Protein AF-A0A350W1R3-F1 (afdb_monomer)

Secondary structure (DSSP, 8-state):
-HHHHHHHHHHHHHHHHHHHHHHHHHHHHHS-----------TT------HHHHTTTT--TTT--STTHHHH-GGGGGG--S-EEEEEEEEGGG-TT-EEEEEEEEEEETTTEEEEEEEEEES-SSEEEEEEEEEEEEEEETTEEEEEEEEEEEEEETTTEEEEEEEEEEEEEEEEETTEEEEEEEE-TT--EETTEEPPPEEEEEEEEEEETTEEEEEEEEEETTSPEEEEEEEEEEEETTEEEEEEEEETTEEEEEEEEEEETTEEEEEEEE--SSSPPEEEEEEEEE--SSSS---------------S---PPPPPPPP------------EETTT--HHHHHTSTT--HHHHHHHHHHHHHT---SSGGGGGGSTT--HHHHHHHGGGEE---

Structure (mmCIF, N/CA/C/O backbone):
data_AF-A0A350W1R3-F1
#
_entry.id   AF-A0A350W1R3-F1
#
loop_
_atom_site.group_PDB
_atom_site.id
_atom_site.type_symbol
_atom_site.label_atom_id
_atom_site.label_alt_id
_atom_site.label_comp_id
_atom_site.label_asym_id
_atom_site.label_entity_id
_atom_site.label_seq_id
_atom_site.pdbx_PDB_ins_code
_atom_site.Cartn_x
_atom_site.Cartn_y
_atom_site.Cartn_z
_atom_site.occupancy
_atom_site.B_iso_or_equiv
_atom_site.auth_seq_id
_atom_site.auth_comp_id
_atom_site.auth_asym_id
_atom_site.auth_atom_id
_atom_site.pdbx_PDB_model_num
ATOM 1 N N . MET A 1 1 ? 9.446 -0.654 48.802 1.00 62.97 1 MET A N 1
ATOM 2 C CA . MET A 1 1 ? 10.309 -1.775 48.351 1.00 62.97 1 MET A CA 1
ATOM 3 C C . MET A 1 1 ? 9.496 -2.983 47.867 1.00 62.97 1 MET A C 1
ATOM 5 O O . MET A 1 1 ? 9.615 -3.348 46.706 1.00 62.97 1 MET A O 1
ATOM 9 N N . ILE A 1 2 ? 8.617 -3.566 48.695 1.00 71.31 2 ILE A N 1
ATOM 10 C CA . ILE A 1 2 ? 7.784 -4.738 48.330 1.00 71.31 2 ILE A CA 1
ATOM 11 C C . ILE A 1 2 ? 6.846 -4.457 47.140 1.00 71.31 2 ILE A C 1
ATOM 13 O O . ILE A 1 2 ? 6.671 -5.294 46.256 1.00 71.31 2 ILE A O 1
ATOM 17 N N . GLU A 1 3 ? 6.268 -3.261 47.086 1.00 68.81 3 GLU A N 1
ATOM 18 C CA . GLU A 1 3 ? 5.340 -2.855 46.026 1.00 68.81 3 GLU A CA 1
ATOM 19 C C . GLU A 1 3 ? 6.033 -2.666 44.668 1.00 68.81 3 GLU A C 1
ATOM 21 O O . GLU A 1 3 ? 5.532 -3.105 43.633 1.00 68.81 3 GLU A O 1
ATOM 26 N N . THR A 1 4 ? 7.259 -2.141 44.686 1.00 63.84 4 THR A N 1
ATOM 27 C CA . THR A 1 4 ? 8.147 -2.029 43.522 1.00 63.84 4 THR A CA 1
ATOM 28 C C . THR A 1 4 ? 8.493 -3.407 42.949 1.00 63.84 4 THR A C 1
ATOM 30 O O . THR A 1 4 ? 8.417 -3.610 41.739 1.00 63.84 4 THR A O 1
ATOM 33 N N . ILE A 1 5 ? 8.783 -4.386 43.815 1.00 70.31 5 ILE A N 1
ATOM 34 C CA . ILE A 1 5 ? 9.095 -5.771 43.424 1.00 70.31 5 ILE A CA 1
ATOM 35 C C . ILE A 1 5 ? 7.869 -6.473 42.818 1.00 70.31 5 ILE A C 1
ATOM 37 O O . ILE A 1 5 ? 7.993 -7.188 41.822 1.00 70.31 5 ILE A O 1
ATOM 41 N N . LYS A 1 6 ? 6.665 -6.247 43.363 1.00 70.75 6 LYS A N 1
ATOM 42 C CA . LYS A 1 6 ? 5.415 -6.770 42.781 1.00 70.75 6 LYS A CA 1
ATOM 43 C C . LYS A 1 6 ? 5.143 -6.181 41.392 1.00 70.75 6 LYS A C 1
ATOM 45 O O . LYS A 1 6 ? 4.746 -6.920 40.491 1.00 70.75 6 LYS A O 1
ATOM 50 N N . LYS A 1 7 ? 5.404 -4.883 41.202 1.00 65.56 7 LYS A N 1
ATOM 51 C CA . LYS A 1 7 ? 5.260 -4.192 39.909 1.00 65.56 7 LYS A CA 1
ATOM 52 C C . LYS A 1 7 ? 6.235 -4.750 38.862 1.00 65.56 7 LYS A C 1
ATOM 54 O O . LYS A 1 7 ? 5.808 -5.084 37.762 1.00 65.56 7 LYS A O 1
ATOM 59 N N . LEU A 1 8 ? 7.500 -4.961 39.239 1.00 47.84 8 LEU A N 1
ATOM 60 C CA . LEU A 1 8 ? 8.530 -5.593 38.400 1.00 47.84 8 LEU A CA 1
ATOM 61 C C . LEU A 1 8 ? 8.180 -7.038 38.014 1.00 47.84 8 LEU A C 1
ATOM 63 O O . LEU A 1 8 ? 8.264 -7.394 36.842 1.00 47.84 8 LEU A O 1
ATOM 67 N N . ARG A 1 9 ? 7.702 -7.857 38.962 1.00 63.59 9 ARG A N 1
ATOM 68 C CA . ARG A 1 9 ? 7.254 -9.232 38.667 1.00 63.59 9 ARG A CA 1
ATOM 69 C C . ARG A 1 9 ? 6.070 -9.278 37.704 1.00 63.59 9 ARG A C 1
ATOM 71 O O . ARG A 1 9 ? 6.007 -10.185 36.881 1.00 63.59 9 ARG A O 1
ATOM 78 N N . LYS A 1 10 ? 5.139 -8.323 37.795 1.00 72.06 10 LYS A N 1
ATOM 79 C CA . LYS A 1 10 ? 4.009 -8.222 36.861 1.00 72.06 10 LYS A CA 1
ATOM 80 C C . LYS A 1 10 ? 4.494 -7.896 35.445 1.00 72.06 10 LYS A C 1
ATOM 82 O O . LYS A 1 10 ? 4.158 -8.629 34.525 1.00 72.06 10 LYS A O 1
ATOM 87 N N . ILE A 1 11 ? 5.373 -6.899 35.308 1.00 59.34 11 ILE A N 1
ATOM 88 C CA . ILE A 1 11 ? 6.002 -6.520 34.030 1.00 59.34 11 ILE A CA 1
ATOM 89 C C . ILE A 1 11 ? 6.762 -7.706 33.413 1.00 59.34 11 ILE A C 1
ATOM 91 O O . ILE A 1 11 ? 6.592 -8.001 32.234 1.00 59.34 11 ILE A O 1
ATOM 95 N N . MET A 1 12 ? 7.543 -8.441 34.211 1.00 53.16 12 MET A N 1
ATOM 96 C CA . MET A 1 12 ? 8.266 -9.634 33.746 1.00 53.16 12 MET A CA 1
ATOM 97 C C . MET A 1 12 ? 7.333 -10.775 33.311 1.00 53.16 12 MET A C 1
ATOM 99 O O . MET A 1 12 ? 7.627 -11.486 32.354 1.00 53.16 12 MET A O 1
ATOM 103 N N . LYS A 1 13 ? 6.202 -10.970 33.999 1.00 69.56 13 LYS A N 1
ATOM 104 C CA . LYS A 1 13 ? 5.222 -12.009 33.649 1.00 69.56 13 LYS A CA 1
ATOM 105 C C . LYS A 1 13 ? 4.467 -11.664 32.362 1.00 69.56 13 LYS A C 1
ATOM 107 O O . LYS A 1 13 ? 4.208 -12.553 31.552 1.00 69.56 13 LYS A O 1
ATOM 112 N N . ASP A 1 14 ? 4.166 -10.383 32.161 1.00 76.75 14 ASP A N 1
ATOM 113 C CA . ASP A 1 14 ? 3.588 -9.867 30.919 1.00 76.75 14 ASP A CA 1
ATOM 114 C C . ASP A 1 14 ? 4.594 -9.980 29.758 1.00 76.75 14 ASP A C 1
ATOM 116 O O . ASP A 1 14 ? 4.206 -10.369 28.658 1.00 76.75 14 ASP A O 1
ATOM 120 N N . TYR A 1 15 ? 5.893 -9.777 30.020 1.00 70.44 15 TYR A N 1
ATOM 121 C CA . TYR A 1 15 ? 6.974 -10.014 29.055 1.00 70.44 15 TYR A CA 1
ATOM 122 C C . TYR A 1 15 ? 7.096 -11.488 28.649 1.00 70.44 15 TYR A C 1
ATOM 124 O O . TYR A 1 15 ? 7.191 -11.785 27.466 1.00 70.44 15 TYR A O 1
ATOM 132 N N . GLU A 1 16 ? 7.028 -12.435 29.588 1.00 67.06 16 GLU A N 1
ATOM 133 C CA . GLU A 1 16 ? 7.051 -13.871 29.263 1.00 67.06 16 GLU A CA 1
ATOM 134 C C . GLU A 1 16 ? 5.818 -14.312 28.460 1.00 67.06 16 GLU A C 1
ATOM 136 O O . GLU A 1 16 ? 5.909 -15.135 27.546 1.00 67.06 16 GLU A O 1
ATOM 141 N N . ARG A 1 17 ? 4.648 -13.730 28.746 1.00 70.00 17 ARG A N 1
ATOM 142 C CA . ARG A 1 17 ? 3.438 -13.965 27.950 1.00 70.00 17 ARG A CA 1
ATOM 143 C C . ARG A 1 17 ? 3.575 -13.382 26.541 1.00 70.00 17 ARG A C 1
ATOM 145 O O . ARG A 1 17 ? 3.218 -14.053 25.577 1.00 70.00 17 ARG A O 1
ATOM 152 N N . LEU A 1 18 ? 4.130 -12.177 26.423 1.00 57.44 18 LEU A N 1
ATOM 153 C CA . LEU A 1 18 ? 4.413 -11.512 25.152 1.00 57.44 18 LEU A CA 1
ATOM 154 C C . LEU A 1 18 ? 5.455 -12.284 24.331 1.00 57.44 18 LEU A C 1
ATOM 156 O O . LEU A 1 18 ? 5.239 -12.529 23.151 1.00 57.44 18 LEU A O 1
ATOM 160 N N . ARG A 1 19 ? 6.531 -12.756 24.967 1.00 68.81 19 ARG A N 1
ATOM 161 C CA . ARG A 1 19 ? 7.566 -13.607 24.367 1.00 68.81 19 ARG A CA 1
ATOM 162 C C . ARG A 1 19 ? 6.968 -14.877 23.769 1.00 68.81 19 ARG A C 1
ATOM 164 O O . ARG A 1 19 ? 7.297 -15.227 22.642 1.00 68.81 19 ARG A O 1
ATOM 171 N N . LYS A 1 20 ? 6.062 -15.548 24.487 1.00 70.06 20 LYS A N 1
ATOM 172 C CA . LYS A 1 20 ? 5.366 -16.742 23.979 1.00 70.06 20 LYS A CA 1
ATOM 173 C C . LYS A 1 20 ? 4.473 -16.431 22.777 1.00 70.06 20 LYS A C 1
ATOM 175 O O . LYS A 1 20 ? 4.448 -17.223 21.844 1.00 70.06 20 LYS A O 1
ATOM 180 N N . ILE A 1 21 ? 3.792 -15.283 22.773 1.00 69.56 21 ILE A N 1
ATOM 181 C CA . ILE A 1 21 ? 2.995 -14.825 21.623 1.00 69.56 21 ILE A CA 1
ATOM 182 C C . ILE A 1 21 ? 3.904 -14.527 20.424 1.00 69.56 21 ILE A C 1
ATOM 184 O O . ILE A 1 21 ? 3.601 -14.973 19.327 1.00 69.56 21 ILE A O 1
ATOM 188 N N . ILE A 1 22 ? 5.035 -13.844 20.628 1.00 64.12 22 ILE A N 1
ATOM 189 C CA . ILE A 1 22 ? 6.011 -13.544 19.569 1.00 64.12 22 ILE A CA 1
ATOM 190 C C . ILE A 1 22 ? 6.570 -14.837 18.966 1.00 64.12 22 ILE A C 1
ATOM 192 O O . ILE A 1 22 ? 6.543 -14.998 17.751 1.00 64.12 22 ILE A O 1
ATOM 196 N N . ILE A 1 23 ? 7.012 -15.787 19.799 1.00 70.00 23 ILE A N 1
ATOM 197 C CA . ILE A 1 23 ? 7.520 -17.089 19.336 1.00 70.00 23 ILE A CA 1
ATOM 198 C C . ILE A 1 23 ? 6.435 -17.855 18.572 1.00 70.00 23 ILE A C 1
ATOM 200 O O . ILE A 1 23 ? 6.718 -18.424 17.525 1.00 70.00 23 ILE A O 1
ATOM 204 N N . PHE A 1 24 ? 5.192 -17.840 19.058 1.00 70.50 24 PHE A N 1
ATOM 205 C CA . PHE A 1 24 ? 4.071 -18.492 18.387 1.00 70.50 24 PHE A CA 1
ATOM 206 C C . PHE A 1 24 ? 3.738 -17.843 17.038 1.00 70.50 24 PHE A C 1
ATOM 208 O O . PHE A 1 24 ? 3.488 -18.556 16.076 1.00 70.50 24 PHE A O 1
ATOM 215 N N . VAL A 1 25 ? 3.783 -16.511 16.937 1.00 61.69 25 VAL A N 1
ATOM 216 C CA . VAL A 1 25 ? 3.576 -15.785 15.675 1.00 61.69 25 VAL A CA 1
ATOM 217 C C . VAL A 1 25 ? 4.709 -16.083 14.692 1.00 61.69 25 VAL A C 1
ATOM 219 O O . VAL A 1 25 ? 4.426 -16.394 13.541 1.00 61.69 25 VAL A O 1
ATOM 222 N N . ILE A 1 26 ? 5.972 -16.070 15.130 1.00 61.28 26 ILE A N 1
ATOM 223 C CA . ILE A 1 26 ? 7.123 -16.445 14.289 1.00 61.28 26 ILE A CA 1
ATOM 224 C C . ILE A 1 26 ? 6.976 -17.890 13.791 1.00 61.28 26 ILE A C 1
ATOM 226 O O . ILE A 1 26 ? 7.149 -18.149 12.606 1.00 61.28 26 ILE A O 1
ATOM 230 N N . PHE A 1 27 ? 6.585 -18.815 14.670 1.00 64.88 27 PHE A N 1
ATOM 231 C CA . PHE A 1 27 ? 6.351 -20.218 14.327 1.00 64.88 27 PHE A CA 1
ATOM 232 C C . PHE A 1 27 ? 5.183 -20.399 13.343 1.00 64.88 27 PHE A C 1
ATOM 234 O O . PHE A 1 27 ? 5.312 -21.134 12.370 1.00 64.88 27 PHE A O 1
ATOM 241 N N . LEU A 1 28 ? 4.071 -19.677 13.532 1.00 54.97 28 LEU A N 1
ATOM 242 C CA . LEU A 1 28 ? 2.910 -19.725 12.634 1.00 54.97 28 LEU A CA 1
ATOM 243 C C . LEU A 1 28 ? 3.255 -19.226 11.221 1.00 54.97 28 LEU A C 1
ATOM 245 O O . LEU A 1 28 ? 2.776 -19.790 10.241 1.00 54.97 28 LEU A O 1
ATOM 249 N N . ASN A 1 29 ? 4.115 -18.208 11.120 1.00 50.81 29 ASN A N 1
ATOM 250 C CA . ASN A 1 29 ? 4.613 -17.703 9.838 1.00 50.81 29 ASN A CA 1
ATOM 251 C C . ASN A 1 29 ? 5.612 -18.668 9.166 1.00 50.81 29 ASN A C 1
ATOM 253 O O . ASN A 1 29 ? 5.815 -18.579 7.961 1.00 50.81 29 ASN A O 1
ATOM 257 N N . PHE A 1 30 ? 6.217 -19.601 9.912 1.00 53.56 30 PHE A N 1
ATOM 258 C CA . PHE A 1 30 ? 7.239 -20.526 9.403 1.00 53.56 30 PHE A CA 1
ATOM 259 C C . PHE A 1 30 ? 6.671 -21.883 8.927 1.00 53.56 30 PHE A C 1
ATOM 261 O O . PHE A 1 30 ? 7.329 -22.595 8.175 1.00 53.56 30 PHE A O 1
ATOM 268 N N . CYS A 1 31 ? 5.452 -22.262 9.333 1.00 46.78 31 CYS A N 1
ATOM 269 C CA . CYS A 1 31 ? 4.908 -23.617 9.124 1.00 46.78 31 CYS A CA 1
ATOM 270 C C . CYS A 1 31 ? 4.199 -23.891 7.781 1.00 46.78 31 CYS A C 1
ATOM 272 O O . CYS A 1 31 ? 3.614 -24.961 7.635 1.00 46.78 31 CYS A O 1
ATOM 274 N N . ASN A 1 32 ? 4.249 -22.999 6.791 1.00 44.22 32 ASN A N 1
ATOM 275 C CA . ASN A 1 32 ? 3.683 -23.263 5.460 1.00 44.22 32 ASN A CA 1
ATOM 276 C C . ASN A 1 32 ? 4.768 -23.114 4.393 1.00 44.22 32 ASN A C 1
ATOM 278 O O . ASN A 1 32 ? 4.953 -22.036 3.839 1.00 44.22 32 ASN A O 1
ATOM 282 N N . PHE A 1 33 ? 5.510 -24.193 4.137 1.00 45.41 33 PHE A N 1
ATOM 283 C CA . PHE A 1 33 ? 6.537 -24.231 3.098 1.00 45.41 33 PHE A CA 1
ATOM 284 C C . PHE A 1 33 ? 6.303 -25.419 2.171 1.00 45.41 33 PHE A C 1
ATOM 286 O O . PHE A 1 33 ? 6.510 -26.572 2.545 1.00 45.41 33 PHE A O 1
ATOM 293 N N . SER A 1 34 ? 5.907 -25.126 0.939 1.00 37.91 34 SER A N 1
ATOM 294 C CA . SER A 1 34 ? 6.037 -26.048 -0.183 1.00 37.91 34 SER A CA 1
ATOM 295 C C . SER A 1 34 ? 6.293 -25.261 -1.467 1.00 37.91 34 SER A C 1
ATOM 297 O O . SER A 1 34 ? 5.733 -24.189 -1.663 1.00 37.91 34 SER A O 1
ATOM 299 N N . ASN A 1 35 ? 7.200 -25.821 -2.268 1.00 43.69 35 ASN A N 1
ATOM 300 C CA . ASN A 1 35 ? 7.840 -25.321 -3.489 1.00 43.69 35 ASN A CA 1
ATOM 301 C C . ASN A 1 35 ? 6.921 -24.598 -4.499 1.00 43.69 35 ASN A C 1
ATOM 303 O O . ASN A 1 35 ? 5.784 -25.024 -4.673 1.00 43.69 35 ASN A O 1
ATOM 307 N N . PHE A 1 36 ? 7.465 -23.626 -5.254 1.00 42.53 36 PHE A N 1
ATOM 308 C CA . PHE A 1 36 ? 7.752 -23.718 -6.707 1.00 42.53 36 PHE A CA 1
ATOM 309 C C . PHE A 1 36 ? 7.710 -22.370 -7.492 1.00 42.53 36 PHE A C 1
ATOM 311 O O . PHE A 1 36 ? 7.163 -21.384 -7.027 1.00 42.53 36 PHE A O 1
ATOM 318 N N . TYR A 1 37 ? 8.278 -22.456 -8.713 1.00 35.81 37 TYR A N 1
ATOM 319 C CA . TYR A 1 37 ? 8.132 -21.725 -9.994 1.00 35.81 37 TYR A CA 1
ATOM 320 C C . TYR A 1 37 ? 8.533 -20.245 -10.139 1.00 35.81 37 TYR A C 1
ATOM 322 O O . TYR A 1 37 ? 8.145 -19.361 -9.391 1.00 35.81 37 TYR A O 1
ATOM 330 N N . ASN A 1 38 ? 9.311 -20.004 -11.203 1.00 35.78 38 ASN A N 1
ATOM 331 C CA . ASN A 1 38 ? 9.752 -18.696 -11.679 1.00 35.78 38 ASN A CA 1
ATOM 332 C C . ASN A 1 38 ? 8.846 -18.241 -12.830 1.00 35.78 38 ASN A C 1
ATOM 334 O O . ASN A 1 38 ? 8.601 -19.020 -13.754 1.00 35.78 38 ASN A O 1
ATOM 338 N N . CYS A 1 39 ? 8.438 -16.975 -12.822 1.00 41.94 39 CYS A N 1
ATOM 339 C CA . CYS A 1 39 ? 7.891 -16.292 -13.991 1.00 41.94 39 CYS A CA 1
ATOM 340 C C . CYS A 1 39 ? 8.743 -15.052 -14.301 1.00 41.94 39 CYS A C 1
ATOM 342 O O . CYS A 1 39 ? 9.383 -14.502 -13.406 1.00 41.94 39 CYS A O 1
ATOM 344 N N . LEU A 1 40 ? 8.795 -14.656 -15.574 1.00 36.97 40 LEU A N 1
ATOM 345 C CA . LEU A 1 40 ? 9.473 -13.443 -16.045 1.00 36.97 40 LEU A CA 1
ATOM 346 C C . LEU A 1 40 ? 8.506 -12.251 -15.956 1.00 36.97 40 LEU A C 1
ATOM 348 O O . LEU A 1 40 ? 7.314 -12.417 -16.207 1.00 36.97 40 LEU A O 1
ATOM 352 N N . TYR A 1 41 ? 9.020 -11.066 -15.611 1.00 48.78 41 TYR A N 1
ATOM 353 C CA . TYR A 1 41 ? 8.220 -9.875 -15.291 1.00 48.78 41 TYR A CA 1
ATOM 354 C C . TYR A 1 41 ? 8.378 -8.754 -16.344 1.00 48.78 41 TYR A C 1
ATOM 356 O O . TYR A 1 41 ? 9.484 -8.576 -16.862 1.00 48.78 41 TYR A O 1
ATOM 364 N N . PRO A 1 42 ? 7.309 -7.991 -16.658 1.00 51.84 42 PRO A N 1
ATOM 365 C CA . PRO A 1 42 ? 7.353 -6.833 -17.561 1.00 51.84 42 PRO A CA 1
ATOM 366 C C . PRO A 1 42 ? 7.877 -5.548 -16.879 1.00 51.84 42 PRO A C 1
ATOM 368 O O . PRO A 1 42 ? 8.070 -5.498 -15.663 1.00 51.84 42 PRO A O 1
ATOM 371 N N . ALA A 1 43 ? 8.084 -4.483 -17.666 1.00 48.97 43 ALA A N 1
ATOM 372 C CA . ALA A 1 43 ? 8.433 -3.144 -17.172 1.00 48.97 43 ALA A CA 1
ATOM 373 C C . ALA A 1 43 ? 7.356 -2.566 -16.226 1.00 48.97 43 ALA A C 1
ATOM 375 O O . ALA A 1 43 ? 6.179 -2.911 -16.325 1.00 48.97 43 ALA A O 1
ATOM 376 N N . PHE A 1 44 ? 7.748 -1.651 -15.326 1.00 59.34 44 PHE A N 1
ATOM 377 C CA . PHE A 1 44 ? 6.893 -1.105 -14.253 1.00 59.34 44 PHE A CA 1
ATOM 378 C C . PHE A 1 44 ? 6.353 -2.154 -13.265 1.00 59.34 44 PHE A C 1
ATOM 380 O O . PHE A 1 44 ? 5.247 -2.015 -12.738 1.00 59.34 44 PHE A O 1
ATOM 387 N N . GLU A 1 45 ? 7.161 -3.175 -12.962 1.00 69.75 45 GLU A N 1
ATOM 388 C CA . GLU A 1 45 ? 6.887 -4.137 -11.890 1.00 69.75 45 GLU A CA 1
ATOM 389 C C . GLU A 1 45 ? 6.621 -3.430 -10.543 1.00 69.75 45 GLU A C 1
ATOM 391 O O . GLU A 1 45 ? 7.106 -2.322 -10.275 1.00 69.75 45 GLU A O 1
ATOM 396 N N . SER A 1 46 ? 5.854 -4.087 -9.669 1.00 68.19 46 SER A N 1
ATOM 397 C CA . SER A 1 46 ? 5.597 -3.628 -8.305 1.00 68.19 46 SER A CA 1
ATOM 398 C C . SER A 1 46 ? 6.894 -3.590 -7.484 1.00 68.19 46 SER A C 1
ATOM 400 O O . SER A 1 46 ? 7.286 -4.557 -6.834 1.00 68.19 46 SER A O 1
ATOM 402 N N . ARG A 1 47 ? 7.567 -2.438 -7.506 1.00 84.31 47 ARG A N 1
ATOM 403 C CA . ARG A 1 47 ? 8.753 -2.141 -6.693 1.00 84.31 47 ARG A CA 1
ATOM 404 C C . ARG A 1 47 ? 8.343 -1.624 -5.317 1.00 84.31 47 ARG A C 1
ATOM 406 O O . ARG A 1 47 ? 7.359 -0.887 -5.219 1.00 84.31 47 ARG A O 1
ATOM 413 N N . PRO A 1 48 ? 9.109 -1.924 -4.256 1.00 81.31 48 PRO A N 1
ATOM 414 C CA . PRO A 1 48 ? 8.759 -1.515 -2.904 1.00 81.31 48 PRO A CA 1
ATOM 415 C C . PRO A 1 48 ? 8.787 0.017 -2.769 1.00 81.31 48 PRO A C 1
ATOM 417 O O . PRO A 1 48 ? 9.858 0.619 -2.849 1.00 81.31 48 PRO A O 1
ATOM 420 N N . PRO A 1 49 ? 7.638 0.677 -2.540 1.00 87.12 49 PRO A N 1
ATOM 421 C CA . PRO A 1 49 ? 7.562 2.137 -2.497 1.00 87.12 49 PRO A CA 1
ATOM 422 C C . PRO A 1 49 ? 8.043 2.725 -1.158 1.00 87.12 49 PRO A C 1
ATOM 424 O O . PRO A 1 49 ? 8.332 3.919 -1.070 1.00 87.12 49 PRO A O 1
ATOM 427 N N . GLY A 1 50 ? 8.154 1.892 -0.116 1.00 95.50 50 GLY A N 1
ATOM 428 C CA . GLY A 1 50 ? 8.597 2.302 1.213 1.00 95.50 50 GLY A CA 1
ATOM 429 C C . GLY A 1 50 ? 8.934 1.143 2.140 1.00 95.50 50 GLY A C 1
ATOM 430 O O . GLY A 1 50 ? 8.408 0.035 2.014 1.00 95.50 50 GLY A O 1
ATOM 431 N N . ALA A 1 51 ? 9.806 1.421 3.107 1.00 97.94 51 ALA A N 1
ATOM 432 C CA . ALA A 1 51 ? 10.346 0.442 4.040 1.00 97.94 51 ALA A CA 1
ATOM 433 C C . ALA A 1 51 ? 9.298 -0.085 5.030 1.00 97.94 51 ALA A C 1
ATOM 435 O O . ALA A 1 51 ? 9.273 -1.272 5.339 1.00 97.94 51 ALA A O 1
ATOM 436 N N . ARG A 1 52 ? 8.389 0.765 5.523 1.00 97.38 52 ARG A N 1
ATOM 437 C CA . ARG A 1 52 ? 7.347 0.350 6.476 1.00 97.38 52 ARG A CA 1
ATOM 438 C C . ARG A 1 52 ? 6.460 -0.793 5.953 1.00 97.38 52 ARG A C 1
ATOM 440 O O . ARG A 1 52 ? 6.402 -1.818 6.637 1.00 97.38 52 ARG A O 1
ATOM 447 N N . PRO A 1 53 ? 5.787 -0.664 4.793 1.00 97.38 53 PRO A N 1
ATOM 448 C CA . PRO A 1 53 ? 4.975 -1.753 4.260 1.00 97.38 53 PRO A CA 1
ATOM 449 C C . PRO A 1 53 ? 5.829 -2.942 3.806 1.00 97.38 53 PRO A C 1
ATOM 451 O O . PRO A 1 53 ? 5.421 -4.085 4.001 1.00 97.38 53 PRO A O 1
ATOM 454 N N . LEU A 1 54 ? 7.043 -2.706 3.289 1.00 96.50 54 LEU A N 1
ATOM 455 C CA . LEU A 1 54 ? 7.937 -3.797 2.904 1.00 96.50 54 LEU A CA 1
ATOM 456 C C . LEU A 1 54 ? 8.377 -4.643 4.102 1.00 96.50 54 LEU A C 1
ATOM 458 O O . LEU A 1 54 ? 8.406 -5.860 4.002 1.00 96.50 54 LEU A O 1
ATOM 462 N N . GLY A 1 55 ? 8.640 -4.032 5.261 1.00 97.31 55 GLY A N 1
ATOM 463 C CA . GLY A 1 55 ? 8.939 -4.751 6.505 1.00 97.31 55 GLY A CA 1
ATOM 464 C C . GLY A 1 55 ? 7.803 -5.676 6.965 1.00 97.31 55 GLY A C 1
ATOM 465 O O . GLY A 1 55 ? 8.047 -6.599 7.741 1.00 97.31 55 GLY A O 1
ATOM 466 N N . MET A 1 56 ? 6.588 -5.460 6.455 1.00 97.31 56 MET A N 1
ATOM 467 C CA . MET A 1 56 ? 5.394 -6.290 6.638 1.00 97.31 56 MET A CA 1
ATOM 468 C C . MET A 1 56 ? 5.092 -7.181 5.416 1.00 97.31 56 MET A C 1
ATOM 470 O O . MET A 1 56 ? 3.963 -7.640 5.276 1.00 97.31 56 MET A O 1
ATOM 474 N N . SER A 1 57 ? 6.064 -7.402 4.522 1.00 95.75 57 SER A N 1
ATOM 475 C CA . SER A 1 57 ? 5.914 -8.147 3.261 1.00 95.75 57 SER A CA 1
ATOM 476 C C . SER A 1 57 ? 4.701 -7.699 2.452 1.00 95.75 57 SER A C 1
ATOM 478 O O . SER A 1 57 ? 3.912 -8.520 2.009 1.00 95.75 57 SER A O 1
ATOM 480 N N . ALA A 1 58 ? 4.519 -6.381 2.313 1.00 95.69 58 ALA A N 1
ATOM 481 C CA . ALA A 1 58 ? 3.431 -5.779 1.544 1.00 95.69 58 ALA A CA 1
ATOM 482 C C . ALA A 1 58 ? 2.002 -6.063 2.063 1.00 95.69 58 ALA A C 1
ATOM 484 O O . ALA A 1 58 ? 1.047 -5.647 1.412 1.00 95.69 58 ALA A O 1
ATOM 485 N N . ALA A 1 59 ? 1.832 -6.671 3.248 1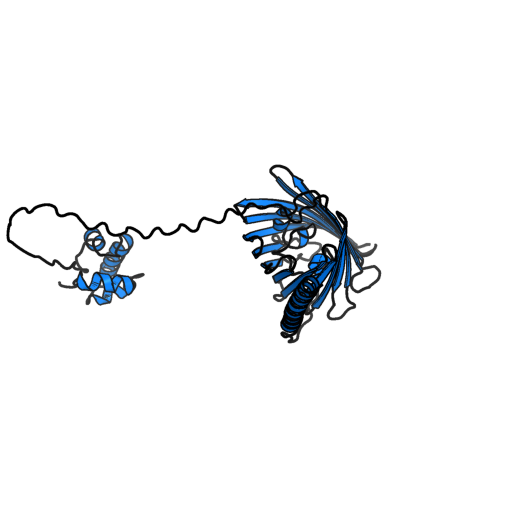.00 97.06 59 ALA A N 1
ATOM 486 C CA . ALA A 1 59 ? 0.532 -6.851 3.902 1.00 97.06 59 ALA A CA 1
ATOM 487 C C . ALA A 1 59 ? 0.034 -5.527 4.517 1.00 97.06 59 ALA A C 1
ATOM 489 O O . ALA A 1 59 ? 0.154 -5.276 5.723 1.00 97.06 59 ALA A O 1
ATOM 490 N N . PHE A 1 60 ? -0.451 -4.631 3.662 1.00 97.38 60 PHE A N 1
ATOM 491 C CA . PHE A 1 60 ? -0.660 -3.224 3.974 1.00 97.38 60 PHE A CA 1
ATOM 492 C C . PHE A 1 60 ? -1.969 -2.642 3.430 1.00 97.38 60 PHE A C 1
ATOM 494 O O . PHE A 1 60 ? -2.331 -1.541 3.833 1.00 97.38 60 PHE A O 1
ATOM 501 N N . VAL A 1 61 ? -2.732 -3.339 2.585 1.00 97.88 61 VAL A N 1
ATOM 502 C CA . VAL A 1 61 ? -3.922 -2.783 1.906 1.00 97.88 61 VAL A CA 1
ATOM 503 C C . VAL A 1 61 ? -5.012 -2.320 2.871 1.00 97.88 61 VAL A C 1
ATOM 505 O O . VAL A 1 61 ? -5.660 -1.298 2.630 1.00 97.88 61 VAL A O 1
ATOM 508 N N . ALA A 1 62 ? -5.207 -3.032 3.980 1.00 97.75 62 ALA A N 1
ATOM 509 C CA . ALA A 1 62 ? -6.158 -2.640 5.022 1.00 97.75 62 ALA A CA 1
ATOM 510 C C . ALA A 1 62 ? -5.559 -1.735 6.118 1.00 97.75 62 ALA A C 1
ATOM 512 O O . ALA A 1 62 ? -6.299 -1.221 6.959 1.00 97.75 62 ALA A O 1
ATOM 513 N N . LEU A 1 63 ? -4.234 -1.546 6.127 1.00 95.50 63 LEU A N 1
ATOM 514 C CA . LEU A 1 63 ? -3.535 -0.664 7.064 1.00 95.50 63 LEU A CA 1
ATOM 515 C C . LEU A 1 63 ? -3.314 0.724 6.450 1.00 95.50 63 LEU A C 1
ATOM 517 O O . LEU A 1 63 ? -3.726 1.693 7.068 1.00 95.50 63 LEU A O 1
ATOM 521 N N . SER A 1 64 ? -2.691 0.793 5.267 1.00 95.31 64 SER A N 1
ATOM 522 C CA . SER A 1 64 ? -2.550 1.902 4.301 1.00 95.31 64 SER A CA 1
ATOM 523 C C . SER A 1 64 ? -2.708 3.340 4.826 1.00 95.31 64 SER A C 1
ATOM 525 O O . SER A 1 64 ? -3.356 4.164 4.198 1.00 95.31 64 SER A O 1
ATOM 527 N N . ASN A 1 65 ? -2.149 3.672 5.988 1.00 95.00 65 ASN A N 1
ATOM 528 C CA . ASN A 1 65 ? -2.471 4.899 6.732 1.00 95.00 65 ASN A CA 1
ATOM 529 C C . ASN A 1 65 ? -1.354 5.948 6.697 1.00 95.00 65 ASN A C 1
ATOM 531 O O . ASN A 1 65 ? -1.193 6.720 7.641 1.00 95.00 65 ASN A O 1
ATOM 535 N N . ASP A 1 66 ? -0.533 5.932 5.655 1.00 96.00 66 ASP A N 1
ATOM 536 C CA . ASP A 1 66 ? 0.588 6.850 5.488 1.00 96.00 66 ASP A CA 1
ATOM 537 C C . ASP A 1 66 ? 0.828 7.167 4.007 1.00 96.00 66 ASP A C 1
ATOM 539 O O . ASP A 1 66 ? 0.076 6.752 3.125 1.00 96.00 66 ASP A O 1
ATOM 543 N N . THR A 1 67 ? 1.885 7.920 3.724 1.00 97.19 67 THR A N 1
ATOM 544 C CA . THR A 1 67 ? 2.264 8.334 2.362 1.00 97.19 67 THR A CA 1
ATOM 545 C C . THR A 1 67 ? 2.653 7.195 1.405 1.00 97.19 67 THR A C 1
ATOM 547 O O . THR A 1 67 ? 2.876 7.455 0.221 1.00 97.19 67 THR A O 1
ATOM 550 N N . ASN A 1 68 ? 2.674 5.932 1.852 1.00 97.62 68 ASN A N 1
ATOM 551 C CA . ASN A 1 68 ? 2.760 4.766 0.966 1.00 97.62 68 ASN A CA 1
ATOM 552 C C . ASN A 1 68 ? 1.397 4.361 0.389 1.00 97.62 68 ASN A C 1
ATOM 554 O O . ASN A 1 68 ? 1.347 3.576 -0.557 1.00 97.62 68 ASN A O 1
ATOM 558 N N . ALA A 1 69 ? 0.294 4.890 0.925 1.00 98.00 69 ALA A N 1
ATOM 559 C CA . ALA A 1 69 ? -1.061 4.530 0.527 1.00 98.00 69 ALA A CA 1
ATOM 560 C C . ALA A 1 69 ? -1.351 4.592 -0.984 1.00 98.00 69 ALA A C 1
ATOM 562 O O . ALA A 1 69 ? -2.014 3.667 -1.460 1.00 98.00 69 ALA A O 1
ATOM 563 N N . PRO A 1 70 ? -0.826 5.562 -1.768 1.00 97.25 70 PRO A N 1
ATOM 564 C CA . PRO A 1 70 ? -0.994 5.576 -3.223 1.00 97.25 70 PRO A CA 1
ATOM 565 C C . PRO A 1 70 ? -0.571 4.270 -3.904 1.00 97.25 70 PRO A C 1
ATOM 567 O O . PRO A 1 70 ? -1.149 3.891 -4.912 1.00 97.25 70 PRO A O 1
ATOM 570 N N . TYR A 1 71 ? 0.395 3.544 -3.345 1.00 96.62 71 TYR A N 1
ATOM 571 C CA . TYR A 1 71 ? 0.930 2.322 -3.942 1.00 96.62 71 TYR A CA 1
ATOM 572 C C . TYR A 1 71 ? 0.271 1.038 -3.428 1.00 96.62 71 TYR A C 1
ATOM 574 O O . TYR A 1 71 ? 0.524 -0.028 -3.983 1.00 96.62 71 TYR A O 1
ATOM 582 N N . TYR A 1 72 ? -0.564 1.107 -2.387 1.00 97.44 72 TYR A N 1
ATOM 583 C CA . TYR A 1 72 ? -1.229 -0.060 -1.793 1.00 97.44 72 TYR A CA 1
ATOM 584 C C . TYR A 1 72 ? -2.742 0.070 -1.866 1.00 97.44 72 TYR A C 1
ATOM 586 O O . TYR A 1 72 ? -3.387 -0.687 -2.585 1.00 97.44 72 TYR A O 1
ATOM 594 N N . ASN A 1 73 ? -3.306 1.046 -1.159 1.00 98.50 73 ASN A N 1
ATOM 595 C CA . ASN A 1 73 ? -4.730 1.345 -1.177 1.00 98.50 73 ASN A CA 1
ATOM 596 C C . ASN A 1 73 ? -4.935 2.858 -1.011 1.00 98.50 73 ASN A C 1
ATOM 598 O O . ASN A 1 73 ? -4.778 3.359 0.114 1.00 98.50 73 ASN A O 1
ATOM 602 N N . PRO A 1 74 ? -5.307 3.587 -2.081 1.00 98.56 74 PRO A N 1
ATOM 603 C CA . PRO A 1 74 ? -5.437 5.037 -2.025 1.00 98.56 74 PRO A CA 1
ATOM 604 C C . PRO A 1 74 ? -6.514 5.506 -1.044 1.00 98.56 74 PRO A C 1
ATOM 606 O O . PRO A 1 74 ? -6.358 6.579 -0.473 1.00 98.56 74 PRO A O 1
ATOM 609 N N . ALA A 1 75 ? -7.549 4.707 -0.745 1.00 98.62 75 ALA A N 1
ATOM 610 C CA . ALA A 1 75 ? -8.559 5.067 0.260 1.00 98.62 75 ALA A CA 1
ATOM 611 C C . ALA A 1 75 ? -7.960 5.322 1.648 1.00 98.62 75 ALA A C 1
ATOM 613 O O . ALA A 1 75 ? -8.477 6.127 2.426 1.00 98.62 75 ALA A O 1
ATOM 614 N N . GLY A 1 76 ? -6.849 4.652 1.953 1.00 97.62 76 GLY A N 1
ATOM 615 C CA . GLY A 1 76 ? -6.149 4.798 3.216 1.00 97.62 76 GLY A CA 1
ATOM 616 C C . GLY A 1 76 ? -5.492 6.170 3.415 1.00 97.62 76 GLY A C 1
ATOM 617 O O . GLY A 1 76 ? -5.339 6.587 4.562 1.00 97.62 76 GLY A O 1
ATOM 618 N N . LEU A 1 77 ? -5.241 6.948 2.348 1.00 97.56 77 LEU A N 1
ATOM 619 C CA . LEU A 1 77 ? -4.782 8.343 2.466 1.00 97.56 77 LEU A CA 1
ATOM 620 C C . LEU A 1 77 ? -5.719 9.187 3.328 1.00 97.56 77 LEU A C 1
ATOM 622 O O . LEU A 1 77 ? -5.265 10.089 4.025 1.00 97.56 77 LEU A O 1
ATOM 626 N N . ARG A 1 78 ? -7.025 8.882 3.336 1.00 97.25 78 ARG A N 1
ATOM 627 C CA . ARG A 1 78 ? -7.999 9.605 4.161 1.00 97.25 78 ARG A CA 1
ATOM 628 C C . ARG A 1 78 ? -7.698 9.494 5.664 1.00 97.25 78 ARG A C 1
ATOM 630 O O . ARG A 1 78 ? -8.202 10.313 6.431 1.00 97.25 78 ARG A O 1
ATOM 637 N N . LEU A 1 79 ? -6.888 8.523 6.089 1.00 95.69 79 LEU A N 1
ATOM 638 C CA . LEU A 1 79 ? -6.436 8.361 7.473 1.00 95.69 79 LEU A CA 1
ATOM 639 C C . LEU A 1 79 ? -5.307 9.321 7.865 1.00 95.69 79 LEU A C 1
ATOM 641 O O . LEU A 1 79 ? -4.959 9.359 9.041 1.00 95.69 79 LEU A O 1
ATOM 645 N N . ILE A 1 80 ? -4.740 10.091 6.936 1.00 95.94 80 ILE A N 1
ATOM 646 C CA . ILE A 1 80 ? -3.688 11.061 7.240 1.00 95.94 80 ILE A CA 1
ATOM 647 C C . ILE A 1 80 ? -4.337 12.341 7.815 1.00 95.94 80 ILE A C 1
ATOM 649 O O . ILE A 1 80 ? -5.160 12.957 7.134 1.00 95.94 80 ILE A O 1
ATOM 653 N N . PRO A 1 81 ? -4.017 12.741 9.065 1.00 93.88 81 PRO A N 1
ATOM 654 C CA . PRO A 1 81 ? -4.696 13.848 9.752 1.00 93.88 81 PRO A CA 1
ATOM 655 C C . PRO A 1 81 ? -4.202 15.244 9.360 1.00 93.88 81 PRO A C 1
ATOM 657 O O . PRO A 1 81 ? -4.961 16.202 9.465 1.00 93.88 81 PRO A O 1
ATOM 660 N N . GLU A 1 82 ? -2.949 15.374 8.926 1.00 96.06 82 GLU A N 1
ATOM 661 C CA . GLU A 1 82 ? -2.318 16.643 8.550 1.00 96.06 82 GLU A CA 1
ATOM 662 C C . GLU A 1 82 ? -1.299 16.417 7.425 1.00 96.06 82 GLU A C 1
ATOM 664 O O . GLU A 1 82 ? -1.248 15.343 6.837 1.00 96.06 82 GLU A O 1
ATOM 669 N N . PHE A 1 83 ? -0.478 17.414 7.105 1.00 97.56 83 PHE A N 1
ATOM 670 C CA . PHE A 1 83 ? 0.573 17.252 6.112 1.00 97.56 83 PHE A CA 1
ATOM 671 C C . PHE A 1 83 ? 1.559 16.138 6.509 1.00 97.56 83 PHE A C 1
ATOM 673 O O . PHE A 1 83 ? 2.129 16.116 7.606 1.00 97.56 83 PHE A O 1
ATOM 680 N N . GLU A 1 84 ? 1.796 15.227 5.573 1.00 98.06 84 GLU A N 1
ATOM 681 C CA . GLU A 1 84 ? 2.822 14.201 5.670 1.00 98.06 84 GLU A CA 1
ATOM 682 C C . GLU A 1 84 ? 3.602 14.136 4.359 1.00 98.06 84 GLU A C 1
ATOM 684 O O . GLU A 1 84 ? 3.016 14.165 3.278 1.00 98.06 84 GLU A O 1
ATOM 689 N N . CYS A 1 85 ? 4.922 13.991 4.442 1.00 98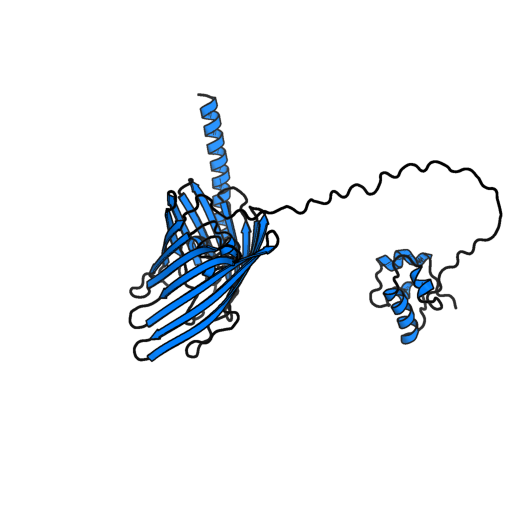.44 85 CYS A N 1
ATOM 690 C CA . CYS A 1 85 ? 5.736 13.619 3.294 1.00 98.44 85 CYS A CA 1
ATOM 691 C C . CYS A 1 85 ? 6.737 12.524 3.645 1.00 98.44 85 CYS A C 1
ATOM 693 O O . CYS A 1 85 ? 7.126 12.362 4.804 1.00 98.44 85 CYS A O 1
ATOM 695 N N . SER A 1 86 ? 7.159 11.773 2.638 1.00 98.44 86 SER A N 1
ATOM 696 C CA . SER A 1 86 ? 8.184 10.750 2.756 1.00 98.44 86 SER A CA 1
ATOM 697 C C . SER A 1 86 ? 9.058 10.680 1.517 1.00 98.44 86 SER A C 1
ATOM 699 O O . SER A 1 86 ? 8.669 11.072 0.415 1.00 98.44 86 SER A O 1
ATOM 701 N N . THR A 1 87 ? 10.270 10.184 1.722 1.00 98.62 87 THR A N 1
ATOM 702 C CA . THR A 1 87 ? 11.180 9.773 0.664 1.00 98.62 87 THR A CA 1
ATOM 703 C C . THR A 1 87 ? 11.699 8.375 0.965 1.00 98.62 87 THR A C 1
ATOM 705 O O . THR A 1 87 ? 11.922 8.035 2.129 1.00 98.62 87 THR A O 1
ATOM 708 N N . THR A 1 88 ? 11.889 7.572 -0.074 1.00 98.56 88 THR A N 1
ATOM 709 C CA . THR A 1 88 ? 12.412 6.210 0.001 1.00 98.56 88 THR A CA 1
ATOM 710 C C . THR A 1 88 ? 13.561 6.053 -0.980 1.00 98.56 88 THR A C 1
ATOM 712 O O . THR A 1 88 ? 13.450 6.467 -2.133 1.00 98.56 88 THR A O 1
ATOM 715 N N . TYR A 1 89 ? 14.628 5.401 -0.527 1.00 97.56 89 TYR A N 1
ATOM 716 C CA . TYR A 1 89 ? 15.754 4.959 -1.339 1.00 97.56 89 TYR A CA 1
ATOM 717 C C . TYR A 1 89 ? 15.871 3.433 -1.281 1.00 97.56 89 TYR A C 1
ATOM 719 O O . TYR A 1 89 ? 15.795 2.835 -0.201 1.00 97.56 89 TYR A O 1
ATOM 727 N N . ASN A 1 90 ? 16.097 2.817 -2.438 1.00 94.31 90 ASN A N 1
ATOM 728 C CA . ASN A 1 90 ? 16.432 1.407 -2.583 1.00 94.31 90 ASN A CA 1
ATOM 729 C C . ASN A 1 90 ? 17.457 1.226 -3.716 1.00 94.31 90 ASN A C 1
ATOM 731 O O . ASN A 1 90 ? 17.376 1.896 -4.746 1.00 94.31 90 ASN A O 1
ATOM 735 N N . GLN A 1 91 ? 18.383 0.288 -3.544 1.00 92.44 91 GLN A N 1
ATOM 736 C CA . GLN A 1 91 ? 19.223 -0.242 -4.614 1.00 92.44 91 GLN A CA 1
ATOM 737 C C . GLN A 1 91 ? 18.845 -1.709 -4.809 1.00 92.44 91 GLN A C 1
ATOM 739 O O . GLN A 1 91 ? 19.227 -2.556 -3.999 1.00 92.44 91 GLN A O 1
ATOM 744 N N . LEU A 1 92 ? 18.063 -1.987 -5.855 1.00 90.31 92 LEU A N 1
ATOM 745 C CA . LEU A 1 92 ? 17.468 -3.306 -6.054 1.00 90.31 92 LEU A CA 1
ATOM 746 C C . LEU A 1 92 ? 18.549 -4.368 -6.229 1.00 90.31 92 LEU A C 1
ATOM 748 O O . LEU A 1 92 ? 19.485 -4.200 -7.016 1.00 90.31 92 LEU A O 1
ATOM 752 N N . PHE A 1 93 ? 18.401 -5.456 -5.480 1.00 89.44 93 PHE A N 1
ATOM 753 C CA . PHE A 1 93 ? 19.294 -6.612 -5.471 1.00 89.44 93 PHE A CA 1
ATOM 754 C C . PHE A 1 93 ? 20.751 -6.248 -5.186 1.00 89.44 93 PHE A C 1
ATOM 756 O O . PHE A 1 93 ? 21.665 -6.939 -5.623 1.00 89.44 93 PHE A O 1
ATOM 763 N N . SER A 1 94 ? 20.982 -5.118 -4.510 1.00 88.19 94 SER A N 1
ATOM 764 C CA . SER A 1 94 ? 22.318 -4.556 -4.291 1.00 88.19 94 SER A CA 1
ATOM 765 C C . SER A 1 94 ? 23.119 -4.298 -5.582 1.00 88.19 94 SER A C 1
ATOM 767 O O . SER A 1 94 ? 24.323 -4.056 -5.519 1.00 88.19 94 SER A O 1
ATOM 769 N N . VAL A 1 95 ? 22.469 -4.245 -6.751 1.00 90.38 95 VAL A N 1
ATOM 770 C CA . VAL A 1 95 ? 23.126 -4.034 -8.050 1.00 90.38 95 VAL A CA 1
ATOM 771 C C . VAL A 1 95 ? 23.264 -2.543 -8.353 1.00 90.38 95 VAL A C 1
ATOM 773 O O . VAL A 1 95 ? 22.306 -1.770 -8.262 1.00 90.38 95 VAL A O 1
ATOM 776 N N . GLU A 1 96 ? 24.468 -2.126 -8.742 1.00 90.19 96 GLU A N 1
ATOM 777 C CA . GLU A 1 96 ? 24.735 -0.749 -9.155 1.00 90.19 96 GLU A CA 1
ATOM 778 C C . GLU A 1 96 ? 23.901 -0.366 -10.391 1.00 90.19 96 GLU A C 1
ATOM 780 O O . GLU A 1 96 ? 23.733 -1.146 -11.325 1.00 90.19 96 GLU A O 1
ATOM 785 N N . GLY A 1 97 ? 23.337 0.844 -10.387 1.00 89.19 97 GLY A N 1
ATOM 786 C CA . GLY A 1 97 ? 22.465 1.335 -11.459 1.00 89.19 97 GLY A CA 1
ATOM 787 C C . GLY A 1 97 ? 20.987 0.947 -11.320 1.00 89.19 97 GLY A C 1
ATOM 788 O O . GLY A 1 97 ? 20.139 1.630 -11.892 1.00 89.19 97 GLY A O 1
ATOM 789 N N . LEU A 1 98 ? 20.632 -0.047 -10.495 1.00 92.44 98 LEU A N 1
ATOM 790 C CA . LEU A 1 98 ? 19.233 -0.430 -10.229 1.00 92.44 98 LEU A CA 1
ATOM 791 C C . LEU A 1 98 ? 18.624 0.339 -9.050 1.00 92.44 98 LEU A C 1
ATOM 793 O O . LEU A 1 98 ? 17.984 -0.212 -8.153 1.00 92.44 98 LEU A O 1
ATOM 797 N N . GLN A 1 99 ? 18.840 1.649 -9.046 1.00 94.88 99 GLN A N 1
ATOM 798 C CA . GLN A 1 99 ? 18.334 2.533 -8.005 1.00 94.88 99 GLN A CA 1
ATOM 799 C C . GLN A 1 99 ? 16.838 2.777 -8.206 1.00 94.88 99 GLN A C 1
ATOM 801 O O . GLN A 1 99 ? 16.392 3.069 -9.318 1.00 94.88 99 GLN A O 1
ATOM 806 N N . TYR A 1 100 ? 16.075 2.703 -7.119 1.00 95.94 100 TYR A N 1
ATOM 807 C CA . TYR A 1 100 ? 14.670 3.075 -7.068 1.00 95.94 100 TYR A CA 1
ATOM 808 C C . TYR A 1 100 ? 14.446 4.107 -5.968 1.00 95.94 100 TYR A C 1
ATOM 810 O O . TYR A 1 100 ? 14.736 3.866 -4.796 1.00 95.94 100 TYR A O 1
ATOM 818 N N . ASN A 1 101 ? 13.931 5.267 -6.360 1.00 97.62 101 ASN A N 1
ATOM 819 C CA . ASN A 1 101 ? 13.669 6.383 -5.464 1.00 97.62 101 ASN A CA 1
ATOM 820 C C . ASN A 1 101 ? 12.195 6.745 -5.512 1.00 97.62 101 ASN A C 1
ATOM 822 O O . ASN A 1 101 ? 11.607 6.791 -6.594 1.00 97.62 101 ASN A O 1
ATOM 826 N N . VAL A 1 102 ? 11.620 7.057 -4.355 1.00 98.50 102 VAL A N 1
ATOM 827 C CA . VAL A 1 102 ? 10.229 7.499 -4.240 1.00 98.50 102 VAL A CA 1
ATOM 828 C C . VAL A 1 102 ? 10.163 8.746 -3.383 1.00 98.50 102 VAL A C 1
ATOM 830 O O . VAL A 1 102 ? 10.806 8.814 -2.346 1.00 98.50 102 VAL A O 1
ATOM 833 N N . PHE A 1 103 ? 9.352 9.709 -3.793 1.00 98.75 103 PHE A N 1
ATOM 834 C CA . PHE A 1 103 ? 8.895 10.814 -2.966 1.00 98.75 103 PHE A CA 1
ATOM 835 C C . PHE A 1 103 ? 7.369 10.801 -2.941 1.00 98.75 103 PHE A C 1
ATOM 837 O O . PHE A 1 103 ? 6.737 10.639 -3.984 1.00 98.75 103 PHE A O 1
ATOM 844 N N . SER A 1 104 ? 6.775 11.004 -1.772 1.00 98.62 104 SER A N 1
ATOM 845 C CA . SER A 1 104 ? 5.328 11.099 -1.602 1.00 98.62 104 SER A CA 1
ATOM 846 C C . SER A 1 104 ? 4.986 12.228 -0.644 1.00 98.62 104 SER A C 1
ATOM 848 O O . SER A 1 104 ? 5.638 12.398 0.382 1.00 98.62 104 SER A O 1
ATOM 850 N N . ALA A 1 105 ? 3.926 12.969 -0.936 1.00 98.69 105 ALA A N 1
ATOM 851 C CA . ALA A 1 105 ? 3.344 13.948 -0.032 1.00 98.69 105 ALA A CA 1
ATOM 852 C C . ALA A 1 105 ? 1.824 13.811 -0.031 1.00 98.69 105 ALA A C 1
ATOM 854 O O . ALA A 1 105 ? 1.218 13.528 -1.063 1.00 98.69 105 ALA A O 1
ATOM 855 N N . ALA A 1 106 ? 1.210 14.025 1.124 1.00 98.50 106 ALA A N 1
ATOM 856 C CA . ALA A 1 106 ? -0.230 14.009 1.289 1.00 98.50 106 ALA A CA 1
ATOM 857 C C . ALA A 1 106 ? -0.660 15.120 2.240 1.00 98.50 106 ALA A C 1
ATOM 859 O O . ALA A 1 106 ? 0.027 15.424 3.216 1.00 98.50 106 ALA A O 1
ATOM 860 N N . MET A 1 107 ? -1.808 15.723 1.953 1.00 97.88 107 MET A N 1
ATOM 861 C CA . MET A 1 107 ? -2.388 16.746 2.811 1.00 97.88 107 MET A CA 1
ATOM 862 C C . MET A 1 107 ? -3.915 16.714 2.779 1.00 97.88 107 MET A C 1
ATOM 864 O O . MET A 1 107 ? -4.508 16.541 1.708 1.00 97.88 107 MET A O 1
ATOM 868 N N . PRO A 1 108 ? -4.573 16.908 3.931 1.00 97.69 108 PRO A N 1
ATOM 869 C CA . PRO A 1 108 ? -5.998 17.186 3.972 1.00 97.69 108 PRO A CA 1
ATOM 870 C C . PRO A 1 108 ? -6.323 18.508 3.276 1.00 97.69 108 PRO A C 1
ATOM 872 O O . PRO A 1 108 ? -5.657 19.519 3.491 1.00 97.69 108 PRO A O 1
ATOM 875 N N . VAL A 1 109 ? -7.382 18.503 2.474 1.00 97.38 109 VAL A N 1
ATOM 876 C CA . VAL A 1 109 ? -7.946 19.682 1.820 1.00 97.38 109 VAL A CA 1
ATOM 877 C C . VAL A 1 109 ? -9.438 19.722 2.116 1.00 97.38 109 VAL A C 1
ATOM 879 O O . VAL A 1 109 ? -10.150 18.723 1.973 1.00 97.38 109 VAL A O 1
ATOM 882 N N . GLU A 1 110 ? -9.920 20.889 2.541 1.00 93.88 110 GLU A N 1
ATOM 883 C CA . GLU A 1 110 ? -11.325 21.083 2.881 1.00 93.88 110 GLU A CA 1
ATOM 884 C C . GLU A 1 110 ? -12.228 20.635 1.719 1.00 93.88 110 GLU A C 1
ATOM 886 O O . GLU A 1 110 ? -11.980 20.966 0.560 1.00 93.88 110 GLU A O 1
ATOM 891 N N . LYS A 1 111 ? -13.273 19.858 2.030 1.00 92.12 111 LYS A N 1
ATOM 892 C CA . LYS A 1 111 ? -14.261 19.288 1.086 1.00 92.12 111 LYS A CA 1
ATOM 893 C C . LYS A 1 111 ? -13.734 18.242 0.095 1.00 92.12 111 LYS A C 1
ATOM 895 O O . LYS A 1 111 ? -14.528 17.423 -0.351 1.00 92.12 111 LYS A O 1
ATOM 900 N N . LEU A 1 112 ? -12.438 18.221 -0.214 1.00 93.75 112 LEU A N 1
ATOM 901 C CA . LEU A 1 112 ? -11.831 17.228 -1.111 1.00 93.75 112 LEU A CA 1
ATOM 902 C C . LEU A 1 112 ? -11.324 15.980 -0.376 1.00 93.75 112 LEU A C 1
ATOM 904 O O . LEU A 1 112 ? -11.006 14.983 -1.015 1.00 93.75 112 LEU A O 1
ATOM 908 N N . GLY A 1 113 ? -11.249 16.003 0.955 1.00 96.75 113 GLY A N 1
ATOM 909 C CA . GLY A 1 113 ? -10.698 14.895 1.734 1.00 96.75 113 GLY A CA 1
ATOM 910 C C . GLY A 1 113 ? -9.185 15.029 1.855 1.00 96.75 113 GLY A C 1
ATOM 911 O O . GLY A 1 113 ? -8.708 16.038 2.358 1.00 96.75 113 GLY A O 1
ATOM 912 N N . VAL A 1 114 ? -8.425 14.024 1.432 1.00 98.56 114 VAL A N 1
ATOM 913 C CA . VAL A 1 114 ? -6.956 14.063 1.402 1.00 98.56 114 VAL A CA 1
ATOM 914 C C . VAL A 1 114 ? -6.497 13.953 -0.041 1.00 98.56 114 VAL A C 1
ATOM 916 O O . VAL A 1 114 ? -6.941 13.068 -0.772 1.00 98.56 114 VAL A O 1
ATOM 919 N N . VAL A 1 115 ? -5.614 14.856 -0.457 1.00 98.75 115 VAL A N 1
ATOM 920 C CA . VAL A 1 115 ? -4.947 14.796 -1.762 1.00 98.75 115 VAL A CA 1
ATOM 921 C C . VAL A 1 115 ? -3.512 14.329 -1.571 1.00 98.75 115 VAL A C 1
ATOM 923 O O . VAL A 1 115 ? -2.879 14.652 -0.565 1.00 98.75 115 VAL A O 1
ATOM 926 N N . GLY A 1 116 ? -3.006 13.561 -2.529 1.00 98.69 116 GLY A N 1
ATOM 927 C CA . GLY A 1 116 ? -1.648 13.039 -2.530 1.00 98.69 116 GLY A CA 1
ATOM 928 C C . GLY A 1 116 ? -0.951 13.274 -3.863 1.00 98.69 116 GLY A C 1
ATOM 929 O O . GLY A 1 116 ? -1.587 13.278 -4.917 1.00 98.69 116 GLY A O 1
ATOM 930 N N . LEU A 1 117 ? 0.361 13.461 -3.801 1.00 98.75 117 LEU A N 1
ATOM 931 C CA . LEU A 1 117 ? 1.258 13.475 -4.948 1.00 98.75 117 LEU A CA 1
ATOM 932 C C . LEU A 1 117 ? 2.416 12.528 -4.650 1.00 98.75 117 LEU A C 1
ATOM 934 O O . LEU A 1 117 ? 3.096 12.691 -3.636 1.00 98.75 117 LEU A O 1
ATOM 938 N N . SER A 1 118 ? 2.676 11.595 -5.557 1.00 98.69 118 SER A N 1
ATOM 939 C CA . SER A 1 118 ? 3.851 10.733 -5.494 1.00 98.69 118 SER A CA 1
ATOM 940 C C . SER A 1 118 ? 4.639 10.775 -6.795 1.00 98.69 118 SER A C 1
ATOM 942 O O . SER A 1 118 ? 4.073 10.858 -7.883 1.00 98.69 118 SER A O 1
ATOM 944 N N . TYR A 1 119 ? 5.958 10.701 -6.673 1.00 98.56 119 TYR A N 1
ATOM 945 C CA . TYR A 1 119 ? 6.902 10.572 -7.770 1.00 98.56 119 TYR A CA 1
ATOM 946 C C . TYR A 1 119 ? 7.814 9.385 -7.489 1.00 98.56 119 TYR A C 1
ATOM 948 O O . TYR A 1 119 ? 8.361 9.285 -6.391 1.00 98.56 119 TYR A O 1
ATOM 956 N N . SER A 1 120 ? 8.014 8.511 -8.470 1.00 97.88 120 SER A N 1
ATOM 957 C CA . SER A 1 120 ? 9.037 7.475 -8.394 1.00 97.88 120 SER A CA 1
ATOM 958 C C . SER A 1 120 ? 9.919 7.455 -9.632 1.00 97.88 120 SER A C 1
ATOM 960 O O . SER A 1 120 ? 9.492 7.831 -10.725 1.00 97.88 120 SER A O 1
ATOM 962 N N . GLN A 1 121 ? 11.167 7.030 -9.449 1.00 96.94 121 GLN A N 1
ATOM 963 C CA . GLN A 1 121 ? 12.143 6.874 -10.519 1.00 96.94 121 GLN A CA 1
ATOM 964 C C . GLN A 1 121 ? 12.947 5.595 -10.318 1.00 96.94 121 GLN A C 1
ATOM 966 O O . GLN A 1 121 ? 13.517 5.393 -9.246 1.00 96.94 121 GLN A O 1
ATOM 971 N N . PHE A 1 122 ? 13.038 4.788 -11.370 1.00 96.25 122 PHE A N 1
ATOM 972 C CA . PHE A 1 122 ? 13.850 3.581 -11.439 1.00 96.25 122 PHE A CA 1
ATOM 973 C C . PHE A 1 122 ? 14.850 3.645 -12.598 1.00 96.25 122 PHE A C 1
ATOM 975 O O . PHE A 1 122 ? 14.516 4.134 -13.681 1.00 96.25 122 PHE A O 1
ATOM 982 N N . GLY A 1 123 ? 16.032 3.077 -12.368 1.00 93.69 123 GLY A N 1
ATOM 983 C CA . GLY A 1 123 ? 16.987 2.717 -13.411 1.00 93.69 123 GLY A CA 1
ATOM 984 C C . GLY A 1 123 ? 18.074 3.764 -13.694 1.00 93.69 123 GLY A C 1
ATOM 985 O O . GLY A 1 123 ? 18.013 4.895 -13.187 1.00 93.69 123 GLY A O 1
ATOM 986 N N . PRO A 1 124 ? 19.099 3.368 -14.472 1.00 94.00 124 PRO A N 1
ATOM 987 C CA . PRO A 1 124 ? 20.281 4.175 -14.750 1.00 94.00 124 PRO A CA 1
ATOM 988 C C . PRO A 1 124 ? 20.022 5.238 -15.833 1.00 94.00 124 PRO A C 1
ATOM 990 O O . PRO A 1 124 ? 18.891 5.631 -16.108 1.00 94.00 124 PRO A O 1
ATOM 993 N N . SER A 1 125 ? 21.075 5.808 -16.420 1.00 90.88 125 SER A N 1
ATOM 994 C CA . SER A 1 125 ? 20.932 6.913 -17.376 1.00 90.88 125 SER A CA 1
ATOM 995 C C . SER A 1 125 ? 20.340 6.458 -18.720 1.00 90.88 125 SER A C 1
ATOM 997 O O . SER A 1 125 ? 19.588 7.203 -19.354 1.00 90.88 125 SER A O 1
ATOM 999 N N . GLU A 1 126 ? 20.633 5.209 -19.077 1.00 93.94 126 GLU A N 1
ATOM 1000 C CA . GLU A 1 126 ? 20.336 4.524 -20.331 1.00 93.94 126 GLU A CA 1
ATOM 1001 C C . GLU A 1 126 ? 18.914 3.957 -20.358 1.00 93.94 126 GLU A C 1
ATOM 1003 O O . GLU A 1 126 ? 18.317 3.823 -21.425 1.00 93.94 126 GLU A O 1
ATOM 1008 N N . TYR A 1 127 ? 18.363 3.659 -19.182 1.00 94.31 127 TYR A N 1
ATOM 1009 C CA . TYR A 1 127 ? 17.026 3.114 -18.998 1.00 94.31 127 TYR A CA 1
ATOM 1010 C C . TYR A 1 127 ? 16.377 3.772 -17.784 1.00 94.31 127 TYR A C 1
ATOM 1012 O O . TYR A 1 127 ? 16.820 3.571 -16.655 1.00 94.31 127 TYR A O 1
ATOM 1020 N N . LYS A 1 128 ? 15.324 4.561 -18.008 1.00 95.19 128 LYS A N 1
ATOM 1021 C CA . LYS A 1 128 ? 14.592 5.242 -16.937 1.00 95.19 128 LYS A CA 1
ATOM 1022 C C . LYS A 1 128 ? 13.112 4.957 -17.006 1.00 95.19 128 LYS A C 1
ATOM 1024 O O . LYS A 1 128 ? 12.455 5.266 -17.999 1.00 95.19 128 LYS A O 1
ATOM 1029 N N . GLU A 1 129 ? 12.583 4.523 -15.877 1.00 95.62 129 GLU A N 1
ATOM 1030 C CA . GLU A 1 129 ? 11.155 4.495 -15.609 1.00 95.62 129 GLU A CA 1
ATOM 1031 C C . GLU A 1 129 ? 10.822 5.576 -14.588 1.00 95.62 129 GLU A C 1
ATOM 1033 O O . GLU A 1 129 ? 11.488 5.706 -13.560 1.00 95.62 129 GLU A O 1
ATOM 1038 N N . ARG A 1 130 ? 9.793 6.373 -14.863 1.00 96.62 130 ARG A N 1
ATOM 1039 C CA . ARG A 1 130 ? 9.276 7.370 -13.925 1.00 96.62 130 ARG A CA 1
ATOM 1040 C C . ARG A 1 130 ? 7.779 7.222 -13.787 1.00 96.62 130 ARG A C 1
ATOM 1042 O O . ARG A 1 130 ? 7.093 7.010 -14.778 1.00 96.62 130 ARG A O 1
ATOM 1049 N N . THR A 1 131 ? 7.280 7.408 -12.577 1.00 97.69 131 THR A N 1
ATOM 1050 C CA . THR A 1 131 ? 5.846 7.387 -12.302 1.00 97.69 131 THR A CA 1
ATOM 1051 C C . THR A 1 131 ? 5.464 8.649 -11.556 1.00 97.69 131 THR A C 1
ATOM 1053 O O . THR A 1 131 ? 6.115 9.007 -10.578 1.00 97.69 131 THR A O 1
ATOM 1056 N N . VAL A 1 132 ? 4.402 9.316 -11.999 1.00 98.69 132 VAL A N 1
ATOM 1057 C CA . VAL A 1 132 ? 3.736 10.384 -11.244 1.00 98.69 132 VAL A CA 1
ATOM 1058 C C . VAL A 1 132 ? 2.353 9.885 -10.860 1.00 98.69 132 VAL A C 1
ATOM 1060 O O . VAL A 1 132 ? 1.613 9.426 -11.725 1.00 98.69 132 VAL A O 1
ATOM 1063 N N . VAL A 1 133 ? 1.996 9.981 -9.582 1.00 98.75 133 VAL A N 1
ATOM 1064 C CA . VAL A 1 133 ? 0.689 9.573 -9.060 1.00 98.75 133 VAL A CA 1
ATOM 1065 C C . VAL A 1 133 ? 0.015 10.775 -8.421 1.00 98.75 133 VAL A C 1
ATOM 1067 O O . VAL A 1 133 ? 0.555 11.368 -7.489 1.00 98.75 133 VAL A O 1
ATOM 1070 N N . LEU A 1 134 ? -1.168 11.122 -8.914 1.00 98.88 134 LEU A N 1
ATOM 1071 C CA . LEU A 1 134 ? -2.084 12.044 -8.256 1.00 98.88 134 LEU A CA 1
ATOM 1072 C C . LEU A 1 134 ? -3.157 11.226 -7.556 1.00 98.88 134 LEU A C 1
ATOM 1074 O O . LEU A 1 134 ? -3.856 10.446 -8.200 1.00 98.88 134 LEU A O 1
ATOM 1078 N N . SER A 1 135 ? -3.300 11.419 -6.254 1.00 98.81 135 SER A N 1
ATOM 1079 C CA . SER A 1 135 ? -4.225 10.651 -5.429 1.00 98.81 135 SER A CA 1
ATOM 1080 C C . SER A 1 135 ? -5.265 11.546 -4.780 1.00 98.81 135 SER A C 1
ATOM 1082 O O . SER A 1 135 ? -4.971 12.665 -4.355 1.00 98.81 135 SER A O 1
ATOM 1084 N N . ASN A 1 136 ? -6.474 11.025 -4.621 1.00 98.81 136 ASN A N 1
ATOM 1085 C CA . ASN A 1 136 ? -7.478 11.625 -3.758 1.00 98.81 136 ASN A CA 1
ATOM 1086 C C . ASN A 1 136 ? -8.196 10.546 -2.951 1.00 98.81 136 ASN A C 1
ATOM 1088 O O . ASN A 1 136 ? -8.456 9.456 -3.457 1.00 98.81 136 ASN A O 1
ATOM 1092 N N . ALA A 1 137 ? -8.506 10.853 -1.694 1.00 98.75 137 ALA A N 1
ATOM 1093 C CA . ALA A 1 137 ? -9.236 9.964 -0.808 1.00 98.75 137 ALA A CA 1
ATOM 1094 C C . ALA A 1 137 ? -10.214 10.726 0.076 1.00 98.75 137 ALA A C 1
ATOM 1096 O O . ALA A 1 137 ? -9.882 11.749 0.676 1.00 98.75 137 ALA A O 1
ATOM 1097 N N . PHE A 1 138 ? -11.421 10.194 0.211 1.00 97.75 138 PHE A N 1
ATOM 1098 C CA . PHE A 1 138 ? -12.511 10.829 0.935 1.00 97.75 138 PHE A CA 1
ATOM 1099 C C . PHE A 1 138 ? -13.383 9.798 1.655 1.00 97.75 138 PHE A C 1
ATOM 1101 O O . PHE A 1 138 ? -13.274 8.585 1.470 1.00 97.75 138 PHE A O 1
ATOM 1108 N N . LEU A 1 139 ? -14.228 10.305 2.549 1.00 96.50 139 LEU A N 1
ATOM 1109 C CA . LEU A 1 139 ? -15.195 9.511 3.298 1.00 96.50 139 LEU A CA 1
ATOM 1110 C C . LEU A 1 139 ? -16.462 9.353 2.444 1.00 96.50 139 LEU A C 1
ATOM 1112 O O . LEU A 1 139 ? -17.061 10.359 2.074 1.00 96.50 139 LEU A O 1
ATOM 1116 N N . LEU A 1 140 ? -16.873 8.118 2.145 1.00 94.62 140 LEU A N 1
ATOM 1117 C CA . LEU A 1 140 ? -18.153 7.835 1.477 1.00 94.62 140 LEU A CA 1
ATOM 1118 C C . LEU A 1 140 ? -19.309 7.800 2.478 1.00 94.62 140 LEU A C 1
ATOM 1120 O O . LEU A 1 140 ? -20.377 8.358 2.242 1.00 94.62 140 LEU A O 1
ATOM 1124 N N . SER A 1 141 ? -19.095 7.116 3.597 1.00 93.00 141 SER A N 1
ATOM 1125 C CA . SER A 1 141 ? -20.042 6.996 4.704 1.00 93.00 141 SER A CA 1
ATOM 1126 C C . SER A 1 141 ? -19.285 6.690 5.991 1.00 93.00 141 SER A C 1
ATOM 1128 O O . SER A 1 141 ? -18.074 6.485 5.964 1.00 93.00 141 SER A O 1
ATOM 1130 N N . GLU A 1 142 ? -19.981 6.599 7.124 1.00 88.06 142 GLU A N 1
ATOM 1131 C CA . GLU A 1 142 ? -19.363 6.223 8.401 1.00 88.06 142 GLU A CA 1
ATOM 1132 C C . GLU A 1 142 ? -18.546 4.927 8.272 1.00 88.06 142 GLU A C 1
ATOM 1134 O O . GLU A 1 142 ? -19.063 3.881 7.873 1.00 88.06 142 GLU A O 1
ATOM 1139 N N . GLY A 1 143 ? -17.247 5.026 8.564 1.00 89.75 143 GLY A N 1
ATOM 1140 C CA . GLY A 1 143 ? -16.299 3.918 8.467 1.00 89.75 143 GLY A CA 1
ATOM 1141 C C . GLY A 1 143 ? -15.960 3.449 7.046 1.00 89.75 143 GLY A C 1
ATOM 1142 O O . GLY A 1 143 ? -15.149 2.541 6.925 1.00 89.75 143 GLY A O 1
ATOM 1143 N N . LEU A 1 144 ? -16.512 4.031 5.978 1.00 97.31 144 LEU A N 1
ATOM 1144 C CA . LEU A 1 144 ? -16.228 3.628 4.597 1.00 97.31 144 LEU A CA 1
ATOM 1145 C C . LEU A 1 144 ? -15.471 4.725 3.852 1.00 97.31 144 LEU A C 1
ATOM 1147 O O . LEU A 1 144 ? -15.996 5.815 3.616 1.00 97.31 144 LEU A O 1
ATOM 1151 N N . LEU A 1 145 ? -14.242 4.416 3.459 1.00 98.25 145 LEU A N 1
ATOM 1152 C CA . LEU A 1 145 ? -13.352 5.312 2.733 1.00 98.25 145 LEU A CA 1
ATOM 1153 C C . LEU A 1 145 ? -13.210 4.847 1.297 1.00 98.25 145 LEU A C 1
ATOM 1155 O O . LEU A 1 145 ? -13.191 3.646 1.020 1.00 98.25 145 LEU A O 1
ATOM 1159 N N . PHE A 1 146 ? -13.056 5.815 0.410 1.00 98.75 146 PHE A N 1
ATOM 1160 C CA . PHE A 1 146 ? -12.750 5.597 -0.989 1.00 98.75 146 PHE A CA 1
ATOM 1161 C C . PHE A 1 146 ? -11.548 6.437 -1.371 1.00 98.75 146 PHE A C 1
ATOM 1163 O O . PHE A 1 146 ? -11.358 7.535 -0.848 1.00 98.75 146 PHE A O 1
ATOM 1170 N N . GLY A 1 147 ? -10.748 5.928 -2.293 1.00 98.81 147 GLY A N 1
ATOM 1171 C CA . GLY A 1 147 ? -9.708 6.712 -2.923 1.00 98.81 147 GLY A CA 1
ATOM 1172 C C . GLY A 1 147 ? -9.434 6.225 -4.327 1.00 98.81 147 GLY A C 1
ATOM 1173 O O . GLY A 1 147 ? -9.754 5.093 -4.684 1.00 98.81 147 GLY A O 1
ATOM 1174 N N . TYR A 1 148 ? -8.838 7.096 -5.120 1.00 98.81 148 TYR A N 1
ATOM 1175 C CA . TYR A 1 148 ? -8.435 6.793 -6.479 1.00 98.81 148 TYR A CA 1
ATOM 1176 C C . TYR A 1 148 ? -7.094 7.451 -6.789 1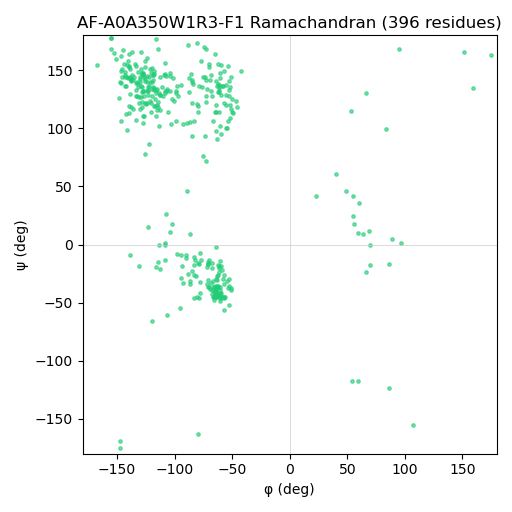.00 98.81 148 TYR A C 1
ATOM 1178 O O . TYR A 1 148 ? -6.737 8.474 -6.197 1.00 98.81 148 TYR A O 1
ATOM 1186 N N . ASN A 1 149 ? -6.380 6.864 -7.744 1.00 98.81 149 ASN A N 1
ATOM 1187 C CA . ASN A 1 149 ? -5.173 7.423 -8.324 1.00 98.81 149 ASN A CA 1
ATOM 1188 C C . ASN A 1 149 ? -5.361 7.662 -9.815 1.00 98.81 149 ASN A C 1
ATOM 1190 O O . ASN A 1 149 ? -5.892 6.807 -10.524 1.00 98.81 149 ASN A O 1
ATOM 1194 N N . LEU A 1 150 ? -4.810 8.773 -10.288 1.00 98.69 150 LEU A N 1
ATOM 1195 C CA . LEU A 1 150 ? -4.435 8.965 -11.678 1.00 98.69 150 LEU A CA 1
ATOM 1196 C C . LEU A 1 150 ? -2.911 8.875 -11.767 1.00 98.69 150 LEU A C 1
ATOM 1198 O O . LEU A 1 150 ? -2.198 9.704 -11.199 1.00 98.69 150 LEU A O 1
ATOM 1202 N N . LYS A 1 151 ? -2.416 7.844 -12.448 1.00 97.56 151 LYS A N 1
ATOM 1203 C CA . LYS A 1 151 ? -0.993 7.514 -12.529 1.00 97.56 151 LYS A CA 1
ATOM 1204 C C . LYS A 1 151 ? -0.503 7.699 -13.955 1.00 97.56 151 LYS A C 1
ATOM 1206 O O . LYS A 1 151 ? -1.104 7.149 -14.863 1.00 97.56 151 LYS A O 1
ATOM 1211 N N . THR A 1 152 ? 0.602 8.402 -14.163 1.00 97.88 152 THR A N 1
ATOM 1212 C CA . THR A 1 152 ? 1.263 8.472 -15.472 1.00 97.88 152 THR A CA 1
ATOM 1213 C C . THR A 1 152 ? 2.649 7.861 -15.372 1.00 97.88 152 THR A C 1
ATOM 1215 O O . THR A 1 152 ? 3.495 8.340 -14.613 1.00 97.88 152 THR A O 1
ATOM 1218 N N . ASN A 1 153 ? 2.859 6.802 -16.146 1.00 96.81 153 ASN A N 1
ATOM 1219 C CA . ASN A 1 153 ? 4.117 6.087 -16.290 1.00 96.81 153 ASN A CA 1
ATOM 1220 C C . ASN A 1 153 ? 4.865 6.646 -17.501 1.00 96.81 153 ASN A C 1
ATOM 1222 O O . ASN A 1 153 ? 4.258 6.885 -18.542 1.00 96.81 153 ASN A O 1
ATOM 1226 N N . PHE A 1 154 ? 6.169 6.849 -17.371 1.00 96.06 154 PHE A N 1
ATOM 1227 C CA . PHE A 1 154 ? 7.048 7.336 -18.426 1.00 96.06 154 PHE A CA 1
ATOM 1228 C C . PHE A 1 154 ? 8.232 6.392 -18.555 1.00 96.06 154 PHE A C 1
ATOM 1230 O O . PHE A 1 154 ? 8.987 6.217 -17.596 1.00 96.06 154 PHE A O 1
ATOM 1237 N N . LEU A 1 155 ? 8.423 5.838 -19.744 1.00 95.38 155 LEU A N 1
ATOM 1238 C CA . LEU A 1 155 ? 9.562 5.006 -20.097 1.00 95.38 155 LEU A CA 1
ATOM 1239 C C . LEU A 1 155 ? 10.491 5.802 -21.009 1.00 95.38 155 LEU A C 1
ATOM 1241 O O . LEU A 1 155 ? 10.043 6.446 -21.956 1.00 95.38 155 LEU A O 1
ATOM 1245 N N . LYS A 1 156 ? 11.791 5.773 -20.733 1.00 95.06 156 LYS A N 1
ATOM 1246 C CA . LYS A 1 156 ? 12.817 6.303 -21.630 1.00 95.06 156 LYS A CA 1
ATOM 1247 C C . LYS A 1 156 ? 13.949 5.298 -21.750 1.00 95.06 156 LYS A C 1
ATOM 1249 O O . LYS A 1 156 ? 14.530 4.909 -20.740 1.00 95.06 156 LYS A O 1
ATOM 1254 N N . ILE A 1 157 ? 14.294 4.968 -22.986 1.00 94.50 157 ILE A N 1
ATOM 1255 C CA . ILE A 1 157 ? 15.410 4.096 -23.332 1.00 94.50 157 ILE A CA 1
ATOM 1256 C C . ILE A 1 157 ? 16.316 4.885 -24.278 1.00 94.50 157 ILE A C 1
ATOM 1258 O O . ILE A 1 157 ? 15.870 5.375 -25.321 1.00 94.50 157 ILE A O 1
ATOM 1262 N N . SER A 1 158 ? 17.580 5.068 -23.900 1.00 93.81 158 SER A N 1
ATOM 1263 C CA . SER A 1 158 ? 18.568 5.734 -24.754 1.00 93.81 158 SER A CA 1
ATOM 1264 C C . SER A 1 158 ? 18.645 5.031 -26.106 1.00 93.81 158 SER A C 1
ATOM 1266 O O . SER A 1 158 ? 18.614 3.811 -26.157 1.00 93.81 158 SER A O 1
ATOM 1268 N N . GLU A 1 159 ? 18.706 5.802 -27.193 1.00 93.75 159 GLU A N 1
ATOM 1269 C CA . GLU A 1 159 ? 18.711 5.315 -28.589 1.00 93.75 159 GLU A CA 1
ATOM 1270 C C . GLU A 1 159 ? 17.390 4.708 -29.106 1.00 93.75 159 GLU A C 1
ATOM 1272 O O . GLU A 1 159 ? 17.188 4.684 -30.317 1.00 93.75 159 GLU A O 1
ATOM 1277 N N . TYR A 1 160 ? 16.451 4.321 -28.233 1.00 89.44 160 TYR A N 1
ATOM 1278 C CA . TYR A 1 160 ? 15.159 3.724 -28.624 1.00 89.44 160 TYR A CA 1
ATOM 1279 C C . TYR A 1 160 ? 13.947 4.649 -28.416 1.00 89.44 160 TYR A C 1
ATOM 1281 O O . TYR A 1 160 ? 12.877 4.393 -28.962 1.00 89.44 160 TYR A O 1
ATOM 1289 N N . GLY A 1 161 ? 14.105 5.749 -27.672 1.00 93.12 161 GLY A N 1
ATOM 1290 C CA . GLY A 1 161 ? 13.087 6.793 -27.527 1.00 93.12 161 GLY A CA 1
ATOM 1291 C C . GLY A 1 161 ? 12.398 6.806 -26.163 1.00 93.12 161 GLY A C 1
ATOM 1292 O O . GLY A 1 161 ? 12.968 6.415 -25.142 1.00 93.12 161 GLY A O 1
ATOM 1293 N N . SER A 1 162 ? 11.181 7.344 -26.124 1.00 94.81 162 SER A N 1
ATOM 1294 C CA . SER A 1 162 ? 10.383 7.450 -24.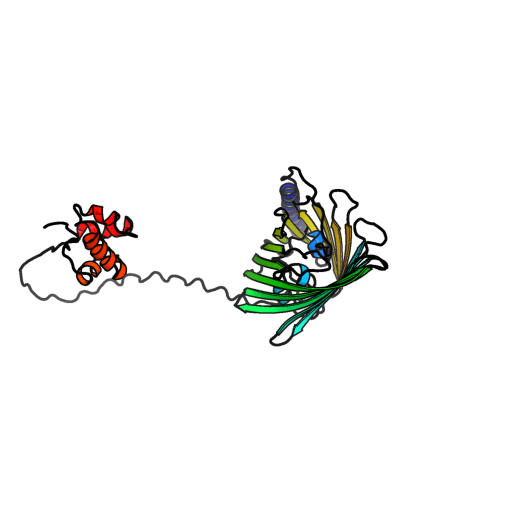902 1.00 94.81 162 SER A CA 1
ATOM 1295 C C . SER A 1 162 ? 8.912 7.214 -25.179 1.00 94.81 162 SER A C 1
ATOM 1297 O O . SER A 1 162 ? 8.426 7.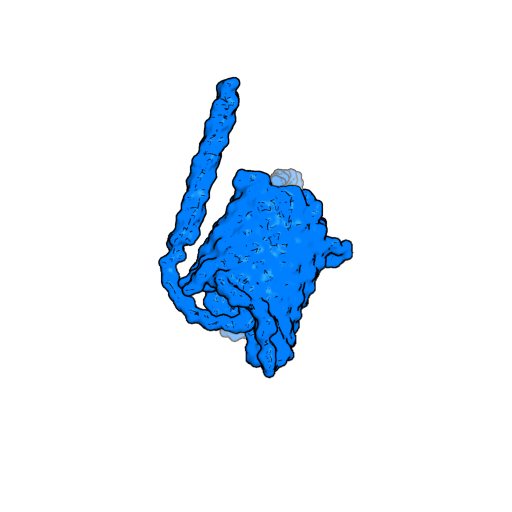630 -26.228 1.00 94.81 162 SER A O 1
ATOM 1299 N N . ASP A 1 163 ? 8.216 6.653 -24.200 1.00 95.75 163 ASP A N 1
ATOM 1300 C CA . ASP A 1 163 ? 6.776 6.434 -24.245 1.00 95.75 163 ASP A CA 1
ATOM 1301 C C . ASP A 1 163 ? 6.132 6.736 -22.884 1.00 95.75 163 ASP A C 1
ATOM 1303 O O . ASP A 1 163 ? 6.823 6.847 -21.862 1.00 95.75 163 ASP A O 1
ATOM 1307 N N . SER A 1 164 ? 4.814 6.905 -22.855 1.00 95.75 164 SER A N 1
ATOM 1308 C CA . SER A 1 164 ? 4.069 7.119 -21.623 1.00 95.75 164 SER A CA 1
ATOM 1309 C C . SER A 1 164 ? 2.678 6.509 -21.655 1.00 95.75 164 SER A C 1
ATOM 1311 O O . SER A 1 164 ? 2.016 6.446 -22.685 1.00 95.75 164 SER A O 1
ATOM 1313 N N . ALA A 1 165 ? 2.208 6.100 -20.480 1.00 96.38 165 ALA A N 1
ATOM 1314 C CA . ALA A 1 165 ? 0.911 5.465 -20.332 1.00 96.38 165 ALA A CA 1
ATOM 1315 C C . ALA A 1 165 ? 0.234 5.898 -19.032 1.00 96.38 165 ALA A C 1
ATOM 1317 O O . ALA A 1 165 ? 0.868 5.952 -17.973 1.00 96.38 165 ALA A O 1
ATOM 1318 N N . THR A 1 166 ? -1.063 6.194 -19.100 1.00 97.44 166 THR A N 1
ATOM 1319 C CA . THR A 1 166 ? -1.849 6.627 -17.940 1.00 97.44 166 THR A CA 1
ATOM 1320 C C . THR A 1 166 ? -2.698 5.484 -17.400 1.00 97.44 166 THR A C 1
ATOM 1322 O O . THR A 1 166 ? -3.498 4.905 -18.129 1.00 97.44 166 THR A O 1
ATOM 1325 N N . ALA A 1 167 ? -2.549 5.192 -16.112 1.00 97.06 167 ALA A N 1
ATOM 1326 C CA . ALA A 1 167 ? -3.313 4.198 -15.377 1.00 97.06 167 ALA A CA 1
ATOM 1327 C C . ALA A 1 167 ? -4.295 4.842 -14.395 1.00 97.06 167 ALA A C 1
ATOM 1329 O O . ALA A 1 167 ? -4.066 5.946 -13.887 1.00 97.06 167 ALA A O 1
ATOM 1330 N N . VAL A 1 168 ? -5.336 4.088 -14.060 1.00 98.50 168 VAL A N 1
ATOM 1331 C CA . VAL A 1 168 ? -6.247 4.394 -12.958 1.00 98.50 168 VAL A CA 1
ATOM 1332 C C . VAL A 1 168 ? -6.144 3.295 -11.904 1.00 98.50 168 VAL A C 1
ATOM 1334 O O . VAL A 1 168 ? -6.202 2.110 -12.232 1.00 98.50 168 VAL A O 1
ATOM 1337 N N . ASP A 1 169 ? -6.022 3.695 -10.639 1.00 98.62 169 ASP A N 1
ATOM 1338 C CA . ASP A 1 169 ? -6.120 2.781 -9.498 1.00 98.62 169 ASP A CA 1
ATOM 1339 C C . ASP A 1 169 ? -7.297 3.205 -8.608 1.00 98.62 169 ASP A C 1
ATOM 1341 O O . ASP A 1 169 ? -7.568 4.398 -8.457 1.00 98.62 169 ASP A O 1
ATOM 1345 N N . LEU A 1 170 ? -7.978 2.245 -7.989 1.00 98.88 170 LEU A N 1
ATOM 1346 C CA . LEU A 1 170 ? -9.111 2.454 -7.089 1.00 98.88 170 LEU A CA 1
ATOM 1347 C C . LEU A 1 170 ? -8.873 1.739 -5.764 1.00 98.88 170 LEU A C 1
ATOM 1349 O O . LEU A 1 170 ? -8.291 0.659 -5.714 1.00 98.88 170 LEU A O 1
ATOM 1353 N N . GLY A 1 171 ? -9.378 2.322 -4.684 1.00 98.88 171 GLY A N 1
ATOM 1354 C CA . GLY A 1 171 ? -9.264 1.779 -3.343 1.00 98.88 171 GLY A CA 1
ATOM 1355 C C . GLY A 1 171 ? -10.538 1.978 -2.539 1.00 98.88 171 GLY A C 1
ATOM 1356 O O . GLY A 1 171 ? -11.196 3.016 -2.625 1.00 98.88 171 GLY A O 1
ATOM 1357 N N . VAL A 1 172 ? -10.856 0.989 -1.710 1.00 98.81 172 VAL A N 1
ATOM 1358 C CA . VAL A 1 172 ? -11.905 1.056 -0.690 1.00 98.81 172 VAL A CA 1
ATOM 1359 C C . VAL A 1 172 ? -11.320 0.578 0.632 1.00 98.81 172 VAL A C 1
ATOM 1361 O O . VAL A 1 172 ? -10.555 -0.389 0.676 1.00 98.81 172 VAL A O 1
ATOM 1364 N N . LEU A 1 173 ? -11.675 1.246 1.728 1.00 98.56 173 LEU A N 1
ATOM 1365 C CA . LEU A 1 173 ? -11.277 0.840 3.073 1.00 98.56 173 LEU A CA 1
ATOM 1366 C C . LEU A 1 173 ? -12.459 0.946 4.038 1.00 98.56 173 LEU A C 1
ATOM 1368 O O . LEU A 1 173 ? -12.969 2.033 4.298 1.00 98.56 173 LEU A O 1
ATOM 1372 N N . ALA A 1 174 ? -12.876 -0.189 4.590 1.00 97.81 174 ALA A N 1
ATOM 1373 C CA . ALA A 1 174 ? -13.921 -0.290 5.597 1.00 97.81 174 ALA A CA 1
ATOM 1374 C C . ALA A 1 174 ? -13.304 -0.412 7.001 1.00 97.81 174 ALA A C 1
ATOM 1376 O O . ALA A 1 174 ? -12.788 -1.458 7.397 1.00 97.81 174 ALA A O 1
ATOM 1377 N N . ARG A 1 175 ? -13.384 0.666 7.779 1.00 95.12 175 ARG A N 1
ATOM 1378 C CA . ARG A 1 175 ? -13.037 0.760 9.201 1.00 95.12 175 ARG A CA 1
ATOM 1379 C C . ARG A 1 175 ? -14.225 0.310 10.047 1.00 95.12 175 ARG A C 1
ATOM 1381 O O . ARG A 1 175 ? -15.112 1.094 10.368 1.00 95.12 175 ARG A O 1
ATOM 1388 N N . ILE A 1 176 ? -14.233 -0.969 10.408 1.00 93.44 176 ILE A N 1
ATOM 1389 C CA . ILE A 1 176 ? -15.307 -1.580 11.207 1.00 93.44 176 ILE A CA 1
ATOM 1390 C C . ILE A 1 176 ? -15.153 -1.219 12.693 1.00 93.44 176 ILE A C 1
ATOM 1392 O O . ILE A 1 176 ? -16.136 -1.099 13.419 1.00 93.44 176 ILE A O 1
ATOM 1396 N N . SER A 1 177 ? -13.913 -1.048 13.156 1.00 90.81 177 SER A N 1
ATOM 1397 C CA . SER A 1 177 ? -13.579 -0.500 14.474 1.00 90.81 177 SER A CA 1
ATOM 1398 C C . SER A 1 177 ? -12.176 0.118 14.449 1.00 90.81 177 SER A C 1
ATOM 1400 O O . SER A 1 177 ? -11.455 -0.009 13.459 1.00 90.81 177 SER A O 1
ATOM 1402 N N . GLU A 1 178 ? -11.731 0.712 15.558 1.00 84.31 178 GLU A N 1
ATOM 1403 C CA . GLU A 1 178 ? -10.340 1.181 15.711 1.00 84.31 178 GLU A CA 1
ATOM 1404 C C . GLU A 1 178 ? -9.295 0.059 15.561 1.00 84.31 178 GLU A C 1
ATOM 1406 O O . GLU A 1 178 ? -8.129 0.322 15.247 1.00 84.31 178 GLU A O 1
ATOM 1411 N N . ASN A 1 179 ? -9.722 -1.191 15.772 1.00 91.69 179 ASN A N 1
ATOM 1412 C CA . ASN A 1 179 ? -8.859 -2.365 15.837 1.00 91.69 179 ASN A CA 1
ATOM 1413 C C . ASN A 1 179 ? -9.069 -3.358 14.689 1.00 91.69 179 ASN A C 1
ATOM 1415 O O . ASN A 1 179 ? -8.412 -4.398 14.671 1.00 91.69 179 ASN A O 1
ATOM 1419 N N . PHE A 1 180 ? -9.990 -3.077 13.767 1.00 95.81 180 PHE A N 1
ATOM 1420 C CA . PHE A 1 180 ? -10.318 -3.982 12.670 1.00 95.81 180 PHE A CA 1
ATOM 1421 C C . PHE A 1 180 ? -10.738 -3.205 11.428 1.00 95.81 180 PHE A C 1
ATOM 1423 O O . PHE A 1 180 ? -11.663 -2.387 11.487 1.00 95.81 180 PHE A O 1
ATOM 1430 N N . ALA A 1 181 ? -10.075 -3.488 10.311 1.00 97.50 181 ALA A N 1
ATOM 1431 C CA . ALA A 1 181 ? -10.422 -2.939 9.012 1.00 97.50 181 ALA A CA 1
ATOM 1432 C C . ALA A 1 181 ? -10.304 -3.999 7.917 1.00 97.50 181 ALA A C 1
ATOM 1434 O O . ALA A 1 181 ? -9.529 -4.949 8.033 1.00 97.50 181 ALA A O 1
ATOM 1435 N N . ILE A 1 182 ? -11.073 -3.804 6.853 1.00 98.62 182 ILE A N 1
ATOM 1436 C CA . ILE A 1 182 ? -11.002 -4.585 5.620 1.00 98.62 182 ILE A CA 1
ATOM 1437 C C . ILE A 1 182 ? -10.756 -3.596 4.488 1.00 98.62 182 ILE A C 1
ATOM 1439 O O . ILE A 1 182 ? -11.414 -2.557 4.428 1.00 98.62 182 ILE A O 1
ATOM 1443 N N . GLY A 1 183 ? -9.808 -3.896 3.611 1.00 98.62 183 GLY A N 1
ATOM 1444 C CA . GLY A 1 183 ? -9.463 -3.057 2.469 1.00 98.62 183 GLY A CA 1
ATOM 1445 C C . GLY A 1 183 ? -9.523 -3.837 1.168 1.00 98.62 183 GLY A C 1
ATOM 1446 O O . GLY A 1 183 ? -9.300 -5.044 1.153 1.00 98.62 183 GLY A O 1
ATOM 1447 N N . SER A 1 184 ? -9.791 -3.140 0.073 1.00 98.81 184 SER A N 1
ATOM 1448 C CA . SER A 1 184 ? -9.627 -3.669 -1.277 1.00 98.81 184 SER A CA 1
ATOM 1449 C C . SER A 1 184 ? -9.015 -2.606 -2.174 1.00 98.81 184 SER A C 1
ATOM 1451 O O . SER A 1 184 ? -9.349 -1.427 -2.049 1.00 98.81 184 SER A O 1
ATOM 1453 N N . SER A 1 185 ? -8.150 -3.023 -3.086 1.00 98.62 185 SER A N 1
ATOM 1454 C CA . SER A 1 185 ? -7.483 -2.160 -4.053 1.00 98.62 185 SER A CA 1
ATOM 1455 C C . SER A 1 185 ? -7.468 -2.832 -5.421 1.00 98.62 185 SER A C 1
ATOM 1457 O O . SER A 1 185 ? -7.304 -4.049 -5.505 1.00 98.62 185 SER A O 1
ATOM 1459 N N . ALA A 1 186 ? -7.662 -2.043 -6.470 1.00 98.50 186 ALA A N 1
ATOM 1460 C CA . ALA A 1 186 ? -7.564 -2.459 -7.862 1.00 98.50 186 ALA A CA 1
ATOM 1461 C C . ALA A 1 186 ? -6.653 -1.464 -8.583 1.00 98.50 186 ALA A C 1
ATOM 1463 O O . ALA A 1 186 ? -6.957 -0.272 -8.628 1.00 98.50 186 ALA A O 1
ATOM 1464 N N . LYS A 1 187 ? -5.515 -1.923 -9.096 1.00 97.62 187 LYS A N 1
ATOM 1465 C CA . LYS A 1 187 ? -4.507 -1.085 -9.757 1.00 97.62 187 LYS A CA 1
ATOM 1466 C C . LYS A 1 187 ? -4.499 -1.355 -11.248 1.00 97.62 187 LYS A C 1
ATOM 1468 O O . LYS A 1 187 ? -4.649 -2.503 -11.648 1.00 97.62 187 LYS A O 1
ATOM 1473 N N . ASN A 1 188 ? -4.228 -0.320 -12.038 1.00 96.62 188 ASN A N 1
ATOM 1474 C CA . ASN A 1 188 ? -4.168 -0.394 -13.496 1.00 96.62 188 ASN A CA 1
ATOM 1475 C C . ASN A 1 188 ? -5.458 -0.961 -14.116 1.00 96.62 188 ASN A C 1
ATOM 1477 O O . ASN A 1 188 ? -5.394 -1.742 -15.059 1.00 96.62 188 ASN A O 1
ATOM 1481 N N . ILE A 1 189 ? -6.629 -0.547 -13.616 1.00 97.19 189 ILE A N 1
ATOM 1482 C CA . ILE A 1 189 ? -7.939 -1.102 -14.026 1.00 97.19 189 ILE A CA 1
ATOM 1483 C C . ILE A 1 189 ? -8.253 -0.916 -15.520 1.00 97.19 189 ILE A C 1
ATOM 1485 O O . ILE A 1 189 ? -9.221 -1.458 -16.042 1.00 97.19 189 ILE A O 1
ATOM 1489 N N . ASN A 1 190 ? -7.486 -0.059 -16.194 1.00 95.44 190 ASN A N 1
ATOM 1490 C CA . ASN A 1 190 ? -7.600 0.245 -17.611 1.00 95.44 190 ASN A CA 1
ATOM 1491 C C . ASN A 1 190 ? -6.502 -0.413 -18.465 1.00 95.44 190 ASN A C 1
ATOM 1493 O O . ASN A 1 190 ? -6.367 -0.016 -19.618 1.00 95.44 190 ASN A O 1
ATOM 1497 N N . GLU A 1 191 ? -5.713 -1.343 -17.904 1.00 94.50 191 GLU A N 1
ATOM 1498 C CA . GLU A 1 191 ? -4.619 -2.076 -18.570 1.00 94.50 191 GLU A CA 1
ATOM 1499 C C . GLU A 1 191 ? -3.784 -1.186 -19.517 1.00 94.50 191 GLU A C 1
ATOM 1501 O O . GLU A 1 191 ? -3.763 -1.406 -20.735 1.00 94.50 191 GLU A O 1
ATOM 1506 N N . PRO A 1 192 ? -3.142 -0.120 -19.009 1.00 95.19 192 PRO A N 1
ATOM 1507 C CA . PRO A 1 192 ? -2.471 0.835 -19.873 1.00 95.19 192 PRO A CA 1
ATOM 1508 C C . PRO A 1 192 ? -1.317 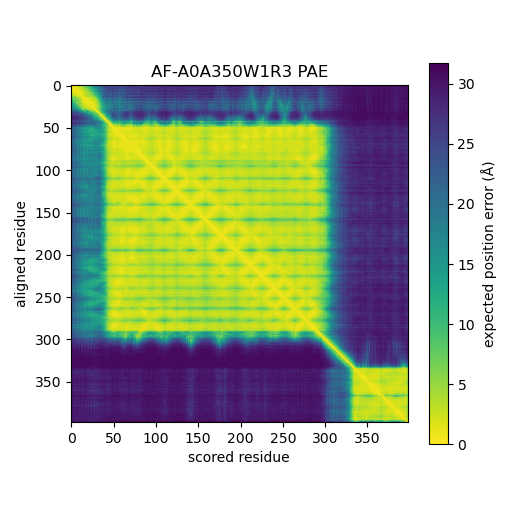0.166 -20.623 1.00 95.19 192 PRO A C 1
ATOM 1510 O O . PRO A 1 192 ? -0.582 -0.652 -20.069 1.00 95.19 192 PRO A O 1
ATOM 1513 N N . VAL A 1 193 ? -1.159 0.540 -21.888 1.00 93.19 193 VAL A N 1
ATOM 1514 C CA . VAL A 1 193 ? -0.131 -0.002 -22.782 1.00 93.19 193 VAL A CA 1
ATOM 1515 C C . VAL A 1 193 ? 1.038 0.969 -22.842 1.00 93.19 193 VAL A C 1
ATOM 1517 O O . VAL A 1 193 ? 0.818 2.165 -23.026 1.00 93.19 193 VAL A O 1
ATOM 1520 N N . ILE A 1 194 ? 2.260 0.460 -22.693 1.00 90.62 194 ILE A N 1
ATOM 1521 C CA . ILE A 1 194 ? 3.496 1.219 -22.893 1.00 90.62 194 ILE A CA 1
ATOM 1522 C C . ILE A 1 194 ? 4.454 0.405 -23.768 1.00 90.62 194 ILE A C 1
ATOM 1524 O O . ILE A 1 194 ? 4.715 -0.772 -23.520 1.00 90.62 194 ILE A O 1
ATOM 1528 N N . GLY A 1 195 ? 4.950 1.012 -24.839 1.00 87.38 195 GLY A N 1
ATOM 1529 C CA . GLY A 1 195 ? 5.586 0.304 -25.939 1.00 87.38 195 GLY A CA 1
ATOM 1530 C C . GLY A 1 195 ? 4.605 -0.686 -26.564 1.00 87.38 195 GLY A C 1
ATOM 1531 O O . GLY A 1 195 ? 3.556 -0.300 -27.075 1.00 87.38 195 GLY A O 1
ATOM 1532 N N . ASN A 1 196 ? 4.946 -1.972 -26.497 1.00 86.06 196 ASN A N 1
ATOM 1533 C CA . ASN A 1 196 ? 4.094 -3.067 -26.969 1.00 86.06 196 ASN A CA 1
ATOM 1534 C C . ASN A 1 196 ? 3.493 -3.896 -25.824 1.00 86.06 196 ASN A C 1
ATOM 1536 O O . ASN A 1 196 ? 2.772 -4.857 -26.089 1.00 86.06 196 ASN A O 1
ATOM 1540 N N . ASP A 1 197 ? 3.780 -3.534 -24.572 1.00 88.50 197 ASP A N 1
ATOM 1541 C CA . ASP A 1 197 ? 3.423 -4.326 -23.402 1.00 88.50 197 ASP A CA 1
ATOM 1542 C C . ASP A 1 197 ? 2.286 -3.669 -22.618 1.00 88.50 197 ASP A C 1
ATOM 1544 O O . ASP A 1 197 ? 2.191 -2.444 -22.497 1.00 88.50 197 ASP A O 1
ATOM 1548 N N . LYS A 1 198 ? 1.416 -4.504 -22.050 1.00 91.31 198 LYS A N 1
ATOM 1549 C CA . LYS A 1 198 ? 0.414 -4.067 -21.078 1.00 91.31 198 LYS A CA 1
ATOM 1550 C C . LYS A 1 198 ? 1.034 -4.004 -19.689 1.00 91.31 198 LYS A C 1
ATOM 1552 O O . LYS A 1 198 ? 1.719 -4.934 -19.268 1.00 91.31 198 LYS A O 1
ATOM 1557 N N . ILE A 1 199 ? 0.715 -2.953 -18.944 1.00 91.50 199 ILE A N 1
ATOM 1558 C CA . ILE A 1 199 ? 0.962 -2.919 -17.504 1.00 91.50 199 ILE A CA 1
ATOM 1559 C C . ILE A 1 199 ? -0.179 -3.700 -16.825 1.00 91.50 199 ILE A C 1
ATOM 1561 O O . ILE A 1 199 ? -1.341 -3.320 -16.996 1.00 91.50 199 ILE A O 1
ATOM 1565 N N . PRO A 1 200 ? 0.124 -4.775 -16.072 1.00 92.25 200 PRO A N 1
ATOM 1566 C CA . PRO A 1 200 ? -0.883 -5.718 -15.594 1.00 92.25 200 PRO A CA 1
ATOM 1567 C C . PRO A 1 200 ? -1.820 -5.107 -14.552 1.00 92.25 200 PRO A C 1
ATOM 1569 O O . PRO A 1 200 ? -1.406 -4.299 -13.708 1.00 92.25 200 PRO A O 1
ATOM 1572 N N . GLU A 1 201 ? -3.077 -5.545 -14.575 1.00 95.06 201 GLU A N 1
ATOM 1573 C CA . GLU A 1 201 ? -4.030 -5.270 -13.504 1.00 95.06 201 GLU A CA 1
ATOM 1574 C C . GLU A 1 201 ? -3.650 -6.037 -12.226 1.00 95.06 201 GLU A C 1
ATOM 1576 O O . GLU A 1 201 ? -3.200 -7.187 -12.272 1.00 95.06 201 GLU A O 1
ATOM 1581 N N . VAL A 1 202 ? -3.830 -5.399 -11.066 1.00 96.00 202 VAL A N 1
ATOM 1582 C CA . VAL A 1 202 ? -3.572 -6.020 -9.757 1.00 96.00 202 VAL A CA 1
ATOM 1583 C C . VAL A 1 202 ? -4.760 -5.796 -8.838 1.00 96.00 202 VAL A C 1
ATOM 1585 O O . VAL A 1 202 ? -5.104 -4.654 -8.532 1.00 96.00 202 VAL A O 1
ATOM 1588 N N . PHE A 1 203 ? -5.343 -6.885 -8.344 1.00 98.25 203 PHE A N 1
ATOM 1589 C CA . PHE A 1 203 ? -6.384 -6.853 -7.324 1.00 98.25 203 PHE A CA 1
ATOM 1590 C C . PHE A 1 203 ? -5.848 -7.354 -5.996 1.00 98.25 203 PHE A C 1
ATOM 1592 O O . PHE A 1 203 ? -5.310 -8.456 -5.915 1.00 98.25 203 PHE A O 1
ATOM 1599 N N . THR A 1 204 ? -6.084 -6.594 -4.934 1.00 98.56 204 THR A N 1
ATOM 1600 C CA . THR A 1 204 ? -5.668 -6.983 -3.589 1.00 98.56 204 THR A CA 1
ATOM 1601 C C . THR A 1 204 ? -6.810 -6.780 -2.606 1.00 98.56 204 THR A C 1
ATOM 1603 O O . THR A 1 204 ? -7.437 -5.720 -2.578 1.00 98.56 204 THR A O 1
ATOM 1606 N N . VAL A 1 205 ? -7.074 -7.778 -1.766 1.00 98.88 205 VAL A N 1
ATOM 1607 C CA . VAL A 1 205 ? -8.009 -7.679 -0.637 1.00 98.88 205 VAL A CA 1
ATOM 1608 C C . VAL A 1 205 ? -7.244 -7.949 0.644 1.00 98.88 205 VAL A C 1
ATOM 1610 O O . VAL A 1 205 ? -6.475 -8.901 0.714 1.00 98.88 205 VAL A O 1
ATOM 1613 N N . GLY A 1 206 ? -7.461 -7.113 1.651 1.00 98.50 206 GLY A N 1
ATOM 1614 C CA . GLY A 1 206 ? -6.686 -7.115 2.879 1.00 98.50 206 GLY A CA 1
ATOM 1615 C C . GLY A 1 206 ? -7.533 -7.058 4.136 1.00 98.50 206 GLY A C 1
ATOM 1616 O O . GLY A 1 206 ? -8.629 -6.490 4.156 1.00 98.50 206 GLY A O 1
ATOM 1617 N N . ILE A 1 207 ? -6.982 -7.594 5.217 1.00 98.50 207 ILE A N 1
ATOM 1618 C CA . ILE A 1 207 ? -7.504 -7.497 6.573 1.00 98.50 207 ILE A CA 1
ATOM 1619 C C . ILE A 1 207 ? -6.431 -6.891 7.470 1.00 98.50 207 ILE A C 1
ATOM 1621 O O . ILE A 1 207 ? -5.271 -7.296 7.460 1.00 98.50 207 ILE A O 1
ATOM 1625 N N . PHE A 1 208 ? -6.852 -5.948 8.305 1.00 97.75 208 PHE A N 1
ATOM 1626 C CA . PHE A 1 208 ? -6.031 -5.358 9.346 1.00 97.75 208 PHE A CA 1
ATOM 1627 C C . PHE A 1 208 ? -6.629 -5.642 10.722 1.00 97.75 208 PHE A C 1
ATOM 1629 O O . PHE A 1 208 ? -7.822 -5.422 10.946 1.00 97.75 208 PHE A O 1
ATOM 1636 N N . LEU A 1 209 ? -5.785 -6.074 11.659 1.00 95.75 209 LEU A N 1
ATOM 1637 C CA . LEU A 1 209 ? -6.147 -6.341 13.049 1.00 95.75 209 LEU A CA 1
ATOM 1638 C C . LEU A 1 209 ? -5.158 -5.687 14.018 1.00 95.75 209 LEU A C 1
ATOM 1640 O O . LEU A 1 209 ? -3.943 -5.816 13.878 1.00 95.75 209 LEU A O 1
ATOM 1644 N N . ARG A 1 210 ? -5.684 -5.057 15.069 1.00 94.75 210 ARG A N 1
ATOM 1645 C CA . ARG A 1 210 ? -4.913 -4.486 16.183 1.00 94.75 210 ARG A CA 1
ATOM 1646 C C . ARG A 1 210 ? -5.429 -5.038 17.511 1.00 94.75 210 ARG A C 1
ATOM 1648 O O . ARG A 1 210 ? -6.191 -4.367 18.205 1.00 94.75 210 ARG A O 1
ATOM 1655 N N . PRO A 1 211 ? -5.063 -6.275 17.883 1.00 87.12 211 PRO A N 1
ATOM 1656 C CA . PRO A 1 211 ? -5.586 -6.900 19.098 1.00 87.12 211 PRO A CA 1
ATOM 1657 C C . PRO A 1 211 ? -5.160 -6.159 20.371 1.00 87.12 211 PRO A C 1
ATOM 1659 O O . PRO A 1 211 ? -5.878 -6.174 21.367 1.00 87.12 211 PRO A O 1
ATOM 1662 N N . LEU A 1 212 ? -3.991 -5.510 20.344 1.00 89.31 212 LEU A N 1
ATOM 1663 C CA . LEU A 1 212 ? -3.448 -4.718 21.442 1.00 89.31 212 LEU A CA 1
ATOM 1664 C C . LEU A 1 212 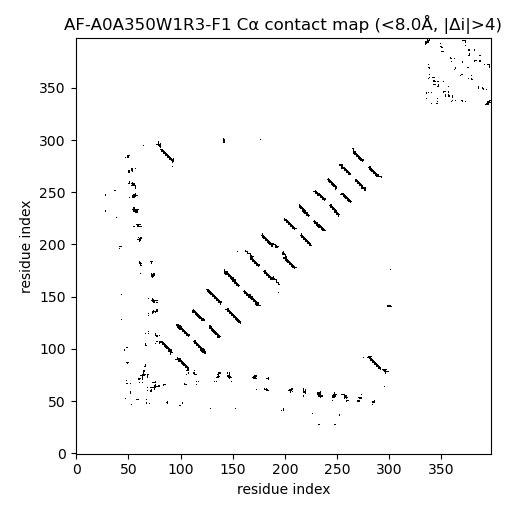? -2.814 -3.440 20.890 1.00 89.31 212 LEU A C 1
ATOM 1666 O O . LEU A 1 212 ? -2.294 -3.412 19.773 1.00 89.31 212 LEU A O 1
ATOM 1670 N N . LYS A 1 213 ? -2.811 -2.374 21.696 1.00 87.50 213 LYS A N 1
ATOM 1671 C CA . LYS A 1 213 ? -2.164 -1.109 21.329 1.00 87.50 213 LYS A CA 1
ATOM 1672 C C . LYS A 1 213 ? -0.684 -1.354 21.019 1.00 87.50 213 LYS A C 1
ATOM 1674 O O . LYS A 1 213 ? 0.061 -1.811 21.878 1.00 87.50 213 LYS A O 1
ATOM 1679 N N . GLY A 1 214 ? -0.268 -1.000 19.804 1.00 86.00 214 GLY A N 1
ATOM 1680 C CA . GLY A 1 214 ? 1.112 -1.172 19.348 1.00 86.00 214 GLY A CA 1
ATOM 1681 C C . GLY A 1 214 ? 1.414 -2.522 18.698 1.00 86.00 214 GLY A C 1
ATOM 1682 O O . GLY A 1 214 ? 2.567 -2.738 18.351 1.00 86.00 214 GLY A O 1
ATOM 1683 N N . ILE A 1 215 ? 0.419 -3.394 18.509 1.00 93.19 215 ILE A N 1
ATOM 1684 C CA . ILE A 1 215 ? 0.568 -4.642 17.759 1.00 93.19 215 ILE A CA 1
ATOM 1685 C C . ILE A 1 215 ? -0.406 -4.622 16.589 1.00 93.19 215 ILE A C 1
ATOM 1687 O O . ILE A 1 215 ? -1.617 -4.644 16.793 1.00 93.19 215 ILE A O 1
ATOM 1691 N N . ASN A 1 216 ? 0.138 -4.586 15.383 1.00 96.00 216 ASN A N 1
ATOM 1692 C CA . ASN A 1 216 ? -0.601 -4.534 14.133 1.00 96.00 216 ASN A CA 1
ATOM 1693 C C . ASN A 1 216 ? -0.345 -5.825 13.347 1.00 96.00 216 ASN A C 1
ATOM 1695 O O . ASN A 1 216 ? 0.805 -6.234 13.202 1.00 96.00 216 ASN A O 1
ATOM 1699 N N . PHE A 1 217 ? -1.407 -6.430 12.827 1.00 97.56 217 PHE A N 1
ATOM 1700 C CA . PHE A 1 217 ? -1.368 -7.558 11.902 1.00 97.56 217 PHE A CA 1
ATOM 1701 C C . PHE A 1 217 ? -2.018 -7.143 10.585 1.00 97.56 217 PHE A C 1
ATOM 1703 O O . PHE A 1 217 ? -3.091 -6.536 10.594 1.00 97.56 217 PHE A O 1
ATOM 1710 N N . GLY A 1 218 ? -1.366 -7.482 9.480 1.00 97.62 218 GLY A N 1
ATOM 1711 C CA . GLY A 1 218 ? -1.883 -7.364 8.124 1.00 97.62 218 GLY A CA 1
ATOM 1712 C C . GLY A 1 218 ? -1.920 -8.736 7.464 1.00 97.62 218 GLY A C 1
ATOM 1713 O O . GLY A 1 218 ? -0.997 -9.536 7.641 1.00 97.62 218 GLY A O 1
ATOM 1714 N N . TRP A 1 219 ? -2.985 -9.000 6.720 1.00 97.94 219 TRP A N 1
ATOM 1715 C CA . TRP A 1 219 ? -3.080 -10.147 5.831 1.00 97.94 219 TRP A CA 1
ATOM 1716 C C . TRP A 1 219 ? -3.730 -9.713 4.529 1.00 97.94 219 TRP A C 1
ATOM 1718 O O . TRP A 1 219 ? -4.886 -9.296 4.552 1.00 97.94 219 TRP A O 1
ATOM 1728 N N . ASP A 1 220 ? -3.005 -9.848 3.425 1.00 98.56 220 ASP A N 1
ATOM 1729 C CA . ASP A 1 220 ? -3.494 -9.511 2.097 1.00 98.56 220 ASP A CA 1
ATOM 1730 C C . ASP A 1 220 ? -3.461 -10.737 1.170 1.00 98.56 220 ASP A C 1
ATOM 1732 O O . ASP A 1 220 ? -2.603 -11.617 1.283 1.00 98.56 220 ASP A O 1
ATOM 1736 N N . VAL A 1 221 ? -4.424 -10.782 0.253 1.00 98.25 221 VAL A N 1
ATOM 1737 C CA . VAL A 1 221 ? -4.499 -11.707 -0.880 1.00 98.25 221 VAL A CA 1
ATOM 1738 C C . VAL A 1 221 ? -4.392 -10.866 -2.140 1.00 98.25 221 VAL A C 1
ATOM 1740 O O . VAL A 1 221 ? -5.270 -10.041 -2.397 1.00 98.25 221 VAL A O 1
ATOM 1743 N N . GLU A 1 222 ? -3.328 -11.067 -2.905 1.00 97.19 222 GLU A N 1
ATOM 1744 C CA . GLU A 1 222 ? -3.040 -10.344 -4.137 1.00 97.19 222 GLU A CA 1
ATOM 1745 C C . GLU A 1 222 ? -3.170 -11.268 -5.347 1.00 97.19 222 GLU A C 1
ATOM 1747 O O . GLU A 1 222 ? -2.702 -12.407 -5.352 1.00 97.19 222 GLU A O 1
ATOM 1752 N N . LYS A 1 223 ? -3.821 -10.760 -6.389 1.00 95.06 223 LYS A N 1
ATOM 1753 C CA . LYS A 1 223 ? -3.922 -11.388 -7.696 1.00 95.06 223 LYS A CA 1
ATOM 1754 C C . LYS A 1 223 ? -3.476 -10.380 -8.745 1.00 95.06 223 LYS A C 1
ATOM 1756 O O . LYS A 1 223 ? -4.230 -9.476 -9.105 1.00 95.06 223 LYS A O 1
ATOM 1761 N N . THR A 1 224 ? -2.270 -10.586 -9.251 1.00 93.38 224 THR A N 1
ATOM 1762 C CA . THR A 1 224 ? -1.774 -9.921 -10.456 1.00 93.38 224 THR A CA 1
ATOM 1763 C C . THR A 1 224 ? -2.239 -10.700 -11.683 1.00 93.38 224 THR A C 1
ATOM 1765 O O . THR A 1 224 ? -2.310 -11.937 -11.671 1.00 93.38 224 THR A O 1
ATOM 1768 N N . GLN A 1 225 ? -2.602 -9.978 -12.737 1.00 88.50 225 GLN A N 1
ATOM 1769 C CA . GLN A 1 225 ? -2.922 -10.555 -14.036 1.00 88.50 225 GLN A CA 1
ATOM 1770 C C . GLN A 1 225 ? -1.791 -11.483 -14.508 1.00 88.50 225 GLN A C 1
ATOM 1772 O O . GLN A 1 225 ? -0.615 -11.170 -14.354 1.00 88.50 225 GLN A O 1
ATOM 1777 N N . ASP A 1 226 ? -2.162 -12.659 -15.019 1.00 87.00 226 ASP A N 1
ATOM 1778 C CA . ASP A 1 226 ? -1.245 -13.696 -15.522 1.00 87.00 226 ASP A CA 1
ATOM 1779 C C . ASP A 1 226 ? -0.215 -14.266 -14.519 1.00 87.00 226 ASP A C 1
ATOM 1781 O O . ASP A 1 226 ? 0.638 -15.064 -14.898 1.00 87.00 226 ASP A O 1
ATOM 1785 N N . GLN A 1 227 ? -0.331 -13.952 -13.224 1.00 87.25 227 GLN A N 1
ATOM 1786 C CA . GLN A 1 227 ? 0.497 -14.521 -12.146 1.00 87.25 227 GLN A CA 1
ATOM 1787 C C . GLN A 1 227 ? -0.335 -15.376 -11.188 1.00 87.25 227 GLN A C 1
ATOM 1789 O O . GLN A 1 227 ? -1.567 -15.347 -11.243 1.00 87.25 227 GLN A O 1
ATOM 1794 N N . SER A 1 228 ? 0.283 -16.157 -10.298 1.00 89.88 228 SER A N 1
ATOM 1795 C CA . SER A 1 228 ? -0.490 -16.886 -9.283 1.00 89.88 228 SER A CA 1
ATOM 1796 C C . SER A 1 228 ? -0.992 -15.934 -8.192 1.00 89.88 228 SER A C 1
ATOM 1798 O O . SER A 1 228 ? -0.676 -14.747 -8.160 1.00 89.88 228 SER A O 1
ATOM 1800 N N . VAL A 1 229 ? -1.870 -16.436 -7.324 1.00 92.62 229 VAL A N 1
ATOM 1801 C CA . VAL A 1 229 ? -2.298 -15.674 -6.146 1.00 92.62 229 VAL A CA 1
ATOM 1802 C C . VAL A 1 229 ? -1.150 -15.652 -5.142 1.00 92.62 229 VAL A C 1
ATOM 1804 O O . VAL A 1 229 ? -0.674 -16.717 -4.753 1.00 92.62 229 VAL A O 1
ATOM 1807 N N . SER A 1 230 ? -0.775 -14.464 -4.673 1.00 93.69 230 SER A N 1
ATOM 1808 C CA . SER A 1 230 ? 0.183 -14.292 -3.583 1.00 93.69 230 SER A CA 1
ATOM 1809 C C . SER A 1 230 ? -0.544 -13.922 -2.293 1.00 93.69 230 SER A C 1
ATOM 1811 O O . SER A 1 230 ? -1.405 -13.043 -2.254 1.00 93.69 230 SER A O 1
ATOM 1813 N N . LEU A 1 231 ? -0.205 -14.613 -1.210 1.00 96.56 231 LEU A N 1
ATOM 1814 C CA . LEU A 1 231 ? -0.634 -14.272 0.145 1.00 96.56 231 LEU A CA 1
ATOM 1815 C C . LEU A 1 231 ? 0.478 -13.514 0.851 1.00 96.56 231 LEU A C 1
ATOM 1817 O O . LEU A 1 231 ? 1.606 -14.007 0.881 1.00 96.56 231 LEU A O 1
ATOM 1821 N N . HIS A 1 232 ? 0.145 -12.381 1.461 1.00 97.12 232 HIS A N 1
ATOM 1822 C CA . HIS A 1 232 ? 1.066 -11.523 2.201 1.00 97.12 232 HIS A CA 1
ATOM 1823 C C . HIS A 1 232 ? 0.644 -11.456 3.665 1.00 97.12 232 HIS A C 1
ATOM 1825 O O . HIS A 1 232 ? -0.482 -11.072 3.976 1.00 97.12 232 HIS A O 1
ATOM 1831 N N . PHE A 1 233 ? 1.549 -11.775 4.581 1.00 98.06 233 PHE A N 1
ATOM 1832 C CA . PHE A 1 233 ? 1.317 -11.689 6.019 1.00 98.06 233 PHE A CA 1
ATOM 1833 C C . PHE A 1 233 ? 2.358 -10.779 6.647 1.00 98.06 233 PHE A C 1
ATOM 1835 O O . PHE A 1 233 ? 3.554 -10.928 6.407 1.00 98.06 233 PHE A O 1
ATOM 1842 N N . GLY A 1 234 ? 1.908 -9.855 7.487 1.00 97.56 234 GLY A N 1
ATOM 1843 C CA . GLY A 1 234 ? 2.771 -8.834 8.055 1.00 97.56 234 GLY A CA 1
ATOM 1844 C C . GLY A 1 234 ? 2.413 -8.500 9.487 1.00 97.56 234 GLY A C 1
ATOM 1845 O O . GLY A 1 234 ? 1.250 -8.494 9.889 1.00 97.56 234 GLY A O 1
ATOM 1846 N N . THR A 1 235 ? 3.433 -8.182 10.269 1.00 97.31 235 THR A N 1
ATOM 1847 C CA . THR A 1 235 ? 3.295 -7.781 11.667 1.00 97.31 235 THR A CA 1
ATOM 1848 C C . THR A 1 235 ? 4.125 -6.537 11.942 1.00 97.31 235 THR A C 1
ATOM 1850 O O . THR A 1 235 ? 5.250 -6.419 11.464 1.00 97.31 235 THR A O 1
ATOM 1853 N N . GLU A 1 236 ? 3.587 -5.611 12.731 1.00 97.75 236 GLU A N 1
ATOM 1854 C CA . GLU A 1 236 ? 4.311 -4.449 13.252 1.00 97.75 236 GLU A CA 1
ATOM 1855 C C . GLU A 1 236 ? 4.119 -4.394 14.771 1.00 97.75 236 GLU A C 1
ATOM 1857 O O . GLU A 1 236 ? 3.001 -4.260 15.275 1.00 97.75 236 GLU A O 1
ATOM 1862 N N . PHE A 1 237 ? 5.228 -4.498 15.503 1.00 95.00 237 PHE A N 1
ATOM 1863 C CA . PHE A 1 237 ? 5.275 -4.469 16.959 1.00 95.00 237 PHE A CA 1
ATOM 1864 C C . PHE A 1 237 ? 6.013 -3.225 17.435 1.00 95.00 237 PHE A C 1
ATOM 1866 O O . PHE A 1 237 ? 7.188 -3.005 17.145 1.00 95.00 237 PHE A O 1
ATOM 1873 N N . ARG A 1 238 ? 5.331 -2.420 18.239 1.00 93.94 238 ARG A N 1
ATOM 1874 C CA . ARG A 1 238 ? 5.909 -1.273 18.926 1.00 93.94 238 ARG A CA 1
ATOM 1875 C C . ARG A 1 238 ? 6.514 -1.723 20.247 1.00 93.94 238 ARG A C 1
ATOM 1877 O O . ARG A 1 238 ? 5.784 -1.983 21.200 1.00 93.94 238 ARG A O 1
ATOM 1884 N N . ILE A 1 239 ? 7.840 -1.783 20.298 1.00 89.25 239 ILE A N 1
ATOM 1885 C CA . ILE A 1 239 ? 8.578 -2.160 21.509 1.00 89.25 239 ILE A CA 1
ATOM 1886 C C . ILE A 1 239 ? 8.649 -0.968 22.465 1.00 89.25 239 ILE A C 1
ATOM 1888 O O . ILE A 1 239 ? 8.374 -1.101 23.654 1.00 89.25 239 ILE A O 1
ATOM 1892 N N . LEU A 1 240 ? 8.983 0.208 21.930 1.00 91.69 240 LEU A N 1
ATOM 1893 C CA . LEU A 1 240 ? 9.056 1.477 22.654 1.00 91.69 240 LEU A CA 1
ATOM 1894 C C . LEU A 1 240 ? 8.261 2.533 21.886 1.00 91.69 240 LEU A C 1
ATOM 1896 O O . LEU A 1 240 ? 7.934 2.347 20.717 1.00 91.69 240 LEU A O 1
ATOM 1900 N N . GLU A 1 241 ? 7.962 3.676 22.504 1.00 86.12 241 GLU A N 1
ATOM 1901 C CA . GLU A 1 241 ? 7.216 4.740 21.812 1.00 86.12 241 GLU A CA 1
ATOM 1902 C C . GLU A 1 241 ? 7.897 5.203 20.517 1.00 86.12 241 GLU A C 1
ATOM 1904 O O . GLU A 1 241 ? 7.203 5.482 19.535 1.00 86.12 241 GLU A O 1
ATOM 1909 N N . PHE A 1 242 ? 9.234 5.196 20.519 1.00 89.94 242 PHE A N 1
ATOM 1910 C CA . PHE A 1 242 ? 10.099 5.587 19.413 1.00 89.94 242 PHE A CA 1
ATOM 1911 C C . PHE A 1 242 ? 10.627 4.417 18.573 1.00 89.94 242 PHE A C 1
ATOM 1913 O O . PHE A 1 242 ? 11.266 4.681 17.567 1.00 89.94 242 PHE A O 1
ATOM 1920 N N . PHE A 1 243 ? 10.426 3.151 18.964 1.00 94.94 243 PHE A N 1
ATOM 1921 C CA . PHE A 1 243 ? 11.048 2.006 18.283 1.00 94.94 243 PHE A CA 1
ATOM 1922 C C . PHE A 1 243 ? 10.043 0.902 17.962 1.00 94.94 243 PHE A C 1
ATOM 1924 O O . PHE A 1 243 ? 9.320 0.413 18.839 1.00 94.94 243 PHE A O 1
ATOM 1931 N N . LEU A 1 244 ? 10.021 0.503 16.694 1.00 96.25 244 LEU A N 1
ATOM 1932 C CA . LEU A 1 244 ? 9.138 -0.518 16.151 1.00 96.25 244 LEU A CA 1
ATOM 1933 C C . LEU A 1 244 ? 9.958 -1.570 15.417 1.00 96.25 244 LEU A C 1
ATOM 1935 O O . LEU A 1 244 ? 10.960 -1.242 14.791 1.00 96.25 244 LEU A O 1
ATOM 1939 N N . ILE A 1 245 ? 9.486 -2.809 15.449 1.00 97.88 245 ILE A N 1
ATOM 1940 C CA . ILE A 1 245 ? 9.985 -3.901 14.615 1.00 97.88 245 ILE A CA 1
ATOM 1941 C C . ILE A 1 245 ? 8.855 -4.433 13.747 1.00 97.88 245 ILE A C 1
ATOM 1943 O O . ILE A 1 245 ? 7.679 -4.359 14.116 1.00 97.88 245 ILE A O 1
ATOM 1947 N N . ARG A 1 246 ? 9.218 -4.969 12.591 1.00 98.12 246 ARG A N 1
ATOM 1948 C CA . ARG A 1 246 ? 8.301 -5.542 11.618 1.00 98.12 246 ARG A CA 1
ATOM 1949 C C . ARG A 1 246 ? 8.866 -6.842 11.090 1.00 98.12 246 ARG A C 1
ATOM 1951 O O . ARG A 1 246 ? 10.079 -6.982 10.944 1.00 98.12 246 ARG A O 1
ATOM 1958 N N . SER A 1 247 ? 7.976 -7.772 10.800 1.00 97.75 247 SER A N 1
ATOM 1959 C CA . SER A 1 247 ? 8.311 -8.968 10.044 1.00 97.75 247 SER A CA 1
ATOM 1960 C C . SER A 1 247 ? 7.136 -9.373 9.180 1.00 97.75 247 SER A C 1
ATOM 1962 O O . SER A 1 247 ? 5.981 -9.153 9.561 1.00 97.75 247 SER A O 1
ATOM 1964 N N . GLY A 1 248 ? 7.431 -10.010 8.057 1.00 96.75 248 GLY A N 1
ATOM 1965 C CA . GLY A 1 248 ? 6.414 -10.532 7.164 1.00 96.75 248 GLY A CA 1
ATOM 1966 C C . GLY A 1 248 ? 6.914 -11.681 6.305 1.00 96.75 248 GLY A C 1
ATOM 1967 O O . GLY A 1 248 ? 8.116 -11.955 6.241 1.00 96.75 248 GLY A O 1
ATOM 1968 N N . VAL A 1 249 ? 5.959 -12.342 5.665 1.00 95.81 249 VAL A N 1
ATOM 1969 C CA . VAL A 1 249 ? 6.177 -13.387 4.670 1.00 95.81 249 VAL A CA 1
ATOM 1970 C C . VAL A 1 249 ? 5.194 -13.204 3.517 1.00 95.81 249 VAL A C 1
ATOM 1972 O O . VAL A 1 249 ? 4.042 -12.825 3.730 1.00 95.81 249 VAL A O 1
ATOM 1975 N N . GLN A 1 250 ? 5.645 -13.496 2.303 1.00 92.69 250 GLN A N 1
ATOM 1976 C CA . GLN A 1 250 ? 4.800 -13.662 1.121 1.00 92.69 250 GLN A CA 1
ATOM 1977 C C . GLN A 1 250 ? 5.035 -15.031 0.478 1.00 92.69 250 GLN A C 1
ATOM 1979 O O . GLN A 1 250 ? 6.062 -15.649 0.754 1.00 92.69 250 GLN A O 1
ATOM 1984 N N . THR A 1 251 ? 4.096 -15.511 -0.341 1.00 87.81 251 THR A N 1
ATOM 1985 C CA . THR A 1 251 ? 4.066 -16.910 -0.823 1.00 87.81 251 THR A CA 1
ATOM 1986 C C . THR A 1 251 ? 4.315 -17.097 -2.319 1.00 87.81 251 THR A C 1
ATOM 1988 O O . THR A 1 251 ? 4.729 -18.188 -2.696 1.00 87.81 251 THR A O 1
ATOM 1991 N N . ASP A 1 252 ? 4.131 -16.076 -3.161 1.00 82.94 252 ASP A N 1
ATOM 1992 C CA . ASP A 1 252 ? 4.397 -16.185 -4.603 1.00 82.94 252 ASP A CA 1
ATOM 1993 C C . ASP A 1 252 ? 5.025 -14.890 -5.158 1.00 82.94 252 ASP A C 1
ATOM 1995 O O . ASP A 1 252 ? 4.316 -13.911 -5.387 1.00 82.94 252 ASP A O 1
ATOM 1999 N N . PRO A 1 253 ? 6.362 -14.831 -5.324 1.00 84.56 253 PRO A N 1
ATOM 2000 C CA . PRO A 1 253 ? 7.339 -15.815 -4.854 1.00 84.56 253 PRO A CA 1
ATOM 2001 C C . PRO A 1 253 ? 7.472 -15.801 -3.325 1.00 84.56 253 PRO A C 1
ATOM 2003 O O . PRO A 1 253 ? 7.272 -14.766 -2.681 1.00 84.56 253 PRO A O 1
ATOM 2006 N N . SER A 1 254 ? 7.902 -16.921 -2.739 1.00 86.25 254 SER A N 1
ATOM 2007 C CA . SER A 1 254 ? 8.202 -16.994 -1.306 1.00 86.25 254 SER A CA 1
ATOM 2008 C C . SER A 1 254 ? 9.322 -16.029 -0.915 1.00 86.25 254 SER A C 1
ATOM 2010 O O . SER A 1 254 ? 10.472 -16.203 -1.322 1.00 86.25 254 SER A O 1
ATOM 2012 N N . ARG A 1 255 ? 8.998 -15.014 -0.110 1.00 88.25 255 ARG A N 1
ATOM 2013 C CA . ARG A 1 255 ? 9.960 -14.024 0.401 1.00 88.25 255 ARG A CA 1
ATOM 2014 C C . ARG A 1 255 ? 9.657 -13.692 1.855 1.00 88.25 255 ARG A C 1
ATOM 2016 O O . ARG A 1 255 ? 8.513 -13.767 2.296 1.00 88.25 255 ARG A O 1
ATOM 2023 N N . PHE A 1 256 ? 10.689 -13.289 2.582 1.00 93.75 256 PHE A N 1
ATOM 2024 C CA . PHE A 1 256 ? 10.607 -12.830 3.958 1.00 93.75 256 PHE A CA 1
ATOM 2025 C C . PHE A 1 256 ? 11.051 -11.383 4.060 1.00 93.75 256 PHE A C 1
ATOM 2027 O O . PHE A 1 256 ? 11.983 -10.948 3.378 1.00 93.75 256 PHE A O 1
ATOM 2034 N N . SER A 1 257 ? 10.430 -10.662 4.983 1.00 95.44 257 SER A N 1
ATOM 2035 C CA . SER A 1 257 ? 10.840 -9.316 5.339 1.00 95.44 257 SER A CA 1
ATOM 2036 C C . SER A 1 257 ? 11.130 -9.186 6.822 1.00 95.44 257 SER A C 1
ATOM 2038 O O . SER A 1 257 ? 10.429 -9.737 7.674 1.00 95.44 257 SER A O 1
ATOM 2040 N N . PHE A 1 258 ? 12.119 -8.361 7.131 1.00 97.44 258 PHE A N 1
ATOM 2041 C CA . PHE A 1 258 ? 12.325 -7.800 8.457 1.00 97.44 258 PHE A CA 1
ATOM 2042 C C . PHE A 1 258 ? 12.430 -6.288 8.325 1.00 97.44 258 PHE A C 1
ATOM 2044 O O . PHE A 1 258 ? 12.974 -5.784 7.350 1.00 97.44 258 PHE A O 1
ATOM 2051 N N . GLY A 1 259 ? 11.944 -5.541 9.303 1.00 98.00 259 GLY A N 1
ATOM 2052 C CA . GLY A 1 259 ? 12.119 -4.100 9.306 1.00 98.00 259 GLY A CA 1
ATOM 2053 C C . GLY A 1 259 ? 12.105 -3.519 10.700 1.00 98.00 259 GLY A C 1
ATOM 2054 O O . GLY A 1 259 ? 11.670 -4.149 11.662 1.00 98.00 259 GLY A O 1
ATOM 2055 N N . PHE A 1 260 ? 12.557 -2.281 10.808 1.00 98.12 260 PHE A N 1
ATOM 2056 C CA . PHE A 1 260 ? 12.418 -1.507 12.028 1.00 98.12 260 PHE A CA 1
ATOM 2057 C C . PHE A 1 260 ? 12.090 -0.056 11.708 1.00 98.12 260 PHE A C 1
ATOM 2059 O O . PHE A 1 260 ? 12.336 0.426 10.606 1.00 98.12 260 PHE A O 1
ATOM 2066 N N . GLY A 1 261 ? 11.500 0.622 12.684 1.00 97.94 261 GLY A N 1
ATOM 2067 C CA . GLY A 1 261 ? 11.173 2.037 12.614 1.00 97.94 261 GLY A CA 1
ATOM 2068 C C . GLY A 1 261 ? 11.716 2.764 13.835 1.00 97.94 261 GLY A C 1
ATOM 2069 O O . GLY A 1 261 ? 11.562 2.277 14.959 1.00 97.94 261 GLY A O 1
ATOM 2070 N N . PHE A 1 262 ? 12.335 3.919 13.620 1.00 96.50 262 PHE A N 1
ATOM 2071 C CA . PHE A 1 262 ? 12.746 4.847 14.661 1.00 96.50 262 PHE A CA 1
ATOM 2072 C C . PHE A 1 262 ? 12.015 6.181 14.492 1.00 96.50 262 PHE A C 1
ATOM 2074 O O . PHE A 1 262 ? 12.181 6.873 13.489 1.00 96.50 262 PHE A O 1
ATOM 2081 N N . ASN A 1 263 ? 11.234 6.566 15.498 1.00 92.75 263 ASN A N 1
ATOM 2082 C CA . ASN A 1 263 ? 10.343 7.718 15.435 1.00 92.75 263 ASN A CA 1
ATOM 2083 C C . ASN A 1 263 ? 10.702 8.719 16.526 1.00 92.75 263 ASN A C 1
ATOM 2085 O O . ASN A 1 263 ? 10.662 8.404 17.716 1.00 92.75 263 ASN A O 1
ATOM 2089 N N . ARG A 1 264 ? 10.985 9.960 16.143 1.00 89.88 264 ARG A N 1
ATOM 2090 C CA . ARG A 1 264 ? 11.277 11.046 17.076 1.00 89.88 264 ARG A CA 1
ATOM 2091 C C . ARG A 1 264 ? 10.491 12.287 16.678 1.00 89.88 264 ARG A C 1
ATOM 2093 O O . ARG A 1 264 ? 10.853 12.986 15.735 1.00 89.88 264 ARG A O 1
ATOM 2100 N N . LYS A 1 265 ? 9.457 12.602 17.467 1.00 88.81 265 LYS A N 1
ATOM 2101 C CA . LYS A 1 265 ? 8.508 13.692 17.186 1.00 88.81 265 LYS A CA 1
ATOM 2102 C C . LYS A 1 265 ? 7.909 13.514 15.780 1.00 88.81 265 LYS A C 1
ATOM 2104 O O . LYS A 1 265 ? 7.277 12.497 15.524 1.00 88.81 265 LYS A O 1
ATOM 2109 N N . SER A 1 266 ? 8.153 14.469 14.891 1.00 93.00 266 SER A N 1
ATOM 2110 C CA . SER A 1 266 ? 7.685 14.485 13.507 1.00 93.00 266 SER A CA 1
ATOM 2111 C C . SER A 1 266 ? 8.554 13.678 12.543 1.00 93.00 266 SER A C 1
ATOM 2113 O O . SER A 1 266 ? 8.136 13.482 11.410 1.00 93.00 266 SER A O 1
ATOM 2115 N N . LEU A 1 267 ? 9.746 13.227 12.953 1.00 95.69 267 LEU A N 1
ATOM 2116 C CA . LEU A 1 267 ? 10.674 12.503 12.083 1.00 95.69 267 LEU A CA 1
ATOM 2117 C C . LEU A 1 267 ? 10.531 10.992 12.271 1.00 95.69 267 LEU A C 1
ATOM 2119 O O . LEU A 1 267 ? 10.627 10.493 13.395 1.00 95.69 267 LEU A O 1
ATOM 2123 N N . TYR A 1 268 ? 10.345 10.280 11.168 1.00 96.81 268 TYR A N 1
ATOM 2124 C CA . TYR A 1 268 ? 10.175 8.832 11.129 1.00 96.81 268 TYR A CA 1
ATOM 2125 C C . TYR A 1 268 ? 11.207 8.253 10.175 1.00 96.81 268 TYR A C 1
ATOM 2127 O O . TYR A 1 268 ? 11.247 8.627 9.007 1.00 96.81 268 TYR A O 1
ATOM 2135 N N . PHE A 1 269 ? 12.043 7.359 10.677 1.00 98.19 269 PHE A N 1
ATOM 2136 C CA . PHE A 1 269 ? 12.976 6.588 9.877 1.00 98.19 269 PHE A CA 1
ATOM 2137 C C . PHE A 1 269 ? 12.508 5.141 9.860 1.00 98.19 269 PHE A C 1
ATOM 2139 O O . PHE A 1 269 ? 12.301 4.560 10.922 1.00 98.19 269 PHE A O 1
ATOM 2146 N N . ASP A 1 270 ? 12.380 4.550 8.682 1.00 98.50 270 ASP A N 1
ATOM 2147 C CA . ASP A 1 270 ? 12.045 3.144 8.521 1.00 98.50 270 ASP A CA 1
ATOM 2148 C C . ASP A 1 270 ? 13.112 2.453 7.673 1.00 98.50 270 ASP A C 1
ATOM 2150 O O . ASP A 1 270 ? 13.589 2.989 6.674 1.00 98.50 270 ASP A O 1
ATOM 2154 N N . TYR A 1 271 ? 13.460 1.238 8.070 1.00 98.56 271 TYR A N 1
ATOM 2155 C CA . TYR A 1 271 ? 14.329 0.344 7.322 1.00 98.56 271 TYR A CA 1
ATOM 2156 C C . TYR A 1 271 ? 13.624 -0.993 7.108 1.00 98.56 271 TYR A C 1
ATOM 2158 O O . TYR A 1 271 ? 12.950 -1.491 8.017 1.00 98.56 271 TYR A O 1
ATOM 2166 N N . ALA A 1 272 ? 13.816 -1.589 5.934 1.00 98.31 272 ALA A N 1
ATOM 2167 C CA . ALA A 1 272 ? 13.401 -2.950 5.642 1.00 98.31 272 ALA A CA 1
ATOM 2168 C C . ALA A 1 272 ? 14.478 -3.724 4.883 1.00 98.31 272 ALA A C 1
ATOM 2170 O O . ALA A 1 272 ? 15.138 -3.203 3.990 1.00 98.31 272 ALA A O 1
ATOM 2171 N N . TYR A 1 273 ? 14.597 -4.990 5.254 1.00 96.44 273 TYR A N 1
ATOM 2172 C CA . TYR A 1 273 ? 15.313 -6.040 4.556 1.00 96.44 273 TYR A CA 1
ATOM 2173 C C . TYR A 1 273 ? 14.283 -6.974 3.926 1.00 96.44 273 TYR A C 1
ATOM 2175 O O . TYR A 1 273 ? 13.345 -7.388 4.615 1.00 96.44 273 TYR A O 1
ATOM 2183 N N . PHE A 1 274 ? 14.455 -7.316 2.654 1.00 93.25 274 PHE A N 1
ATOM 2184 C CA . PHE A 1 274 ? 13.514 -8.156 1.922 1.00 93.25 274 PHE A CA 1
ATOM 2185 C C . PHE A 1 274 ? 14.247 -9.153 1.032 1.00 93.25 274 PHE A C 1
ATOM 2187 O O . PHE A 1 274 ? 15.020 -8.771 0.160 1.00 93.25 274 PHE A O 1
ATOM 2194 N N . THR A 1 275 ? 14.039 -10.444 1.271 1.00 90.69 275 THR A N 1
ATOM 2195 C CA . THR A 1 275 ? 14.772 -11.498 0.559 1.00 90.69 275 THR A CA 1
ATOM 2196 C C . THR A 1 275 ? 14.302 -11.617 -0.885 1.00 90.69 275 THR A C 1
ATOM 2198 O O . THR A 1 275 ? 13.097 -11.619 -1.127 1.00 90.69 275 THR A O 1
ATOM 2201 N N . HIS A 1 276 ? 15.216 -11.860 -1.820 1.00 88.19 276 HIS A N 1
ATOM 2202 C CA . HIS A 1 276 ? 14.873 -12.301 -3.169 1.00 88.19 276 HIS A CA 1
ATOM 2203 C C . HIS A 1 276 ? 15.110 -13.822 -3.301 1.00 88.19 276 HIS A C 1
ATOM 2205 O O . HIS A 1 276 ? 16.061 -14.327 -2.709 1.00 88.19 276 HIS A O 1
ATOM 2211 N N . PRO A 1 277 ? 14.278 -14.585 -4.041 1.00 80.06 277 PRO A N 1
ATOM 2212 C CA . PRO A 1 277 ? 14.450 -16.038 -4.174 1.00 80.06 277 PRO A CA 1
ATOM 2213 C C . PRO A 1 277 ? 15.758 -16.447 -4.866 1.00 80.06 277 PRO A C 1
ATOM 2215 O O . PRO A 1 277 ? 16.254 -17.545 -4.633 1.00 80.06 277 PRO A O 1
ATOM 2218 N N . THR A 1 278 ? 16.300 -15.586 -5.731 1.00 81.75 278 THR A N 1
ATOM 2219 C CA . THR A 1 278 ? 17.459 -15.906 -6.585 1.00 81.75 278 THR A CA 1
ATOM 2220 C C . THR A 1 278 ? 18.576 -14.868 -6.571 1.00 81.75 278 THR A C 1
ATOM 2222 O O . THR A 1 278 ? 19.686 -15.182 -6.983 1.00 81.75 278 THR A O 1
ATOM 2225 N N . MET A 1 279 ? 18.290 -13.644 -6.133 1.00 87.38 279 MET A N 1
ATOM 2226 C CA . MET A 1 279 ? 19.222 -12.513 -6.171 1.00 87.38 279 MET A CA 1
ATOM 2227 C C . MET A 1 279 ? 19.529 -12.095 -4.734 1.00 87.38 279 MET A C 1
ATOM 2229 O O . MET A 1 279 ? 18.938 -12.630 -3.791 1.00 87.38 279 MET A O 1
ATOM 2233 N N . ASP A 1 280 ? 20.411 -11.117 -4.562 1.00 89.31 280 ASP A N 1
ATOM 2234 C CA . ASP A 1 280 ? 20.619 -10.518 -3.252 1.00 89.31 280 ASP A CA 1
ATOM 2235 C C . ASP A 1 280 ? 19.347 -9.834 -2.744 1.00 89.31 280 ASP A C 1
ATOM 2237 O O . ASP A 1 280 ? 18.453 -9.441 -3.498 1.00 89.31 280 ASP A O 1
ATOM 2241 N N . ALA A 1 281 ? 19.259 -9.724 -1.425 1.00 89.81 281 ALA A N 1
ATOM 2242 C CA . ALA A 1 281 ? 18.141 -9.081 -0.766 1.00 89.81 281 ALA A CA 1
ATOM 2243 C C . ALA A 1 281 ? 18.143 -7.561 -0.980 1.00 89.81 281 ALA A C 1
ATOM 2245 O O . ALA A 1 281 ? 19.192 -6.926 -1.120 1.00 89.81 281 ALA A O 1
ATOM 2246 N N . ASP A 1 282 ? 16.949 -6.981 -0.926 1.00 92.06 282 ASP A N 1
ATOM 2247 C CA . ASP A 1 282 ? 16.756 -5.541 -0.986 1.00 92.06 282 ASP A CA 1
ATOM 2248 C C . ASP A 1 282 ? 16.917 -4.909 0.397 1.00 92.06 282 ASP A C 1
ATOM 2250 O O . ASP A 1 282 ? 16.414 -5.414 1.409 1.00 92.06 282 ASP A O 1
ATOM 2254 N N . HIS A 1 283 ? 17.565 -3.747 0.409 1.00 95.31 283 HIS A N 1
ATOM 2255 C CA . HIS A 1 283 ? 17.699 -2.876 1.568 1.00 95.31 283 HIS A CA 1
ATOM 2256 C C . HIS A 1 283 ? 16.989 -1.554 1.279 1.00 95.31 283 HIS A C 1
ATOM 2258 O O . HIS A 1 283 ? 17.447 -0.749 0.468 1.00 95.31 283 HIS A O 1
ATOM 2264 N N . VAL A 1 284 ? 15.872 -1.320 1.963 1.00 97.44 284 VAL A N 1
ATOM 2265 C CA . VAL A 1 284 ? 15.002 -0.167 1.712 1.00 97.44 284 VAL A CA 1
ATOM 2266 C C . VAL A 1 284 ? 15.030 0.775 2.897 1.00 97.44 284 VAL A C 1
ATOM 2268 O O . VAL A 1 284 ? 14.798 0.365 4.035 1.00 97.44 284 VAL A O 1
ATOM 2271 N N . PHE A 1 285 ? 15.277 2.050 2.617 1.00 98.12 285 PHE A N 1
ATOM 2272 C CA . PHE A 1 285 ? 15.361 3.115 3.608 1.00 98.12 285 PHE A CA 1
ATOM 2273 C C . PHE A 1 285 ? 14.294 4.155 3.309 1.00 98.12 285 PHE A C 1
ATOM 2275 O O . PHE A 1 285 ? 14.239 4.669 2.196 1.00 98.12 285 PHE A O 1
ATOM 2282 N N . SER A 1 286 ? 13.479 4.503 4.299 1.00 98.56 286 SER A N 1
ATOM 2283 C CA . SER A 1 286 ? 12.483 5.564 4.181 1.00 98.56 286 SER A CA 1
ATOM 2284 C C . SER A 1 286 ? 12.656 6.596 5.284 1.00 98.56 286 SER A C 1
ATOM 2286 O O . SER A 1 286 ? 12.899 6.265 6.444 1.00 98.56 286 SER A O 1
ATOM 2288 N N . LEU A 1 287 ? 12.481 7.861 4.923 1.00 98.44 287 LEU A N 1
ATOM 2289 C CA . LEU A 1 287 ? 12.427 8.984 5.846 1.00 98.44 287 LEU A CA 1
ATOM 2290 C C . LEU A 1 287 ? 11.104 9.711 5.644 1.00 98.44 287 LEU A C 1
ATOM 2292 O O . LEU A 1 287 ? 10.775 10.071 4.519 1.00 98.44 287 LEU A O 1
ATOM 2296 N N . SER A 1 288 ? 10.365 9.953 6.722 1.00 97.94 288 SER A N 1
ATOM 2297 C CA . SER A 1 288 ? 9.088 10.665 6.677 1.00 97.94 288 SER A CA 1
ATOM 2298 C C . SER A 1 288 ? 9.038 11.808 7.681 1.00 97.94 288 SER A C 1
ATOM 2300 O O . SER A 1 288 ? 9.582 11.716 8.785 1.00 97.94 288 SER A O 1
ATOM 2302 N N . ILE A 1 289 ? 8.339 12.871 7.298 1.00 97.50 289 ILE A N 1
ATOM 2303 C CA . ILE A 1 289 ? 7.995 14.003 8.149 1.00 97.50 289 ILE A CA 1
ATOM 2304 C C . ILE A 1 289 ? 6.476 14.024 8.292 1.00 97.50 289 ILE A C 1
ATOM 2306 O O . ILE A 1 289 ? 5.761 14.162 7.303 1.00 97.50 289 ILE A O 1
ATOM 2310 N N . LYS A 1 290 ? 5.991 13.905 9.529 1.00 95.00 290 LYS A N 1
ATOM 2311 C CA . LYS A 1 290 ? 4.567 13.993 9.881 1.00 95.00 290 LYS A CA 1
ATOM 2312 C C . LYS A 1 290 ? 4.350 15.231 10.744 1.00 95.00 290 LYS A C 1
ATOM 2314 O O . LYS A 1 290 ? 4.953 15.324 11.817 1.00 95.00 290 LYS A O 1
ATOM 2319 N N . THR A 1 291 ? 3.539 16.193 10.300 1.00 91.56 291 THR A N 1
ATOM 2320 C CA . THR A 1 291 ? 3.293 17.407 11.106 1.00 91.56 291 THR A CA 1
ATOM 2321 C C . THR A 1 291 ? 2.428 17.107 12.320 1.00 91.56 291 THR A C 1
ATOM 2323 O O . THR A 1 291 ? 2.673 17.660 13.391 1.00 91.56 291 THR A O 1
ATOM 2326 N N . SER A 1 292 ? 1.498 16.162 12.180 1.00 84.19 292 SER A N 1
ATOM 2327 C CA . SER A 1 292 ? 0.617 15.786 13.273 1.00 84.19 292 SER A CA 1
ATOM 2328 C C . SER A 1 292 ? 1.325 14.970 14.350 1.00 84.19 292 SER A C 1
ATOM 2330 O O . SER A 1 292 ? 2.168 14.109 14.081 1.00 84.19 292 SER A O 1
ATOM 2332 N N . LEU A 1 293 ? 0.915 15.209 15.595 1.00 77.44 293 LEU A N 1
ATOM 2333 C CA . LEU A 1 293 ? 1.198 14.319 16.722 1.00 77.44 293 LEU A CA 1
ATOM 2334 C C . LEU A 1 293 ? 0.186 13.164 16.799 1.00 77.44 293 LEU A C 1
ATOM 2336 O O . LEU A 1 293 ? 0.458 12.150 17.452 1.00 77.44 293 LEU A O 1
ATOM 2340 N N . GLU A 1 294 ? -0.965 13.296 16.133 1.00 75.12 294 GLU A N 1
ATOM 2341 C CA . GLU A 1 294 ? -1.926 12.212 15.962 1.00 75.12 294 GLU A CA 1
ATOM 2342 C C . GLU A 1 294 ? -1.420 11.211 14.918 1.00 75.12 294 GLU A C 1
ATOM 2344 O O . GLU A 1 294 ? -0.767 11.563 13.939 1.00 75.12 294 GLU A O 1
ATOM 2349 N N . LYS A 1 295 ? -1.699 9.922 15.141 1.00 72.38 295 LYS A N 1
ATOM 2350 C CA . LYS A 1 295 ? -1.201 8.847 14.263 1.00 72.38 295 LYS A CA 1
ATOM 2351 C C . LYS A 1 295 ? -2.106 8.570 13.071 1.00 72.38 295 LYS A C 1
ATOM 2353 O O . LYS A 1 295 ? -1.621 8.100 12.053 1.00 72.38 295 LYS A O 1
ATOM 2358 N N . GLU A 1 296 ? -3.404 8.774 13.251 1.00 71.94 296 GLU A N 1
ATOM 2359 C CA . GLU A 1 296 ? -4.457 8.566 12.261 1.00 71.94 296 GLU A CA 1
ATOM 2360 C C . GLU A 1 296 ? -5.518 9.644 12.508 1.00 71.94 296 GLU A C 1
ATOM 2362 O O . GLU A 1 296 ? -5.791 9.972 13.664 1.00 71.94 296 GLU A O 1
ATOM 2367 N N . ALA A 1 297 ? -6.134 10.153 11.443 1.00 59.88 297 ALA A N 1
ATOM 2368 C CA . ALA A 1 297 ? -7.302 11.014 11.530 1.00 59.88 297 ALA A CA 1
ATOM 2369 C C . ALA A 1 297 ? -8.435 10.292 12.266 1.00 59.88 297 ALA A C 1
ATOM 2371 O O . ALA A 1 297 ? -8.733 9.125 11.986 1.00 59.88 297 ALA A O 1
ATOM 2372 N N . VAL A 1 298 ? -9.104 10.999 13.177 1.00 68.06 298 VAL A N 1
ATOM 2373 C CA . VAL A 1 298 ? -10.292 10.477 13.853 1.00 68.06 298 VAL A CA 1
ATOM 2374 C C . VAL A 1 298 ? -11.408 10.316 12.822 1.00 68.06 298 VAL A C 1
ATOM 2376 O O . VAL A 1 298 ? -11.997 11.286 12.346 1.00 68.06 298 VAL A O 1
ATOM 2379 N N . ILE A 1 299 ? -11.691 9.069 12.455 1.00 69.06 299 ILE A N 1
ATOM 2380 C CA . ILE A 1 299 ? -12.878 8.716 11.681 1.00 69.06 299 ILE A CA 1
ATOM 2381 C C . ILE A 1 299 ? -13.944 8.358 12.700 1.00 69.06 299 ILE A C 1
ATOM 2383 O O . ILE A 1 299 ? -13.876 7.295 13.316 1.00 69.06 299 ILE A O 1
ATOM 2387 N N . GLU A 1 300 ? -14.884 9.276 12.915 1.00 52.84 300 GLU A N 1
ATOM 2388 C CA . GLU A 1 300 ? -15.961 9.102 13.882 1.00 52.84 300 GLU A CA 1
ATOM 2389 C C . GLU A 1 300 ? -16.796 7.872 13.487 1.00 52.84 300 GLU A C 1
ATOM 2391 O O . GLU A 1 300 ? -17.584 7.889 12.542 1.00 52.84 300 GLU A O 1
ATOM 2396 N N . TYR A 1 301 ? -16.566 6.762 14.184 1.00 48.31 301 TYR A N 1
ATOM 2397 C CA . TYR A 1 301 ? -17.415 5.585 14.118 1.00 48.31 301 TYR A CA 1
ATOM 2398 C C . TYR A 1 301 ? -18.489 5.763 15.180 1.00 48.31 301 TYR A C 1
ATOM 2400 O O . TYR A 1 301 ? -18.213 5.598 16.368 1.00 48.31 301 TYR A O 1
ATOM 2408 N N . LYS A 1 302 ? -19.714 6.094 14.769 1.00 53.66 302 LYS A N 1
ATOM 2409 C CA . LYS A 1 302 ? -20.880 5.910 15.630 1.00 53.66 302 LYS A CA 1
ATOM 2410 C C . LYS A 1 302 ? -21.296 4.455 15.465 1.00 53.66 302 LYS A C 1
ATOM 2412 O O . LYS A 1 302 ? -21.818 4.093 14.410 1.00 53.66 302 LYS A O 1
ATOM 2417 N N . PRO A 1 303 ? -21.045 3.576 16.456 1.00 51.06 303 PRO A N 1
ATOM 2418 C CA . PRO A 1 303 ? -21.551 2.221 16.369 1.00 51.06 303 PRO A CA 1
ATOM 2419 C C . PRO A 1 303 ? -23.053 2.335 16.159 1.00 51.06 303 PRO A C 1
ATOM 2421 O O . PRO A 1 303 ? -23.711 3.034 16.932 1.00 51.06 303 PRO A O 1
ATOM 2424 N N . LYS A 1 304 ? -23.606 1.664 15.139 1.00 48.50 304 LYS A N 1
ATOM 2425 C CA . LYS A 1 304 ? -25.059 1.486 15.079 1.00 48.50 304 LYS A CA 1
ATOM 2426 C C . LYS A 1 304 ? -25.452 0.949 16.443 1.00 48.50 304 LYS A C 1
ATOM 2428 O O . LYS A 1 304 ? -25.010 -0.150 16.795 1.00 48.50 304 LYS A O 1
ATOM 2433 N N . GLU A 1 305 ? -26.209 1.734 17.216 1.00 47.50 305 GLU A N 1
ATOM 2434 C CA . GLU A 1 305 ? -26.740 1.267 18.486 1.00 47.50 305 GLU A CA 1
ATOM 2435 C C . GLU A 1 305 ? -27.315 -0.111 18.197 1.00 47.50 305 GLU A C 1
ATOM 2437 O O . GLU A 1 305 ? -28.121 -0.278 17.269 1.00 47.50 305 GLU A O 1
ATOM 2442 N N . LYS A 1 306 ? -26.849 -1.132 18.930 1.00 40.62 306 LYS A N 1
ATOM 2443 C CA . LYS A 1 306 ? -27.598 -2.380 18.976 1.00 40.62 306 LYS A CA 1
ATOM 2444 C C . LYS A 1 306 ? -28.988 -1.912 19.345 1.00 40.62 306 LYS A C 1
ATOM 2446 O O . LYS A 1 306 ? -29.167 -1.456 20.469 1.00 40.62 306 LYS A O 1
ATOM 2451 N N . LYS A 1 307 ? -29.941 -1.967 18.407 1.00 39.34 307 LYS A N 1
ATOM 2452 C CA . LYS A 1 307 ? -31.345 -1.836 18.761 1.00 39.34 307 LYS A CA 1
ATOM 2453 C C . LYS A 1 307 ? -31.521 -2.916 19.802 1.00 39.34 307 LYS A C 1
ATOM 2455 O O . LYS A 1 307 ? -31.561 -4.099 19.452 1.00 39.34 307 LYS A O 1
ATOM 2460 N N . THR A 1 308 ? -31.516 -2.523 21.073 1.00 40.34 308 THR A N 1
ATOM 2461 C CA . THR A 1 308 ? -31.955 -3.370 22.155 1.00 40.34 308 THR A CA 1
ATOM 2462 C C . THR A 1 308 ? -33.326 -3.752 21.670 1.00 40.34 308 THR A C 1
ATOM 2464 O O . THR A 1 308 ? -34.202 -2.894 21.542 1.00 40.34 308 THR A O 1
ATOM 2467 N N . ARG A 1 309 ? -33.481 -5.001 21.221 1.00 45.22 309 ARG A N 1
ATOM 2468 C CA . ARG A 1 309 ? -34.808 -5.537 21.002 1.00 45.22 309 ARG A CA 1
ATOM 2469 C C . ARG A 1 309 ? -35.409 -5.444 22.387 1.00 45.22 309 ARG A C 1
ATOM 2471 O O . ARG A 1 309 ? -35.125 -6.291 23.228 1.00 45.22 309 ARG A O 1
ATOM 2478 N N . GLN A 1 310 ? -36.140 -4.362 22.650 1.00 43.66 310 GLN A N 1
ATOM 2479 C CA . GLN A 1 310 ? -37.041 -4.329 23.773 1.00 43.66 310 GLN A CA 1
ATOM 2480 C C . GLN A 1 310 ? -37.844 -5.615 23.609 1.00 43.66 310 GLN A C 1
ATOM 2482 O O . GLN A 1 310 ? -38.325 -5.874 22.493 1.00 43.66 310 GLN A O 1
ATOM 2487 N N . PRO A 1 311 ? -37.890 -6.479 24.635 1.00 46.00 311 PRO A N 1
ATOM 2488 C CA . PRO A 1 311 ? -38.779 -7.620 24.612 1.00 46.00 311 PRO A CA 1
ATOM 2489 C C . PRO A 1 311 ? -40.123 -7.086 24.146 1.00 46.00 311 PRO A C 1
ATOM 2491 O O . PRO A 1 311 ? -40.649 -6.137 24.731 1.00 46.00 311 PRO A O 1
ATOM 2494 N N . ARG A 1 312 ? -40.593 -7.584 23.002 1.00 49.34 312 ARG A N 1
ATOM 2495 C CA . ARG A 1 312 ? -41.832 -7.119 22.399 1.00 49.34 312 ARG A CA 1
ATOM 2496 C C . ARG A 1 312 ? -42.918 -7.488 23.400 1.00 49.34 312 ARG A C 1
ATOM 2498 O O . ARG A 1 312 ? -43.302 -8.647 23.468 1.00 49.34 312 ARG A O 1
ATOM 2505 N N . THR A 1 313 ? -43.303 -6.502 24.207 1.00 44.34 313 THR A N 1
ATOM 2506 C CA . THR A 1 313 ? -44.332 -6.532 25.248 1.00 44.34 313 THR A CA 1
ATOM 2507 C C . THR A 1 313 ? -44.190 -7.656 26.280 1.00 44.34 313 THR A C 1
ATOM 2509 O O . THR A 1 313 ? -44.456 -8.823 26.004 1.00 44.34 313 THR A O 1
ATOM 2512 N N . THR A 1 314 ? -43.938 -7.290 27.538 1.00 46.53 314 THR A N 1
ATOM 2513 C CA . THR A 1 314 ? -44.612 -7.963 28.655 1.00 46.53 314 THR A CA 1
ATOM 2514 C C . THR A 1 314 ? -46.096 -7.978 28.305 1.00 46.53 314 THR A C 1
ATOM 2516 O O . THR A 1 314 ? -46.712 -6.922 28.162 1.00 46.53 314 THR A O 1
ATOM 2519 N N . ARG A 1 315 ? -46.647 -9.169 28.062 1.00 45.94 315 ARG A N 1
ATOM 2520 C CA . ARG A 1 315 ? -48.072 -9.380 27.816 1.00 45.94 315 ARG A CA 1
ATOM 2521 C C . ARG A 1 315 ? -48.815 -8.785 29.014 1.00 45.94 315 ARG A C 1
ATOM 2523 O O . ARG A 1 315 ? -48.828 -9.391 30.083 1.00 45.94 315 ARG A O 1
ATOM 2530 N N . LYS A 1 316 ? -49.358 -7.570 28.866 1.00 40.25 316 LYS A N 1
ATOM 2531 C CA . LYS A 1 316 ? -50.295 -7.009 29.841 1.00 40.25 316 LYS A CA 1
ATOM 2532 C C . LYS A 1 316 ? -51.421 -8.028 29.967 1.00 40.25 316 LYS A C 1
ATOM 2534 O O . LYS A 1 316 ? -52.028 -8.410 28.967 1.00 40.25 316 LYS A O 1
ATOM 2539 N N . LYS A 1 317 ? -51.603 -8.521 31.189 1.00 44.56 317 LYS A N 1
ATOM 2540 C CA . LYS A 1 317 ? -52.729 -9.353 31.600 1.00 44.56 317 LYS A CA 1
ATOM 2541 C C . LYS A 1 317 ? -53.990 -8.606 31.156 1.00 44.56 317 LYS A C 1
ATOM 2543 O O . LYS A 1 317 ? -54.162 -7.451 31.532 1.00 44.56 317 LYS A O 1
ATOM 2548 N N . ALA A 1 318 ? -54.755 -9.206 30.249 1.00 38.84 318 ALA A N 1
ATOM 2549 C CA . ALA A 1 318 ? -55.978 -8.609 29.741 1.00 38.84 318 ALA A CA 1
ATOM 2550 C C . ALA A 1 318 ? -56.966 -8.492 30.907 1.00 38.84 318 ALA A C 1
ATOM 2552 O O . ALA A 1 318 ? -57.272 -9.496 31.546 1.00 38.84 318 ALA A O 1
ATOM 2553 N N . GLU A 1 319 ? -57.389 -7.266 31.202 1.00 38.19 319 GLU A N 1
ATOM 2554 C CA . GLU A 1 319 ? -58.530 -6.994 32.069 1.00 38.19 319 GLU A CA 1
ATOM 2555 C C . GLU A 1 319 ? -59.814 -7.379 31.329 1.00 38.19 319 GLU A C 1
ATOM 2557 O O . GLU A 1 319 ? -59.982 -7.097 30.138 1.00 38.19 319 GLU A O 1
ATOM 2562 N N . GLU A 1 320 ? -60.673 -8.086 32.055 1.00 43.09 320 GLU A N 1
ATOM 2563 C CA . GLU A 1 320 ? -61.954 -8.627 31.622 1.00 43.09 320 GLU A CA 1
ATOM 2564 C C . GLU A 1 320 ? -62.916 -7.515 31.184 1.00 43.09 320 GLU A C 1
ATOM 2566 O O . GLU A 1 320 ? -63.079 -6.499 31.860 1.00 43.09 320 GLU A O 1
ATOM 2571 N N . LYS A 1 321 ? -63.597 -7.735 30.053 1.00 33.62 321 LYS A N 1
ATOM 2572 C CA . LYS A 1 321 ? -64.826 -7.020 29.688 1.00 33.62 321 LYS A CA 1
ATOM 2573 C C . LYS A 1 321 ? -66.032 -7.937 29.921 1.00 33.62 321 LYS A C 1
ATOM 2575 O O . LYS A 1 321 ? -65.883 -9.147 29.749 1.00 33.62 321 LYS A O 1
ATOM 2580 N N . PRO A 1 322 ? -67.199 -7.384 30.302 1.00 34.28 322 PRO A N 1
ATOM 2581 C CA . PRO A 1 322 ? -68.329 -8.175 30.758 1.00 34.28 322 PRO A CA 1
ATOM 2582 C C . PRO A 1 322 ? -69.078 -8.853 29.611 1.00 34.28 322 PRO A C 1
ATOM 2584 O O . PRO A 1 322 ? -69.014 -8.431 28.455 1.00 34.28 322 PRO A O 1
ATOM 2587 N N . ALA A 1 323 ? -69.786 -9.907 30.012 1.00 39.69 323 ALA A N 1
ATOM 2588 C CA . ALA A 1 323 ? -70.601 -10.809 29.219 1.00 39.69 323 ALA A CA 1
ATOM 2589 C C . ALA A 1 323 ? -71.642 -10.107 28.334 1.00 39.69 323 ALA A C 1
ATOM 2591 O O . ALA A 1 323 ? -72.318 -9.173 28.765 1.00 39.69 323 ALA A O 1
ATOM 2592 N N . VAL A 1 324 ? -71.805 -10.642 27.123 1.00 33.69 324 VAL A N 1
ATOM 2593 C CA . VAL A 1 324 ? -73.042 -10.556 26.346 1.00 33.69 324 VAL A CA 1
ATOM 2594 C C . VAL A 1 324 ? -73.445 -11.985 26.001 1.00 33.69 324 VAL A C 1
ATOM 2596 O O . VAL A 1 324 ? -72.604 -12.796 25.610 1.00 33.69 324 VAL A O 1
ATOM 2599 N N . GLU A 1 325 ? -74.719 -12.255 26.252 1.00 32.09 325 GLU A N 1
ATOM 2600 C CA . GLU A 1 325 ? -75.407 -13.536 26.177 1.00 32.09 325 GLU A CA 1
ATOM 2601 C C . GLU A 1 325 ? -75.482 -14.138 24.769 1.00 32.09 325 GLU A C 1
ATOM 2603 O O . GLU A 1 325 ? -75.261 -13.496 23.743 1.00 32.09 325 GLU A O 1
ATOM 2608 N N . GLU A 1 326 ? -75.793 -15.427 24.814 1.00 38.34 326 GLU A N 1
ATOM 2609 C CA . GLU A 1 326 ? -75.811 -16.459 23.793 1.00 38.34 326 GLU A CA 1
ATOM 2610 C C . GLU A 1 326 ? -76.569 -16.123 22.504 1.00 38.34 326 GLU A C 1
ATOM 2612 O O . GLU A 1 326 ? -77.677 -15.588 22.488 1.00 38.34 326 GLU A O 1
ATOM 2617 N N . THR A 1 327 ? -76.020 -16.615 21.395 1.00 26.20 327 THR A N 1
ATOM 2618 C CA . THR A 1 327 ? -76.843 -17.191 20.330 1.00 26.20 327 THR A CA 1
ATOM 2619 C C . THR A 1 327 ? -76.102 -18.400 19.763 1.00 26.20 327 THR A C 1
ATOM 2621 O O . THR A 1 327 ? -75.024 -18.274 19.181 1.00 26.20 327 THR A O 1
ATOM 2624 N N . GLU A 1 328 ? -76.653 -19.590 19.992 1.00 32.59 328 GLU A N 1
ATOM 2625 C CA . GLU A 1 328 ? -76.235 -20.827 19.337 1.00 32.59 328 GLU A CA 1
ATOM 2626 C C . GLU A 1 328 ? -76.437 -20.719 17.816 1.00 32.59 328 GLU A C 1
ATOM 2628 O O . GLU A 1 328 ? -77.520 -20.349 17.369 1.00 32.59 328 GLU A O 1
ATOM 2633 N N . ALA A 1 329 ? -75.413 -21.075 17.026 1.00 28.30 329 ALA A N 1
ATOM 2634 C CA . ALA A 1 329 ? -75.472 -22.118 15.986 1.00 28.30 329 ALA A CA 1
ATOM 2635 C C . ALA A 1 329 ? -74.368 -21.975 14.910 1.00 28.30 329 ALA A C 1
ATOM 2637 O O . ALA A 1 329 ? -74.174 -20.920 14.318 1.00 28.30 329 ALA A O 1
ATOM 2638 N N . GLN A 1 330 ? -73.759 -23.131 14.603 1.00 25.56 330 GLN A N 1
ATOM 2639 C CA . GLN A 1 330 ? -73.042 -23.533 13.376 1.00 25.56 330 GLN A CA 1
ATOM 2640 C C . GLN A 1 330 ? -71.557 -23.149 13.203 1.00 25.56 330 GLN A C 1
ATOM 2642 O O . GLN A 1 330 ? -71.190 -22.093 12.700 1.00 25.56 330 GLN A O 1
ATOM 2647 N N . GLN A 1 331 ? -70.688 -24.129 13.489 1.00 38.12 331 GLN A N 1
ATOM 2648 C CA . GLN A 1 331 ? -69.400 -24.282 12.806 1.00 38.12 331 GLN A CA 1
ATOM 2649 C C . GLN A 1 331 ? -69.622 -24.536 11.305 1.00 38.12 331 GLN A C 1
ATOM 2651 O O . GLN A 1 331 ? -70.401 -25.421 10.945 1.00 38.12 331 GLN A O 1
ATOM 2656 N N . PRO A 1 332 ? -68.814 -23.892 10.449 1.00 38.03 332 PRO A N 1
ATOM 2657 C CA . PRO A 1 332 ? -68.216 -24.607 9.334 1.00 38.03 332 PRO A CA 1
ATOM 2658 C C . PRO A 1 332 ? -66.697 -24.389 9.337 1.00 38.03 332 PRO A C 1
ATOM 2660 O O . PRO A 1 332 ? -66.187 -23.305 9.056 1.00 38.03 332 PRO A O 1
ATOM 2663 N N . SER A 1 333 ? -65.950 -25.448 9.641 1.00 49.16 333 SER A N 1
ATOM 2664 C CA . SER A 1 333 ? -64.517 -25.551 9.366 1.00 49.16 333 SER A CA 1
ATOM 2665 C C . SER A 1 333 ? -64.300 -25.738 7.858 1.00 49.16 333 SER A C 1
ATOM 2667 O O . SER A 1 333 ? -63.970 -26.820 7.376 1.00 49.16 333 SER A O 1
ATOM 2669 N N . LEU A 1 334 ? -64.528 -24.678 7.083 1.00 61.28 334 LEU A N 1
ATOM 2670 C CA . LEU A 1 334 ? -64.292 -24.677 5.640 1.00 61.28 334 LEU A CA 1
ATOM 2671 C C . LEU A 1 334 ? -62.783 -24.620 5.376 1.00 61.28 334 LEU A C 1
ATOM 2673 O O . LEU A 1 334 ? -62.172 -23.555 5.343 1.00 61.28 334 LEU A O 1
ATOM 2677 N N . LYS A 1 335 ? -62.169 -25.795 5.218 1.00 79.75 335 LYS A N 1
ATOM 2678 C CA . LYS A 1 335 ? -60.824 -25.920 4.648 1.00 79.75 335 LYS A CA 1
ATOM 2679 C C . LYS A 1 335 ? -60.822 -25.333 3.233 1.00 79.75 335 LYS A C 1
ATOM 2681 O O . LYS A 1 335 ? -61.725 -25.617 2.449 1.00 79.75 335 LYS A O 1
ATOM 2686 N N . VAL A 1 336 ? -59.795 -24.559 2.899 1.00 87.50 336 VAL A N 1
ATOM 2687 C CA . VAL A 1 336 ? -59.644 -23.917 1.586 1.00 87.50 336 VAL A CA 1
ATOM 2688 C C . VAL A 1 336 ? -59.276 -24.973 0.545 1.00 87.50 336 VAL A C 1
ATOM 2690 O O . VAL A 1 336 ? -58.277 -25.682 0.687 1.00 87.50 336 VAL A O 1
ATOM 2693 N N . ASN A 1 337 ? -60.081 -25.107 -0.506 1.00 89.56 337 ASN A N 1
ATOM 2694 C CA . ASN A 1 337 ? -59.822 -26.082 -1.561 1.00 89.56 337 ASN A CA 1
ATOM 2695 C C . ASN A 1 337 ? -58.762 -25.555 -2.537 1.00 89.56 337 ASN A C 1
ATOM 2697 O O . ASN A 1 337 ? -59.006 -24.597 -3.263 1.00 89.56 337 ASN A O 1
ATOM 2701 N N . ILE A 1 338 ? -57.590 -26.186 -2.598 1.00 90.81 338 ILE A N 1
ATOM 2702 C CA . ILE A 1 338 ? -56.469 -25.683 -3.412 1.00 90.81 338 ILE A CA 1
ATOM 2703 C C . ILE A 1 338 ? -56.693 -25.823 -4.924 1.00 90.81 338 ILE A C 1
ATOM 2705 O O . ILE A 1 338 ? -56.004 -25.155 -5.696 1.00 90.81 338 ILE A O 1
ATOM 2709 N N . ASN A 1 339 ? -57.665 -26.628 -5.362 1.00 91.25 339 ASN A N 1
ATOM 2710 C CA . ASN A 1 339 ? -58.016 -26.785 -6.775 1.00 91.25 339 ASN A CA 1
ATOM 2711 C C . ASN A 1 339 ? -59.056 -25.767 -7.258 1.00 91.25 339 ASN A C 1
ATOM 2713 O O . ASN A 1 339 ? -59.059 -25.436 -8.442 1.00 91.25 339 ASN A O 1
ATOM 2717 N N . THR A 1 340 ? -59.890 -25.224 -6.365 1.00 87.00 340 THR A N 1
ATOM 2718 C CA . THR A 1 340 ? -60.965 -24.283 -6.734 1.00 87.00 340 THR A CA 1
ATOM 2719 C C . THR A 1 340 ? -60.797 -22.881 -6.155 1.00 87.00 340 THR A C 1
ATOM 2721 O O . THR A 1 340 ? -61.351 -21.940 -6.717 1.00 87.00 340 THR A O 1
ATOM 2724 N N . ALA A 1 341 ? -59.991 -22.705 -5.103 1.00 90.12 341 ALA A N 1
ATOM 2725 C CA . ALA A 1 341 ? -59.870 -21.428 -4.404 1.00 90.12 341 ALA A CA 1
ATOM 2726 C C . ALA A 1 341 ? -59.360 -20.294 -5.301 1.00 90.12 341 ALA A C 1
ATOM 2728 O O . ALA A 1 341 ? -58.483 -20.519 -6.149 1.00 90.12 341 ALA A O 1
ATOM 2729 N N . SER A 1 342 ? -59.880 -19.083 -5.093 1.00 89.44 342 SER A N 1
ATOM 2730 C CA . SER A 1 342 ? -59.397 -17.871 -5.763 1.00 89.44 342 SER A CA 1
ATOM 2731 C C . SER A 1 342 ? -58.039 -17.416 -5.210 1.00 89.44 342 SER A C 1
ATOM 2733 O O . SER A 1 342 ? -57.562 -17.894 -4.176 1.00 89.44 342 SER A O 1
ATOM 2735 N N . VAL A 1 343 ? -57.389 -16.468 -5.894 1.00 88.31 343 VAL A N 1
ATOM 2736 C CA . VAL A 1 343 ? -56.129 -15.879 -5.409 1.00 88.31 343 VAL A CA 1
ATOM 2737 C C . VAL A 1 343 ? -56.348 -15.223 -4.043 1.00 88.31 343 VAL A C 1
ATOM 2739 O O . VAL A 1 343 ? -55.541 -15.411 -3.138 1.00 88.31 343 VAL A O 1
ATOM 2742 N N . GLU A 1 344 ? -57.460 -14.515 -3.870 1.00 84.44 344 GLU A N 1
ATOM 2743 C CA . GLU A 1 344 ? -57.850 -13.840 -2.633 1.00 84.44 344 GLU A CA 1
ATOM 2744 C C . GLU A 1 344 ? -58.068 -14.849 -1.499 1.00 84.44 344 GLU A C 1
ATOM 2746 O O . GLU A 1 344 ? -57.526 -14.676 -0.406 1.00 84.44 344 GLU A O 1
ATOM 2751 N N . GLU A 1 345 ? -58.767 -15.951 -1.769 1.00 85.88 345 GLU A N 1
ATOM 2752 C CA . GLU A 1 345 ? -58.997 -17.023 -0.794 1.00 85.88 345 GLU A CA 1
ATOM 2753 C C . GLU A 1 345 ? -57.690 -17.701 -0.371 1.00 85.88 345 GLU A C 1
ATOM 2755 O O . GLU A 1 345 ? -57.460 -17.921 0.817 1.00 85.88 345 GLU A O 1
ATOM 2760 N N . LEU A 1 346 ? -56.771 -17.952 -1.307 1.00 88.06 346 LEU A N 1
ATOM 2761 C CA . LEU A 1 346 ? -55.456 -18.518 -0.997 1.00 88.06 346 LEU A CA 1
ATOM 2762 C C . LEU A 1 346 ? -54.582 -17.560 -0.176 1.00 88.06 346 LEU A C 1
ATOM 2764 O O . LEU A 1 346 ? -53.793 -18.021 0.648 1.00 88.06 346 LEU A O 1
ATOM 2768 N N . THR A 1 347 ? -54.727 -16.239 -0.343 1.00 88.19 347 THR A N 1
ATOM 2769 C CA . THR A 1 347 ? -53.979 -15.265 0.476 1.00 88.19 347 THR A CA 1
ATOM 2770 C C . THR A 1 347 ? -54.412 -15.205 1.938 1.00 88.19 347 THR A C 1
ATOM 2772 O O . THR A 1 347 ? -53.687 -14.651 2.765 1.00 88.19 347 THR A O 1
ATOM 2775 N N . THR A 1 348 ? -55.553 -15.804 2.289 1.00 86.81 348 THR A N 1
ATOM 2776 C CA . THR A 1 348 ? -55.970 -15.932 3.693 1.00 86.81 348 THR A CA 1
ATOM 2777 C C . THR A 1 348 ? -55.114 -16.941 4.470 1.00 86.81 348 THR A C 1
ATOM 2779 O O . THR A 1 348 ? -55.080 -16.906 5.702 1.00 86.81 348 THR A O 1
ATOM 2782 N N . LEU A 1 349 ? -54.371 -17.810 3.768 1.00 88.19 349 LEU A N 1
ATOM 2783 C CA . LEU A 1 349 ? -53.543 -18.841 4.382 1.00 88.19 349 LEU A CA 1
ATOM 2784 C C . LEU A 1 349 ? -52.217 -18.275 4.924 1.00 88.19 349 LEU A C 1
ATOM 2786 O O . LEU A 1 349 ? -51.510 -17.522 4.242 1.00 88.19 349 LEU A O 1
ATOM 2790 N N . PRO A 1 350 ? -51.800 -18.673 6.141 1.00 84.00 350 PRO A N 1
ATOM 2791 C CA . PRO A 1 350 ? -50.595 -18.147 6.767 1.00 84.00 350 PRO A CA 1
ATOM 2792 C C . PRO A 1 350 ? -49.331 -18.510 5.975 1.00 84.00 350 PRO A C 1
ATOM 2794 O O . PRO A 1 350 ? -48.900 -19.659 5.931 1.00 84.00 350 PRO A O 1
ATOM 2797 N N . GLY A 1 351 ? -48.672 -17.493 5.412 1.00 84.62 351 GLY A N 1
ATOM 2798 C CA . GLY A 1 351 ? -47.444 -17.659 4.625 1.00 84.62 351 GLY A CA 1
ATOM 2799 C C . GLY A 1 351 ? -47.659 -17.725 3.111 1.00 84.62 351 GLY A C 1
ATOM 2800 O O . GLY A 1 351 ? -46.674 -17.829 2.381 1.00 84.62 351 GLY A O 1
ATOM 2801 N N . ILE A 1 352 ? -48.903 -17.597 2.639 1.00 89.12 352 ILE A N 1
ATOM 2802 C CA . ILE A 1 352 ? -49.247 -17.471 1.222 1.00 89.12 352 ILE A CA 1
ATOM 2803 C C . ILE A 1 352 ? -49.574 -16.003 0.920 1.00 89.12 352 ILE A C 1
ATOM 2805 O O . ILE A 1 352 ? -50.624 -15.489 1.278 1.00 89.12 352 ILE A O 1
ATOM 2809 N N . GLY A 1 353 ? -48.645 -15.294 0.276 1.00 88.19 353 GLY A N 1
ATOM 2810 C CA . GLY A 1 353 ? -48.899 -13.947 -0.258 1.00 88.19 353 GLY A CA 1
ATOM 2811 C C . GLY A 1 353 ? -49.451 -13.991 -1.686 1.00 88.19 353 GLY A C 1
ATOM 2812 O O . GLY A 1 353 ? -49.404 -15.037 -2.328 1.00 88.19 353 GLY A O 1
ATOM 2813 N N . ALA A 1 354 ? -49.882 -12.847 -2.228 1.00 88.81 354 ALA A N 1
ATOM 2814 C CA . ALA A 1 354 ? -50.474 -12.747 -3.572 1.00 88.81 354 ALA A CA 1
ATOM 2815 C C . ALA A 1 354 ? -49.625 -13.405 -4.680 1.00 88.81 354 ALA A C 1
ATOM 2817 O O . ALA A 1 354 ? -50.146 -14.100 -5.547 1.00 88.81 354 ALA A O 1
ATOM 2818 N N . VAL A 1 355 ? -48.296 -13.259 -4.613 1.00 91.00 355 VAL A N 1
ATOM 2819 C CA . VAL A 1 355 ? -47.357 -13.888 -5.563 1.00 91.00 355 VAL A CA 1
ATOM 2820 C C . VAL A 1 355 ? -47.386 -15.416 -5.468 1.00 91.00 355 VAL A C 1
ATOM 2822 O O . VAL A 1 355 ? -47.249 -16.105 -6.473 1.00 91.00 355 VAL A O 1
ATOM 2825 N N . MET A 1 356 ? -47.539 -15.949 -4.257 1.00 91.06 356 MET A N 1
ATOM 2826 C CA . MET A 1 356 ? -47.568 -17.386 -4.014 1.00 91.06 356 MET A CA 1
ATOM 2827 C C . MET A 1 356 ? -48.924 -17.987 -4.378 1.00 91.06 356 MET A C 1
ATOM 2829 O O . MET A 1 356 ? -48.969 -19.021 -5.032 1.00 91.06 356 MET A O 1
ATOM 2833 N N . ALA A 1 357 ? -50.012 -17.301 -4.022 1.00 92.56 357 ALA A N 1
ATOM 2834 C CA . ALA A 1 357 ? -51.367 -17.660 -4.420 1.00 92.56 357 ALA A CA 1
ATOM 2835 C C . ALA A 1 357 ? -51.497 -17.731 -5.947 1.00 92.56 357 ALA A C 1
ATOM 2837 O O . ALA A 1 357 ? -51.970 -18.733 -6.475 1.00 92.56 357 ALA A O 1
ATOM 2838 N N . LYS A 1 358 ? -50.971 -16.725 -6.662 1.00 92.38 358 LYS A N 1
ATOM 2839 C CA . LYS A 1 358 ? -50.950 -16.724 -8.128 1.00 92.38 358 LYS A CA 1
ATOM 2840 C C . LYS A 1 358 ? -50.225 -17.947 -8.696 1.00 92.38 358 LYS A C 1
ATOM 2842 O O . LYS A 1 358 ? -50.773 -18.626 -9.546 1.00 92.38 358 LYS A O 1
ATOM 2847 N N . ARG A 1 359 ? -49.056 -18.308 -8.156 1.00 92.12 359 ARG A N 1
ATOM 2848 C CA . ARG A 1 359 ? -48.316 -19.503 -8.603 1.00 92.12 359 ARG A CA 1
ATOM 2849 C C . ARG A 1 359 ? -49.058 -20.814 -8.382 1.00 92.12 359 ARG A C 1
ATOM 2851 O O . ARG A 1 359 ? -48.901 -21.721 -9.185 1.00 92.12 359 ARG A O 1
ATOM 2858 N N . ILE A 1 360 ? -49.818 -20.933 -7.295 1.00 91.50 360 ILE A N 1
ATOM 2859 C CA . ILE A 1 360 ? -50.634 -22.127 -7.033 1.00 91.50 360 ILE A CA 1
ATOM 2860 C C . ILE A 1 360 ? -51.729 -22.249 -8.101 1.00 91.50 360 ILE A C 1
ATOM 2862 O O . ILE A 1 360 ? -51.955 -23.341 -8.618 1.00 91.50 360 ILE A O 1
ATOM 2866 N N . VAL A 1 361 ? -52.361 -21.127 -8.467 1.00 92.25 361 VAL A N 1
ATOM 2867 C CA . VAL A 1 361 ? -53.372 -21.070 -9.535 1.00 92.25 361 VAL A CA 1
ATOM 2868 C C . VAL A 1 361 ? -52.756 -21.348 -10.909 1.00 92.25 361 VAL A C 1
ATOM 2870 O O . VAL A 1 361 ? -53.297 -22.158 -11.659 1.00 92.25 361 VAL A O 1
ATOM 2873 N N . ASP A 1 362 ? -51.613 -20.737 -11.222 1.00 90.81 362 ASP A N 1
ATOM 2874 C CA . ASP A 1 362 ? -50.900 -20.950 -12.485 1.00 90.81 362 ASP A CA 1
ATOM 2875 C C . ASP A 1 362 ? -50.508 -22.436 -12.625 1.00 90.81 362 ASP A C 1
ATOM 2877 O O . ASP A 1 362 ? -50.813 -23.078 -13.628 1.00 90.81 362 ASP A O 1
ATOM 2881 N N . TYR A 1 363 ? -49.951 -23.035 -11.565 1.00 92.19 363 TYR A N 1
ATOM 2882 C CA . TYR A 1 363 ? -49.512 -24.434 -11.562 1.00 92.19 363 TYR A CA 1
ATOM 2883 C C . TYR A 1 363 ? -50.656 -25.428 -11.828 1.00 92.19 363 TYR A C 1
ATOM 2885 O O . TYR A 1 363 ? -50.502 -26.322 -12.660 1.00 92.19 363 TYR A O 1
ATOM 2893 N N . ARG A 1 364 ? -51.817 -25.264 -11.172 1.00 90.19 364 ARG A N 1
ATOM 2894 C CA . ARG A 1 364 ? -52.986 -26.141 -11.404 1.00 90.19 364 ARG A CA 1
ATOM 2895 C C . ARG A 1 364 ? -53.660 -25.917 -12.764 1.00 90.19 364 ARG A C 1
ATOM 2897 O O . ARG A 1 364 ? -54.452 -26.753 -13.183 1.00 90.19 364 ARG A O 1
ATOM 2904 N N . THR A 1 365 ? -53.381 -24.791 -13.424 1.00 85.31 365 THR A N 1
ATOM 2905 C CA . THR A 1 365 ? -53.903 -24.471 -14.763 1.00 85.31 365 THR A CA 1
ATOM 2906 C C . THR A 1 365 ? -53.011 -25.054 -15.863 1.00 85.31 365 THR A C 1
ATOM 2908 O O . THR A 1 365 ? -53.517 -25.459 -16.904 1.00 85.31 365 THR A O 1
ATOM 2911 N N . GLU A 1 366 ? -51.694 -25.113 -15.636 1.00 85.12 366 GLU A N 1
ATOM 2912 C CA . GLU A 1 366 ? -50.707 -25.533 -16.640 1.00 85.12 366 GLU A CA 1
ATOM 2913 C C . GLU A 1 366 ? -50.358 -27.027 -16.618 1.00 85.12 366 GLU A C 1
ATOM 2915 O O . GLU A 1 366 ? -50.027 -27.571 -17.668 1.00 85.12 366 GLU A O 1
ATOM 2920 N N . GLN A 1 367 ? -50.356 -27.676 -15.448 1.00 72.19 367 GLN A N 1
ATOM 2921 C CA . GLN A 1 367 ? -49.784 -29.023 -15.302 1.00 72.19 367 GLN A CA 1
ATOM 2922 C C . GLN A 1 367 ? -50.859 -30.103 -15.144 1.00 72.19 367 GLN A C 1
ATOM 2924 O O . GLN A 1 367 ? -50.932 -30.996 -15.973 1.00 72.19 367 GLN A O 1
ATOM 2929 N N . GLU A 1 368 ? -51.681 -30.021 -14.098 1.00 74.12 368 GLU A N 1
ATOM 2930 C CA . GLU A 1 368 ? -52.903 -30.801 -13.827 1.00 74.12 368 GLU A CA 1
ATOM 2931 C C . GLU A 1 368 ? -53.384 -30.400 -12.414 1.00 74.12 368 GLU A C 1
ATOM 2933 O O . GLU A 1 368 ? -52.625 -29.798 -11.644 1.00 74.12 368 GLU A O 1
ATOM 2938 N N . GLN A 1 369 ? -54.639 -30.693 -12.051 1.00 85.69 369 GLN A N 1
ATOM 2939 C CA . GLN A 1 369 ? -55.134 -30.423 -10.692 1.00 85.69 369 GLN A CA 1
ATOM 2940 C C . GLN A 1 369 ? -54.316 -31.194 -9.644 1.00 85.69 369 GLN A C 1
ATOM 2942 O O . GLN A 1 369 ? -53.851 -32.305 -9.895 1.00 85.69 369 GLN A O 1
ATOM 2947 N N . PHE A 1 370 ? -54.158 -30.621 -8.448 1.00 90.62 370 PHE A N 1
ATOM 2948 C CA . PHE A 1 370 ? -53.479 -31.297 -7.344 1.00 90.62 370 PHE A CA 1
ATOM 2949 C C . PHE A 1 370 ? -54.253 -32.571 -6.974 1.00 90.62 370 PHE A C 1
ATOM 2951 O O . PHE A 1 370 ? -55.479 -32.521 -6.854 1.00 90.62 370 PHE A O 1
ATOM 2958 N N . GLY A 1 371 ? -53.557 -33.700 -6.813 1.00 83.12 371 GLY A N 1
ATOM 2959 C CA . GLY A 1 371 ? -54.151 -34.989 -6.441 1.00 83.12 371 GLY A CA 1
ATOM 2960 C C . GLY A 1 371 ? -54.097 -35.246 -4.935 1.00 83.12 371 GLY A C 1
ATOM 2961 O O . GLY A 1 371 ? -54.980 -35.896 -4.377 1.00 83.12 371 GLY A O 1
ATOM 2962 N N . SER A 1 372 ? -53.096 -34.683 -4.258 1.00 89.44 372 SER A N 1
ATOM 2963 C CA . SER A 1 372 ? -53.007 -34.641 -2.800 1.00 89.44 372 SER A CA 1
ATOM 2964 C C . SER A 1 372 ? -52.552 -33.268 -2.308 1.00 89.44 372 SER A C 1
ATOM 2966 O O . SER A 1 372 ? -52.082 -32.428 -3.076 1.00 89.44 372 SER A O 1
ATOM 2968 N N . ILE A 1 373 ? -52.719 -33.008 -1.009 1.00 89.44 373 ILE A N 1
ATOM 2969 C CA . ILE A 1 373 ? -52.329 -31.723 -0.415 1.00 89.44 373 ILE A CA 1
ATOM 2970 C C . ILE A 1 373 ? -50.807 -31.533 -0.543 1.00 89.44 373 ILE A C 1
ATOM 2972 O O . ILE A 1 373 ? -50.334 -30.430 -0.825 1.00 89.44 373 ILE A O 1
ATOM 2976 N N . GLU A 1 374 ? -50.046 -32.623 -0.420 1.00 88.88 374 GLU A N 1
ATOM 2977 C CA . GLU A 1 374 ? -48.586 -32.673 -0.535 1.00 88.88 374 GLU A CA 1
ATOM 2978 C C . GLU A 1 374 ? -48.073 -32.233 -1.912 1.00 88.88 374 GLU A C 1
ATOM 2980 O O . GLU A 1 374 ? -46.937 -31.757 -2.008 1.00 88.88 374 GLU A O 1
ATOM 2985 N N . ASP A 1 375 ? -48.892 -32.322 -2.968 1.00 89.44 375 ASP A N 1
ATOM 2986 C CA . ASP A 1 375 ? -48.510 -31.883 -4.313 1.00 89.44 375 ASP A CA 1
ATOM 2987 C C . ASP A 1 375 ? -48.212 -30.377 -4.384 1.00 89.44 375 ASP A C 1
ATOM 2989 O O . ASP A 1 375 ? -47.495 -29.934 -5.283 1.00 89.44 375 ASP A O 1
ATOM 2993 N N . LEU A 1 376 ? -48.650 -29.586 -3.397 1.00 89.62 376 LEU A N 1
ATOM 2994 C CA . LEU A 1 376 ? -48.256 -28.181 -3.273 1.00 89.62 376 LEU A CA 1
ATOM 2995 C C . LEU A 1 376 ? -46.741 -27.986 -3.176 1.00 89.62 376 LEU A C 1
ATOM 2997 O O . LEU A 1 376 ? -46.241 -26.939 -3.583 1.00 89.62 376 LEU A O 1
ATOM 3001 N N . LEU A 1 377 ? -45.988 -28.974 -2.681 1.00 89.50 377 LEU A N 1
ATOM 3002 C CA . LEU A 1 377 ? -44.525 -28.905 -2.623 1.00 89.50 377 LEU A CA 1
ATOM 3003 C C . LEU A 1 377 ? -43.865 -28.917 -4.010 1.00 89.50 377 LEU A C 1
ATOM 3005 O O . LEU A 1 377 ? -42.699 -28.540 -4.119 1.00 89.50 377 LEU A O 1
ATOM 3009 N N . LYS A 1 378 ? -44.596 -29.299 -5.066 1.00 88.88 378 LYS A N 1
ATOM 3010 C CA . LYS A 1 378 ? -44.130 -29.225 -6.458 1.00 88.88 378 LYS A CA 1
ATOM 3011 C C . LYS A 1 378 ? -44.230 -27.806 -7.033 1.00 88.88 378 LYS A C 1
ATOM 3013 O O . LYS A 1 378 ? -43.564 -27.501 -8.020 1.00 88.88 378 LYS A O 1
ATOM 3018 N N . VAL A 1 379 ? -45.010 -26.917 -6.404 1.00 90.19 379 VAL A N 1
ATOM 3019 C CA . VAL A 1 379 ? -45.156 -25.523 -6.845 1.00 90.19 379 VAL A CA 1
ATOM 3020 C C . VAL A 1 379 ? -43.828 -24.776 -6.652 1.00 90.19 379 VAL A C 1
ATOM 3022 O O . VAL A 1 379 ? -43.283 -24.758 -5.541 1.00 90.19 379 VAL A O 1
ATOM 3025 N N . PRO A 1 380 ? -43.295 -24.099 -7.687 1.00 84.12 380 PRO A N 1
ATOM 3026 C CA . PRO A 1 380 ? -42.027 -23.387 -7.594 1.00 84.12 380 PRO A CA 1
ATOM 3027 C C . PRO A 1 380 ? -41.965 -22.400 -6.421 1.00 84.12 380 PRO A C 1
ATOM 3029 O O . PRO A 1 380 ? -42.795 -21.498 -6.276 1.00 84.12 380 PRO A O 1
ATOM 3032 N N . ARG A 1 381 ? -40.904 -22.536 -5.616 1.00 86.56 381 ARG A N 1
ATOM 3033 C CA . ARG A 1 381 ? -40.645 -21.782 -4.373 1.00 86.56 381 ARG A CA 1
ATOM 3034 C C . ARG A 1 381 ? -41.591 -22.094 -3.201 1.00 86.56 381 ARG A C 1
ATOM 3036 O O . ARG A 1 381 ? -41.524 -21.383 -2.196 1.00 86.56 381 ARG A O 1
ATOM 3043 N N . MET A 1 382 ? -42.405 -23.151 -3.270 1.00 88.69 382 MET A N 1
ATOM 3044 C CA . MET A 1 382 ? -43.042 -23.732 -2.084 1.00 88.69 382 MET A CA 1
ATOM 3045 C C . MET A 1 382 ? -41.989 -24.385 -1.193 1.00 88.69 382 MET A C 1
ATOM 3047 O O . MET A 1 382 ? -41.129 -25.125 -1.657 1.00 88.69 382 MET A O 1
ATOM 3051 N N . THR A 1 383 ? -42.033 -24.086 0.105 1.00 88.56 383 THR A N 1
ATOM 3052 C CA . THR A 1 383 ? -41.105 -24.658 1.090 1.00 88.56 383 THR A CA 1
ATOM 3053 C C . THR A 1 383 ? -41.875 -25.477 2.110 1.00 88.56 383 THR A C 1
ATOM 3055 O O . THR A 1 383 ? -43.002 -25.127 2.467 1.00 88.56 383 THR A O 1
ATOM 3058 N N . ARG A 1 384 ? -41.237 -26.521 2.652 1.00 88.50 384 ARG A N 1
ATOM 3059 C CA . ARG A 1 384 ? -41.836 -27.381 3.684 1.00 88.50 384 ARG A CA 1
ATOM 3060 C C . ARG A 1 384 ? -42.347 -26.587 4.892 1.00 88.50 384 ARG A C 1
ATOM 3062 O O . ARG A 1 384 ? -43.440 -26.821 5.380 1.00 88.50 384 ARG A O 1
ATOM 3069 N N . ARG A 1 385 ? -41.618 -25.538 5.279 1.00 87.62 385 ARG A N 1
ATOM 3070 C CA . ARG A 1 385 ? -41.983 -24.650 6.391 1.00 87.62 385 ARG A CA 1
ATOM 3071 C C . ARG A 1 385 ? -43.297 -23.884 6.186 1.00 87.62 385 ARG A C 1
ATOM 3073 O O . ARG A 1 385 ? -43.920 -23.495 7.171 1.00 87.62 385 ARG A O 1
ATOM 3080 N N . ILE A 1 386 ? -43.660 -23.569 4.942 1.00 87.00 386 ILE A N 1
ATOM 3081 C CA . ILE A 1 386 ? -44.946 -22.926 4.628 1.00 87.00 386 ILE A CA 1
ATOM 3082 C C . ILE A 1 386 ? -46.038 -23.993 4.606 1.00 87.00 386 ILE A C 1
ATOM 3084 O O . ILE A 1 386 ? -47.069 -23.798 5.237 1.00 87.00 386 ILE A O 1
ATOM 3088 N N . TYR A 1 387 ? -45.764 -25.131 3.964 1.00 91.12 387 TYR A N 1
ATOM 3089 C CA . TYR A 1 387 ? -46.662 -26.282 3.895 1.00 91.12 387 TYR A CA 1
ATOM 3090 C C . TYR A 1 387 ? -47.153 -26.746 5.277 1.00 91.12 387 TYR A C 1
ATOM 3092 O O . TYR A 1 387 ? -48.358 -26.779 5.511 1.00 91.12 387 TYR A O 1
ATOM 3100 N N . ASP A 1 388 ? -46.240 -26.977 6.227 1.00 90.06 388 ASP A N 1
ATOM 3101 C CA . ASP A 1 388 ? -46.580 -27.479 7.571 1.00 90.06 388 ASP A CA 1
ATOM 3102 C C . ASP A 1 388 ? -47.511 -26.523 8.352 1.00 90.06 388 ASP A C 1
ATOM 3104 O O . ASP A 1 388 ? -48.168 -26.911 9.313 1.00 90.06 388 ASP A O 1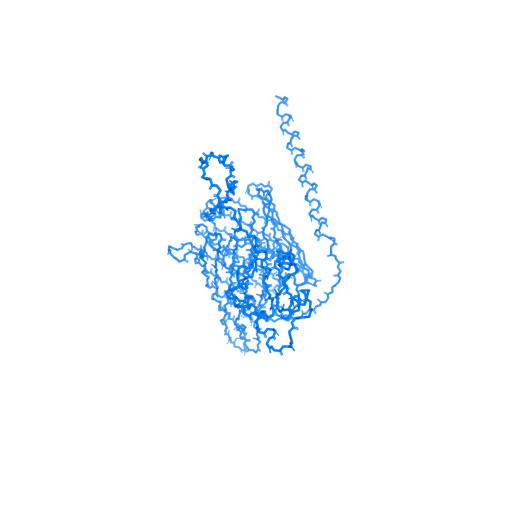
ATOM 3108 N N . LYS A 1 389 ? -47.578 -25.240 7.966 1.00 88.06 389 LYS A N 1
ATOM 3109 C CA . LYS A 1 389 ? -48.473 -24.255 8.598 1.00 88.06 389 LYS A CA 1
ATOM 3110 C C . LYS A 1 389 ? -49.883 -24.263 8.027 1.00 88.06 389 LYS A C 1
ATOM 3112 O O . LYS A 1 389 ? -50.790 -23.759 8.686 1.00 88.06 389 LYS A O 1
ATOM 3117 N N . ILE A 1 390 ? -50.045 -24.752 6.801 1.00 90.38 390 ILE A N 1
ATOM 3118 C CA . ILE A 1 390 ? -51.297 -24.667 6.044 1.00 90.38 390 ILE A CA 1
ATOM 3119 C C . ILE A 1 390 ? -51.931 -26.035 5.800 1.00 90.38 390 ILE A C 1
ATOM 3121 O O . ILE A 1 390 ? -53.112 -26.069 5.482 1.00 90.38 390 ILE A O 1
ATOM 3125 N N . GLU A 1 391 ? -51.208 -27.144 5.997 1.00 86.56 391 GLU A N 1
ATOM 3126 C CA . GLU A 1 391 ? -51.692 -28.513 5.744 1.00 86.56 391 GLU A CA 1
ATOM 3127 C C . GLU A 1 391 ? -53.031 -28.830 6.440 1.00 86.56 391 GLU A C 1
ATOM 3129 O O . GLU A 1 391 ? -53.901 -29.477 5.862 1.00 86.56 391 GLU A O 1
ATOM 3134 N N . GLY A 1 392 ? -53.259 -28.296 7.646 1.00 86.00 392 GLY A N 1
ATOM 3135 C CA . GLY A 1 392 ? -54.515 -28.469 8.385 1.00 86.00 392 GLY A CA 1
ATOM 3136 C C . GLY A 1 392 ? -55.683 -27.604 7.889 1.00 86.00 392 GLY A C 1
ATOM 3137 O O . GLY A 1 392 ? -56.827 -27.850 8.271 1.00 86.00 392 GLY A O 1
ATOM 3138 N N . MET A 1 393 ? -55.410 -26.603 7.048 1.00 87.94 393 MET A N 1
ATOM 3139 C CA . MET A 1 393 ? -56.354 -25.569 6.600 1.00 87.94 393 MET A CA 1
ATOM 3140 C C . MET A 1 393 ? -56.785 -25.733 5.139 1.00 87.94 393 MET A C 1
ATOM 3142 O O . MET A 1 393 ? -57.582 -24.935 4.651 1.00 87.94 393 MET A O 1
ATOM 3146 N N . ILE A 1 394 ? -56.276 -26.752 4.444 1.00 91.38 394 ILE A N 1
ATOM 3147 C CA . ILE A 1 394 ? -56.479 -26.950 3.007 1.00 91.38 394 ILE A CA 1
ATOM 3148 C C . ILE A 1 394 ? -57.043 -28.334 2.673 1.00 91.38 394 ILE A C 1
ATOM 3150 O O . ILE A 1 394 ? -56.960 -29.269 3.471 1.00 91.38 394 ILE A O 1
ATOM 3154 N N . THR A 1 395 ? -57.669 -28.455 1.503 1.00 90.25 395 THR A N 1
ATOM 3155 C CA . THR A 1 395 ? -58.265 -29.700 0.990 1.00 90.25 395 THR A CA 1
ATOM 3156 C C . THR A 1 395 ? -58.151 -29.795 -0.534 1.00 90.25 395 THR A C 1
ATOM 3158 O O . THR A 1 395 ? -57.911 -28.790 -1.199 1.00 90.25 395 THR A O 1
ATOM 3161 N N . VAL A 1 396 ? -58.320 -31.003 -1.077 1.00 84.88 396 VAL A N 1
ATOM 3162 C CA . VAL A 1 396 ? -58.163 -31.350 -2.508 1.00 84.88 396 VAL A CA 1
ATOM 3163 C C . VAL A 1 396 ? -59.444 -31.990 -3.082 1.00 84.88 396 VAL A C 1
ATOM 3165 O O . VAL A 1 396 ? -59.439 -32.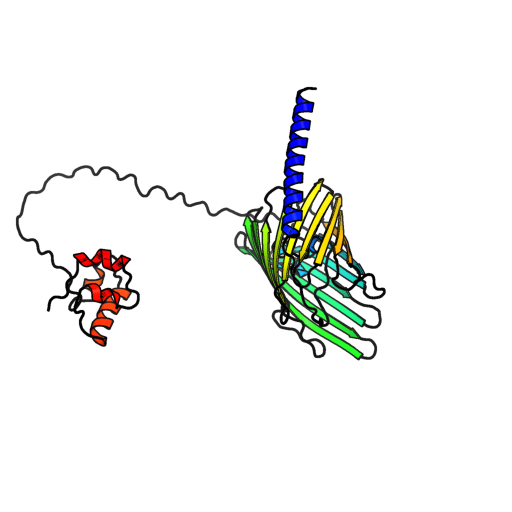591 -4.149 1.00 84.88 396 VAL A O 1
ATOM 3168 N N . GLY A 1 397 ? -60.575 -31.868 -2.375 1.00 74.38 397 GLY A N 1
ATOM 3169 C CA . GLY A 1 397 ? -61.863 -32.421 -2.818 1.00 74.38 397 GLY A CA 1
ATOM 3170 C C . GLY A 1 397 ? -62.300 -31.906 -4.197 1.00 74.38 397 GLY A C 1
ATOM 3171 O O . GLY A 1 397 ? -61.952 -30.789 -4.575 1.00 74.38 397 GLY A O 1
ATOM 3172 N N . ARG A 1 398 ? -63.041 -32.727 -4.947 1.00 53.94 398 ARG A N 1
ATOM 3173 C CA . ARG A 1 398 ? -63.636 -32.327 -6.233 1.00 53.94 398 ARG A CA 1
ATOM 3174 C C . ARG A 1 398 ? -64.655 -31.208 -6.080 1.00 53.94 398 ARG A C 1
ATOM 3176 O O . ARG A 1 398 ? -65.401 -31.243 -5.076 1.00 53.94 398 ARG A O 1
#

pLDDT: mean 84.4, std 18.65, range [25.56, 98.88]

Solvent-accessible surface area (backbone atoms only — not comparable to full-atom values): 20844 Å² total; per-residue (Å²): 109,73,66,58,52,53,52,50,53,50,55,53,52,52,48,53,53,48,50,52,50,50,53,49,52,56,49,64,73,62,72,78,81,79,89,85,86,87,81,90,80,70,80,89,60,95,65,84,70,36,9,66,44,37,3,11,29,61,17,27,38,28,57,18,46,46,65,59,6,79,82,52,9,24,9,25,35,44,28,39,67,37,51,32,34,34,40,19,47,32,36,49,45,70,39,88,56,39,38,37,40,29,41,21,35,33,33,59,40,90,95,61,35,17,41,35,44,35,42,36,42,35,45,42,95,55,39,33,41,36,37,42,36,44,32,39,6,31,77,78,50,82,38,32,24,32,15,34,34,50,31,41,38,37,43,37,34,66,100,76,47,70,46,64,29,66,30,39,30,42,16,37,31,39,46,78,46,101,41,34,26,41,10,36,21,38,34,24,76,69,48,26,54,45,88,94,42,68,40,66,35,34,41,35,42,17,37,21,41,34,93,45,96,54,38,40,40,21,40,25,44,34,39,41,62,100,53,71,72,21,46,17,34,14,34,40,40,50,81,45,99,39,35,33,41,25,35,21,36,29,60,61,68,59,30,46,16,38,23,40,35,46,43,58,92,41,40,36,38,24,34,15,40,35,49,45,88,86,55,51,48,32,54,27,40,21,46,33,44,35,75,46,91,66,83,53,38,88,72,74,70,76,73,77,72,75,74,71,75,66,73,84,63,81,78,72,79,81,79,87,78,83,89,78,84,88,78,92,83,81,88,76,90,76,51,47,34,73,76,74,54,51,50,71,62,41,37,72,41,68,85,31,46,66,74,51,21,45,48,51,54,50,46,42,71,74,76,53,67,59,84,47,75,73,53,54,62,73,37,89,90,48,48,70,80,43,46,76,67,35,62,90,48,46,40,55,74,133

Radius of gyration: 32.01 Å; Cα contacts (8 Å, |Δi|>4): 922; chains: 1; bounding box: 102×56×77 Å

Mean predicted aligned error: 15.57 Å

Sequence (398 aa):
MIETIKKLRKIMKDYERLRKIIIFVIFLNFCNFSNFYNCLYPAFESRPPGARPLGMSAAFVALSNDTNAPYYNPAGLRLIPEFECSTTYNQLFSVEGLQYNVFSAAMPVEKLGVVGLSYSQFGPSEYKERTVVLSNAFLLSEGLLFGYNLKTNFLKISEYGSDSATAVDLGVLARISENFAIGSSAKNINEPVIGNDKIPEVFTVGIFLRPLKGINFGWDVEKTQDQSVSLHFGTEFRILEFFLIRSGVQTDPSRFSFGFGFNRKSLYFDYAYFTHPTMDADHVFSLSIKTSLEKEAVIEYKPKEKKTRQPRTTRKKAEEKPAVEETEAQQPSLKVNINTASVEELTTLPGIGAVMAKRIVDYRTEQEQFGSIEDLLKVPRMTRRIYDKIEGMITVGR

Nearest PDB structures (foldseek):
  2r8a-assembly2_B  TM=7.743E-01  e=4.289E-09  Escherichia coli
  6ehe-assembly1_A  TM=4.704E-01  e=8.711E-04  Vibrio cholerae O395
  6ehf-assembly1_A  TM=4.688E-01  e=2.848E-03  Vibrio cholerae O395
  1nqf-assembly1_A  TM=3.694E-01  e=9.701E-04  Escherichia coli
  6ehd-assembly1_A  TM=4.359E-01  e=1.874E-02  Vibrio cholerae O395

Foldseek 3Di:
DVVVVVVVVVVVVVVVVVVVVVVVVVVVQVPDDDDDDDDDDDPPPLDDQAQVCVLQVVLPQQPLQAQCNLSRALQNLLFAAAKKKKKKWKQPLVDPFQIKIKIKIKGQDPPQRIWMWMWMWGGHPQKIKIKIKIKTKDAPDQQKIKMKIWMKIKIQGPPPGIWIWIFMKIKMKGPPDPFKIKIKIWTRPVQIDTDHHTDWIKIKIKIWGDPDVQKIWIWMWMDTPPADIKIKIKIWGDPDPQKIKMWIFMVRPTKIKIKMWGDDQQKIKIWMWMCDPPGHIMIMIMIMGRPDPDSTPDRDRPDPPPPPPPPPDPPDDDDDDDDDDDDDDDDDLDQAELQPDDLVRQCVQPPQHSVNSVQSNVCCVPPHQDPFLVCSCVRPPDDPVSSVRRVVRYDHDD